Protein AF-A0A1F4USV5-F1 (afdb_monomer)

Nearest PDB structures (foldseek):
  3wme-assembly1_A  TM=1.934E-01  e=4.777E+00  Cyanidioschyzon merolae strain 10D

pLDDT: mean 90.55, std 5.37, range [59.62, 97.44]

Secondary structure (DSSP, 8-state):
--HHHHHHHHHHHHHHHHHHHHHHHHHHHHHHHHHHHHHHHHHHHHHHHHHHHHHHHHHHHHHHHHHHTSHHHHTS-HHHHHHHHHHHHHHHHHHHHHHHHHHHHHHHHHHHHHHHHHHHHHHGGG--HHHHHHHHHHHHHHHHHHHHHHHHHHHHHHHHHHHHHHHHHHHHHHHHHHHHHHHTT--HHHHHHTGGGGGGGGGGGSTT---TTHHHHHHH-HHHHHHHHHHHHHHHHHHHHHHHHHTT-HHHHHHHHHHHHHHHHHHHT--HHHHHTTTHHHHHHHHHHHHHHHHHHHHHHHHHHHTTTT--TTSPPP--S-HHHHHHHHHHHHHHTHHHHHSS----SSHHHHHHHHHTSSSP-HHHHTT--GGGEEEEEETTEEEEEEEETTTTEEEEEEEE-

Organism: NCBI:txid1802610

Radius of gyration: 29.81 Å; Cα contacts (8 Å, |Δi|>4): 396; chains: 1; bounding box: 65×41×104 Å

Structure (mmCIF, N/CA/C/O backbone):
data_AF-A0A1F4USV5-F1
#
_entry.id   AF-A0A1F4USV5-F1
#
loop_
_atom_site.group_PDB
_atom_site.id
_atom_site.type_symbol
_atom_site.label_atom_id
_atom_site.label_alt_id
_atom_site.label_comp_id
_atom_site.label_asym_id
_atom_site.label_entity_id
_atom_site.label_seq_id
_atom_site.pdbx_PDB_ins_code
_atom_site.Cartn_x
_atom_site.Cartn_y
_atom_site.Cartn_z
_atom_site.occupancy
_atom_site.B_iso_or_equiv
_atom_site.auth_seq_id
_atom_site.auth_comp_id
_atom_site.auth_asym_id
_atom_site.auth_atom_id
_atom_site.pdbx_PDB_model_num
ATOM 1 N N . MET A 1 1 ? -17.153 -20.238 67.012 1.00 59.62 1 MET A N 1
ATOM 2 C CA . MET A 1 1 ? -17.280 -19.128 66.045 1.00 59.62 1 MET A CA 1
ATOM 3 C C . MET A 1 1 ? -18.746 -19.041 65.665 1.00 59.62 1 MET A C 1
ATOM 5 O O . MET A 1 1 ? -19.281 -20.033 65.188 1.00 59.62 1 MET A O 1
ATOM 9 N N . GLU A 1 2 ? -19.427 -17.950 66.004 1.00 83.38 2 GLU A N 1
ATOM 10 C CA . GLU A 1 2 ? -20.878 -17.833 65.812 1.00 83.38 2 GLU A CA 1
ATOM 11 C C . GLU A 1 2 ? -21.219 -17.685 64.321 1.00 83.38 2 GLU A C 1
ATOM 13 O O . GLU A 1 2 ? -20.499 -17.017 63.579 1.00 83.38 2 GLU A O 1
ATOM 18 N N . LEU A 1 3 ? -22.330 -18.286 63.877 1.00 87.69 3 LEU A N 1
ATOM 19 C CA . LEU A 1 3 ? -22.823 -18.252 62.489 1.00 87.69 3 LEU A CA 1
ATOM 20 C C . LEU A 1 3 ? -22.846 -16.825 61.903 1.00 87.69 3 LEU A C 1
ATOM 22 O O . LEU A 1 3 ? -22.544 -16.619 60.730 1.00 87.69 3 LEU A O 1
ATOM 26 N N . ARG A 1 4 ? -23.130 -15.825 62.745 1.00 88.44 4 ARG A N 1
ATOM 27 C CA . ARG A 1 4 ? -23.108 -14.399 62.400 1.00 88.44 4 ARG A CA 1
ATOM 28 C C . ARG A 1 4 ? -21.736 -13.921 61.917 1.00 88.44 4 ARG A C 1
ATOM 30 O O . ARG A 1 4 ? -21.672 -13.191 60.935 1.00 88.44 4 ARG A O 1
ATOM 37 N N . THR A 1 5 ? -20.651 -14.331 62.571 1.00 88.44 5 THR A N 1
ATOM 38 C CA . THR A 1 5 ? -19.285 -13.962 62.168 1.00 88.44 5 THR A CA 1
ATOM 39 C C . THR A 1 5 ? -18.955 -14.551 60.801 1.00 88.44 5 THR A C 1
ATOM 41 O O . THR A 1 5 ? -18.450 -13.836 59.945 1.00 88.44 5 THR A O 1
ATOM 44 N N . ILE A 1 6 ? -19.324 -15.815 60.561 1.00 89.94 6 ILE A N 1
ATOM 45 C CA . ILE A 1 6 ? -19.136 -16.481 59.262 1.00 89.94 6 ILE A CA 1
ATOM 46 C C . ILE A 1 6 ? -19.885 -15.727 58.155 1.00 89.94 6 ILE A C 1
ATOM 48 O O . ILE A 1 6 ? -19.303 -15.420 57.117 1.00 89.94 6 ILE A O 1
ATOM 52 N N . LEU A 1 7 ? -21.154 -15.377 58.391 1.00 90.69 7 LEU A N 1
ATOM 53 C CA . LEU A 1 7 ? -21.980 -14.654 57.420 1.00 90.69 7 LEU A CA 1
ATOM 54 C C . LEU A 1 7 ? -21.431 -13.254 57.111 1.00 90.69 7 LEU A C 1
ATOM 56 O O . LEU A 1 7 ? -21.384 -12.867 55.946 1.00 90.69 7 LEU A O 1
ATOM 60 N N . ILE A 1 8 ? -20.972 -12.513 58.125 1.00 92.12 8 ILE A N 1
ATOM 61 C CA . ILE A 1 8 ? -20.353 -11.193 57.931 1.00 92.12 8 ILE A CA 1
ATOM 62 C C . ILE A 1 8 ? -19.057 -11.322 57.124 1.00 92.12 8 ILE A C 1
ATOM 64 O O . ILE A 1 8 ? -18.850 -10.559 56.186 1.00 92.12 8 ILE A O 1
ATOM 68 N N . THR A 1 9 ? -18.203 -12.300 57.432 1.00 91.69 9 THR A N 1
ATOM 69 C CA . THR A 1 9 ? -16.963 -12.525 56.677 1.00 91.69 9 THR A CA 1
ATOM 70 C C . THR A 1 9 ? -17.246 -12.868 55.213 1.00 91.69 9 THR A C 1
ATOM 72 O O . THR A 1 9 ? -16.614 -12.293 54.329 1.00 91.69 9 THR A O 1
ATOM 75 N N . ILE A 1 10 ? -18.231 -13.731 54.933 1.00 92.62 10 ILE A N 1
ATOM 76 C CA . ILE A 1 10 ? -18.655 -14.048 53.559 1.00 92.62 10 ILE A CA 1
ATOM 77 C C . ILE A 1 10 ? -19.171 -12.791 52.846 1.00 92.62 10 ILE A C 1
ATOM 79 O O . ILE A 1 10 ? -18.791 -12.540 51.703 1.00 92.62 10 ILE A O 1
ATOM 83 N N . LEU A 1 11 ? -19.988 -11.968 53.511 1.00 93.19 11 LEU A N 1
ATOM 84 C CA . LEU A 1 11 ? -20.499 -10.715 52.947 1.00 93.19 11 LEU A CA 1
ATOM 85 C C . LEU A 1 11 ? -19.359 -9.743 52.598 1.00 93.19 11 LEU A C 1
ATOM 87 O O . LEU A 1 11 ? -19.349 -9.157 51.518 1.00 93.19 11 LEU A O 1
ATOM 91 N N . VAL A 1 12 ? -18.371 -9.590 53.482 1.00 92.38 12 VAL A N 1
ATOM 92 C CA . VAL A 1 12 ? -17.215 -8.712 53.244 1.00 92.38 12 VAL A CA 1
ATOM 93 C C . VAL A 1 12 ? -16.388 -9.221 52.063 1.00 92.38 12 VAL A C 1
ATOM 95 O O . VAL A 1 12 ? -16.095 -8.451 51.151 1.00 92.38 12 VAL A O 1
ATOM 98 N N . ILE A 1 13 ? -16.071 -10.519 52.026 1.00 93.12 13 ILE A N 1
ATOM 99 C CA . ILE A 1 13 ? -15.297 -11.127 50.933 1.00 93.12 13 ILE A CA 1
ATOM 100 C C . ILE A 1 13 ? -16.031 -10.992 49.595 1.00 93.12 13 ILE A C 1
ATOM 102 O O . ILE A 1 13 ? -15.423 -10.606 48.596 1.00 93.12 13 ILE A O 1
ATOM 106 N N . THR A 1 14 ? -17.334 -11.277 49.562 1.00 92.31 14 THR A N 1
ATOM 107 C CA . THR A 1 14 ? -18.145 -11.157 48.340 1.00 92.31 14 THR A CA 1
ATOM 108 C C . THR A 1 14 ? -18.237 -9.709 47.871 1.00 92.31 14 THR A C 1
ATOM 110 O O . THR A 1 14 ? -18.048 -9.453 46.686 1.00 92.31 14 THR A O 1
ATOM 113 N N . THR A 1 15 ? -18.422 -8.752 48.782 1.00 91.38 15 THR A N 1
ATOM 114 C CA . THR A 1 15 ? -18.459 -7.321 48.440 1.00 91.38 15 THR A CA 1
ATOM 115 C C . THR A 1 15 ? -17.123 -6.848 47.864 1.00 91.38 15 THR A C 1
ATOM 117 O O . THR A 1 15 ? -17.103 -6.241 46.796 1.00 91.38 15 THR A O 1
ATOM 120 N N . ILE A 1 16 ? -15.998 -7.175 48.514 1.00 92.62 16 ILE A N 1
ATOM 121 C CA . ILE A 1 16 ? -14.654 -6.824 48.024 1.00 92.62 16 ILE A CA 1
ATOM 122 C C . ILE A 1 16 ? -14.398 -7.456 46.652 1.00 92.62 16 ILE A C 1
ATOM 124 O O . ILE A 1 16 ? -13.895 -6.786 45.753 1.00 92.62 16 ILE A O 1
ATOM 128 N N . SER A 1 17 ? -14.788 -8.718 46.466 1.00 91.69 17 SER A N 1
ATOM 129 C CA . SER A 1 17 ? -14.617 -9.425 45.192 1.00 91.69 17 SER A CA 1
ATOM 130 C C . SER A 1 17 ? -15.456 -8.802 44.072 1.00 91.69 17 SER A C 1
ATOM 132 O O . SER A 1 17 ? -14.965 -8.652 42.958 1.00 91.69 17 SER A O 1
ATOM 134 N N . LEU A 1 18 ? -16.696 -8.390 44.357 1.00 91.25 18 LEU A N 1
ATOM 135 C CA . LEU A 1 18 ? -17.573 -7.726 43.387 1.00 91.25 18 LEU A CA 1
ATOM 136 C C . LEU A 1 18 ? -17.043 -6.346 42.983 1.00 91.25 18 LEU A C 1
ATOM 138 O O . LEU A 1 18 ? -17.017 -6.030 41.794 1.00 91.25 18 LEU A O 1
ATOM 142 N N . VAL A 1 19 ? -16.594 -5.542 43.951 1.00 91.38 19 VAL A N 1
ATOM 143 C CA . VAL A 1 19 ? -15.991 -4.226 43.684 1.00 91.38 19 VAL A CA 1
ATOM 144 C C . VAL A 1 19 ? -14.689 -4.387 42.900 1.00 91.38 19 VAL A C 1
ATOM 146 O O . VAL A 1 19 ? -14.506 -3.727 41.879 1.00 91.38 19 VAL A O 1
ATOM 149 N N . GLY A 1 20 ? -13.821 -5.311 43.323 1.00 91.81 20 GLY A N 1
ATOM 150 C CA . GLY A 1 20 ? -12.573 -5.623 42.628 1.00 91.81 20 GLY A CA 1
ATOM 151 C C . GLY A 1 20 ? -12.809 -6.095 41.194 1.00 91.81 20 GLY A C 1
ATOM 152 O O . GLY A 1 20 ? -12.141 -5.625 40.276 1.00 91.81 20 GLY A O 1
ATOM 153 N N . TYR A 1 21 ? -13.813 -6.948 40.975 1.00 93.56 21 TYR A N 1
ATOM 154 C CA . TYR A 1 21 ? -14.208 -7.380 39.637 1.00 93.56 21 TYR A CA 1
ATOM 155 C C . TYR A 1 21 ? -14.721 -6.219 38.779 1.00 93.56 21 TYR A C 1
ATOM 157 O O . TYR A 1 21 ? -14.336 -6.107 37.620 1.00 93.56 21 TYR A O 1
ATOM 165 N N . LYS A 1 22 ? -15.562 -5.332 39.326 1.00 92.62 22 LYS A N 1
ATOM 166 C CA . LYS A 1 22 ? -16.081 -4.174 38.579 1.00 92.62 22 LYS A CA 1
ATOM 167 C C . LYS A 1 22 ? -14.985 -3.184 38.207 1.00 92.62 22 LYS A C 1
ATOM 169 O O . LYS A 1 22 ? -15.001 -2.663 37.097 1.00 92.62 22 LYS A O 1
ATOM 174 N N . TYR A 1 23 ? -14.017 -2.977 39.095 1.00 92.62 23 TYR A N 1
ATOM 175 C CA . TYR A 1 23 ? -12.835 -2.183 38.786 1.00 92.62 23 TYR A CA 1
ATOM 176 C C . TYR A 1 23 ? -11.975 -2.844 37.702 1.00 92.62 23 TYR A C 1
ATOM 178 O O . TYR A 1 23 ? -11.566 -2.177 36.758 1.00 92.62 23 TYR A O 1
ATOM 186 N N . TYR A 1 24 ? -11.751 -4.158 37.783 1.00 93.31 24 TYR A N 1
ATOM 187 C CA . TYR A 1 24 ? -11.064 -4.910 36.732 1.00 93.31 24 TYR A CA 1
ATOM 188 C C . TYR A 1 24 ? -11.781 -4.788 35.375 1.00 93.31 24 TYR A C 1
ATOM 190 O O . TYR A 1 24 ? -11.145 -4.475 34.375 1.00 93.31 24 TYR A O 1
ATOM 198 N N . GLU A 1 25 ? -13.104 -4.969 35.348 1.00 94.19 25 GLU A N 1
ATOM 199 C CA . GLU A 1 25 ? -13.951 -4.835 34.154 1.00 94.19 25 GLU A CA 1
ATOM 200 C C . GLU A 1 25 ? -13.820 -3.441 33.521 1.00 94.19 25 GLU A C 1
ATOM 202 O O . GLU A 1 25 ? -13.613 -3.323 32.313 1.00 94.19 25 GLU A O 1
ATOM 207 N N . TYR A 1 26 ? -13.869 -2.396 34.353 1.00 94.94 26 TYR A N 1
ATOM 208 C CA . TYR A 1 26 ? -13.645 -1.012 33.943 1.00 94.94 26 TYR A CA 1
ATOM 209 C C . TYR A 1 26 ? -12.257 -0.818 33.321 1.00 94.94 26 TYR A C 1
ATOM 211 O O . TYR A 1 26 ? -12.156 -0.282 32.222 1.00 94.94 26 TYR A O 1
ATOM 219 N N . GLN A 1 27 ? -11.197 -1.301 33.978 1.00 94.19 27 GLN A N 1
ATOM 220 C CA . GLN A 1 27 ? -9.822 -1.159 33.489 1.00 94.19 27 GLN A CA 1
ATOM 221 C C . GLN A 1 27 ? -9.598 -1.883 32.156 1.00 94.19 27 GLN A C 1
ATOM 223 O O . GLN A 1 27 ? -8.945 -1.338 31.274 1.00 94.19 27 GLN A O 1
ATOM 228 N N . GLN A 1 28 ? -10.165 -3.079 31.972 1.00 95.00 28 GLN A N 1
ATOM 229 C CA . GLN A 1 28 ? -10.040 -3.807 30.704 1.00 95.00 28 GLN A CA 1
ATOM 230 C C . GLN A 1 28 ? -10.713 -3.066 29.544 1.00 95.00 28 GLN A C 1
ATOM 232 O O . GLN A 1 28 ? -10.125 -2.947 28.474 1.00 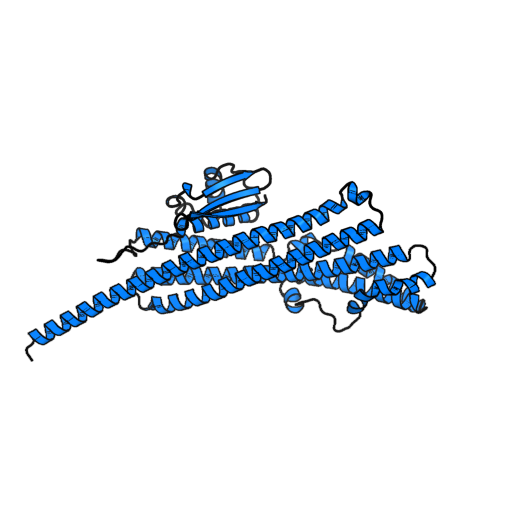95.00 28 GLN A O 1
ATOM 237 N N . LEU A 1 29 ? -11.921 -2.531 29.752 1.00 95.06 29 LEU A N 1
ATOM 238 C CA . LEU A 1 29 ? -12.600 -1.751 28.714 1.00 95.06 29 LEU A CA 1
ATOM 239 C C . LEU A 1 29 ? -11.908 -0.412 28.452 1.00 95.06 29 LEU A C 1
ATOM 241 O O . LEU A 1 29 ? -11.792 -0.019 27.298 1.00 95.06 29 LEU A O 1
ATOM 245 N N . LEU A 1 30 ? -11.434 0.272 29.498 1.00 95.31 30 LEU A N 1
ATOM 246 C CA . LEU A 1 30 ? -10.687 1.520 29.358 1.00 95.31 30 LEU A CA 1
ATOM 247 C C . LEU A 1 30 ? -9.408 1.303 28.544 1.00 95.31 30 LEU A C 1
ATOM 249 O O . LEU A 1 30 ? -9.126 2.091 27.647 1.00 95.31 30 LEU A O 1
ATOM 253 N N . ASN A 1 31 ? -8.658 0.238 28.840 1.00 95.31 31 ASN A N 1
ATOM 254 C CA . ASN A 1 31 ? -7.444 -0.103 28.105 1.00 95.31 31 ASN A CA 1
ATOM 255 C C . ASN A 1 31 ? -7.756 -0.458 26.653 1.00 95.31 31 ASN A C 1
ATOM 257 O O . ASN A 1 31 ? -7.107 0.079 25.767 1.00 95.31 31 ASN A O 1
ATOM 261 N N . LEU A 1 32 ? -8.784 -1.280 26.400 1.00 96.06 32 LEU A N 1
ATOM 262 C CA . LEU A 1 32 ? -9.213 -1.589 25.036 1.00 96.06 32 LEU A CA 1
ATOM 263 C C . LEU A 1 32 ? -9.537 -0.311 24.258 1.00 96.06 32 LEU A C 1
ATOM 265 O O . LEU A 1 32 ? -8.980 -0.099 23.190 1.00 96.06 32 LEU A O 1
ATOM 269 N N . ILE A 1 33 ? -10.407 0.543 24.799 1.00 95.56 33 ILE A N 1
ATOM 270 C CA . ILE A 1 33 ? -10.824 1.783 24.136 1.00 95.56 33 ILE A CA 1
ATOM 271 C C . ILE A 1 33 ? -9.619 2.673 23.849 1.00 95.56 33 ILE A C 1
ATOM 273 O O . ILE A 1 33 ? -9.472 3.125 22.721 1.00 95.56 33 ILE A O 1
ATOM 277 N N . LYS A 1 34 ? -8.742 2.889 24.838 1.00 95.31 34 LYS A N 1
ATOM 278 C CA . LYS A 1 34 ? -7.534 3.703 24.658 1.00 95.31 34 LYS A CA 1
ATOM 279 C C . LYS A 1 34 ? -6.628 3.145 23.572 1.00 95.31 34 LYS A C 1
ATOM 281 O O . LYS A 1 34 ? -6.244 3.903 22.696 1.00 95.31 34 LYS A O 1
ATOM 286 N N . THR A 1 35 ? -6.347 1.844 23.586 1.00 95.50 35 THR A N 1
ATOM 287 C CA . THR A 1 35 ? -5.510 1.210 22.562 1.00 95.50 35 THR A CA 1
ATOM 288 C C . THR A 1 35 ? -6.137 1.334 21.174 1.00 95.50 35 THR A C 1
ATOM 290 O O . THR A 1 35 ? -5.447 1.691 20.230 1.00 95.50 35 THR A O 1
ATOM 293 N N . VAL A 1 36 ? -7.448 1.118 21.029 1.00 94.94 36 VAL A N 1
ATOM 294 C CA . VAL A 1 36 ? -8.137 1.304 19.737 1.00 94.94 36 VAL A CA 1
ATOM 295 C C . VAL A 1 36 ? -8.043 2.754 19.259 1.00 94.94 36 VAL A C 1
ATOM 297 O O . VAL A 1 36 ? -7.717 3.010 18.103 1.00 94.94 36 VAL A O 1
ATOM 300 N N . ASP A 1 37 ? -8.307 3.698 20.157 1.00 94.94 37 ASP A N 1
ATOM 301 C CA . ASP A 1 37 ? -8.278 5.131 19.891 1.00 94.94 37 ASP A CA 1
ATOM 302 C C . ASP A 1 37 ? -6.856 5.646 19.575 1.00 94.94 37 ASP A C 1
ATOM 304 O O . ASP A 1 37 ? -6.696 6.574 18.780 1.00 94.94 37 ASP A O 1
ATOM 308 N N . GLU A 1 38 ? -5.819 5.095 20.204 1.00 94.56 38 GLU A N 1
ATOM 309 C CA . GLU A 1 38 ? -4.413 5.446 19.974 1.00 94.56 38 GLU A CA 1
ATOM 310 C C . GLU A 1 38 ? -3.905 4.845 18.660 1.00 94.56 38 GLU A C 1
ATOM 312 O O . GLU A 1 38 ? -3.396 5.586 17.815 1.00 94.56 38 GLU A O 1
ATOM 317 N N . ASN A 1 39 ? -4.139 3.549 18.438 1.00 94.44 39 ASN A N 1
ATOM 318 C CA . ASN A 1 39 ? -3.695 2.840 17.237 1.00 94.44 39 ASN A CA 1
ATOM 319 C C . ASN A 1 39 ? -4.322 3.438 15.977 1.00 94.44 39 ASN A C 1
ATOM 321 O O . ASN A 1 39 ? -3.622 3.727 15.012 1.00 94.44 39 ASN A O 1
ATOM 325 N N . ALA A 1 40 ? -5.624 3.730 16.005 1.00 92.38 40 ALA A N 1
ATOM 326 C CA . ALA A 1 40 ? -6.294 4.358 14.874 1.00 92.38 40 ALA A CA 1
ATOM 327 C C . ALA A 1 40 ? -5.726 5.753 14.551 1.00 92.38 40 ALA A C 1
ATOM 329 O O . ALA A 1 40 ? -5.611 6.108 13.380 1.00 92.38 40 ALA A O 1
ATOM 330 N N . ARG A 1 41 ? -5.331 6.553 15.554 1.00 92.38 41 ARG A N 1
ATOM 331 C CA . ARG A 1 41 ? -4.677 7.853 15.304 1.00 92.38 41 ARG A CA 1
ATOM 332 C C . ARG A 1 41 ? -3.287 7.681 14.715 1.00 92.38 41 ARG A C 1
ATOM 334 O O . ARG A 1 41 ? -2.952 8.405 13.784 1.00 92.38 41 ARG A O 1
ATOM 341 N N . GLU A 1 42 ? -2.491 6.757 15.245 1.00 92.69 42 GLU A N 1
ATOM 342 C CA . GLU A 1 42 ? -1.170 6.434 14.699 1.00 92.69 42 GLU A CA 1
ATOM 343 C C . GLU A 1 42 ? -1.276 6.004 13.231 1.00 92.69 42 GLU A C 1
ATOM 345 O O . GLU A 1 42 ? -0.584 6.549 12.372 1.00 92.69 42 GLU A O 1
ATOM 350 N N . GLU A 1 43 ? -2.209 5.106 12.920 1.00 90.44 43 GLU A N 1
ATOM 351 C CA . GLU A 1 43 ? -2.448 4.635 11.557 1.00 90.44 43 GLU A CA 1
ATOM 352 C C . GLU A 1 43 ? -2.879 5.765 10.618 1.00 90.44 43 GLU A C 1
ATOM 354 O O . GLU A 1 43 ? -2.327 5.890 9.529 1.00 90.44 43 GLU A O 1
ATOM 359 N N . LEU A 1 44 ? -3.803 6.639 11.036 1.00 89.44 44 LEU A N 1
ATOM 360 C CA . LEU A 1 44 ? -4.231 7.781 10.218 1.00 89.44 44 LEU A CA 1
ATOM 361 C C . LEU A 1 44 ? -3.071 8.725 9.877 1.00 89.44 44 LEU A C 1
ATOM 363 O O . LEU A 1 44 ? -3.053 9.297 8.788 1.00 89.44 44 LEU A O 1
ATOM 367 N N . LEU A 1 45 ? -2.099 8.883 10.782 1.00 87.75 45 LEU A N 1
ATOM 368 C CA . LEU A 1 45 ? -0.895 9.672 10.515 1.00 87.75 45 LEU A CA 1
ATOM 369 C C . LEU A 1 45 ? -0.004 9.019 9.471 1.00 87.75 45 LEU A C 1
ATOM 371 O O . LEU A 1 45 ? 0.446 9.694 8.547 1.00 87.75 45 LEU A O 1
ATOM 375 N N . LEU A 1 46 ? 0.231 7.717 9.610 1.00 87.44 46 LEU A N 1
ATOM 376 C CA . LEU A 1 46 ? 1.076 6.967 8.688 1.00 87.44 46 LEU A CA 1
ATOM 377 C C . LEU A 1 46 ? 0.453 6.907 7.289 1.00 87.44 46 LEU A C 1
ATOM 379 O O . LEU A 1 46 ? 1.155 7.148 6.311 1.00 87.44 46 LEU A O 1
ATOM 383 N N . VAL A 1 47 ? -0.864 6.704 7.196 1.00 83.75 47 VAL A N 1
ATOM 384 C CA . VAL A 1 47 ? -1.603 6.719 5.923 1.00 83.75 47 VAL A CA 1
ATOM 385 C C . VAL A 1 47 ? -1.548 8.100 5.262 1.00 83.75 47 VAL A C 1
ATOM 387 O O . VAL A 1 47 ? -1.342 8.193 4.054 1.00 83.75 47 VAL A O 1
ATOM 390 N N . GLU A 1 48 ? -1.694 9.192 6.021 1.00 83.38 48 GLU A N 1
ATOM 391 C CA . GLU A 1 48 ? -1.567 10.549 5.468 1.00 83.38 48 GLU A CA 1
ATOM 392 C C . GLU A 1 48 ? -0.144 10.827 4.944 1.00 83.38 48 GLU A C 1
ATOM 394 O O . GLU A 1 48 ? 0.034 11.473 3.906 1.00 83.38 48 GLU A O 1
ATOM 399 N N . GLU A 1 49 ? 0.886 10.364 5.659 1.00 83.12 49 GLU A N 1
ATOM 400 C CA . GLU A 1 49 ? 2.279 10.478 5.220 1.00 83.12 49 GLU A CA 1
ATOM 401 C C . GLU A 1 49 ? 2.547 9.656 3.956 1.00 83.12 49 GLU A C 1
ATOM 403 O O . GLU A 1 49 ? 3.117 10.186 3.001 1.00 83.12 49 GLU A O 1
ATOM 408 N N . GLU A 1 50 ? 2.109 8.399 3.919 1.00 79.75 50 GLU A N 1
ATOM 409 C CA . GLU A 1 50 ? 2.254 7.517 2.759 1.00 79.75 50 GLU A CA 1
ATOM 410 C C . GLU A 1 50 ? 1.544 8.094 1.528 1.00 79.75 50 GLU A C 1
ATOM 412 O O . GLU A 1 50 ? 2.142 8.193 0.455 1.00 79.75 50 GLU A O 1
ATOM 417 N N . ASP A 1 51 ? 0.313 8.588 1.688 1.00 76.81 51 ASP A N 1
ATOM 418 C CA . ASP A 1 51 ? -0.467 9.209 0.615 1.00 76.81 51 ASP A CA 1
ATOM 419 C C . ASP A 1 51 ? 0.247 10.433 0.008 1.00 76.81 51 ASP A C 1
ATOM 421 O O . ASP A 1 51 ? 0.284 10.612 -1.215 1.00 76.81 51 ASP A O 1
ATOM 425 N N . LYS A 1 52 ? 0.885 11.270 0.837 1.00 79.25 52 LYS A N 1
ATOM 426 C CA . LYS A 1 52 ? 1.687 12.411 0.354 1.00 79.25 52 LYS A CA 1
ATOM 427 C C . LYS A 1 52 ? 2.872 11.963 -0.497 1.00 79.25 52 LYS A C 1
ATOM 429 O O . LYS A 1 52 ? 3.203 12.632 -1.476 1.00 79.25 52 LYS A O 1
ATOM 434 N N . LEU A 1 53 ? 3.517 10.862 -0.133 1.00 77.50 53 LEU A N 1
ATOM 435 C CA . LEU A 1 53 ? 4.734 10.382 -0.785 1.00 77.50 53 LEU A CA 1
ATOM 436 C C . LEU A 1 53 ? 4.437 9.594 -2.050 1.00 77.50 53 LEU A C 1
ATOM 438 O O . LEU A 1 53 ? 5.071 9.836 -3.076 1.00 77.50 53 LEU A O 1
ATOM 442 N N . SER A 1 54 ? 3.415 8.742 -2.012 1.00 73.19 54 SER A N 1
ATOM 443 C CA . SER A 1 54 ? 2.885 8.072 -3.196 1.00 73.19 54 SER A CA 1
ATOM 444 C C . SER A 1 54 ? 2.487 9.099 -4.261 1.00 73.19 54 SER A C 1
ATOM 446 O O . SER A 1 54 ? 2.872 8.981 -5.425 1.00 73.19 54 SER A O 1
ATOM 448 N N . LYS A 1 55 ? 1.844 10.207 -3.862 1.00 74.25 55 LYS A N 1
ATOM 449 C CA . LYS A 1 55 ? 1.559 11.332 -4.767 1.00 74.25 55 LYS A CA 1
ATOM 450 C C . LYS A 1 55 ? 2.807 11.979 -5.350 1.00 74.25 55 LYS A C 1
ATOM 452 O O . LYS A 1 55 ? 2.806 12.311 -6.533 1.00 74.25 55 LYS A O 1
ATOM 457 N N . GLN A 1 56 ? 3.855 12.179 -4.555 1.00 77.50 56 GLN A N 1
ATOM 458 C CA . GLN A 1 56 ? 5.120 12.712 -5.066 1.00 77.50 56 GLN A CA 1
ATOM 459 C C . GLN A 1 56 ? 5.746 11.755 -6.085 1.00 77.50 56 GLN A C 1
ATOM 461 O O . GLN A 1 56 ? 6.157 12.202 -7.153 1.00 77.50 56 GLN A O 1
ATOM 466 N N . ALA A 1 57 ? 5.762 10.450 -5.803 1.00 74.31 57 ALA A N 1
ATOM 467 C CA . ALA A 1 57 ? 6.254 9.433 -6.729 1.00 74.31 57 ALA A CA 1
ATOM 468 C C . ALA A 1 57 ? 5.441 9.411 -8.033 1.00 74.31 57 ALA A C 1
ATOM 470 O O . ALA A 1 57 ? 6.012 9.489 -9.121 1.00 74.31 57 ALA A O 1
ATOM 471 N N . PHE A 1 58 ? 4.110 9.410 -7.933 1.00 74.38 58 PHE A N 1
ATOM 472 C CA . PHE A 1 58 ? 3.212 9.458 -9.085 1.00 74.38 58 PHE A CA 1
ATOM 473 C C . PHE A 1 58 ? 3.365 10.751 -9.892 1.00 74.38 58 PHE A C 1
ATOM 475 O O . PHE A 1 58 ? 3.380 10.723 -11.120 1.00 74.38 58 PHE A O 1
ATOM 482 N N . GLN A 1 59 ? 3.541 11.895 -9.228 1.00 78.88 59 GLN A N 1
ATOM 483 C CA . GLN A 1 59 ? 3.824 13.156 -9.905 1.00 78.88 59 GLN A CA 1
ATOM 484 C C . GLN A 1 59 ? 5.143 13.075 -10.681 1.00 78.88 59 GLN A C 1
ATOM 486 O O . GLN A 1 59 ? 5.184 13.489 -11.836 1.00 78.88 59 GLN A O 1
ATOM 491 N N . LYS A 1 60 ? 6.202 12.507 -10.092 1.00 79.00 60 LYS A N 1
ATOM 492 C CA . LYS A 1 60 ? 7.491 12.306 -10.774 1.00 79.00 60 LYS A CA 1
ATOM 493 C C . LYS A 1 60 ? 7.363 11.364 -11.970 1.00 79.00 60 LYS A C 1
ATOM 495 O O . LYS A 1 60 ? 7.951 11.627 -13.017 1.00 79.00 60 LYS A O 1
ATOM 500 N N . PHE A 1 61 ? 6.548 10.321 -11.847 1.00 77.25 61 PHE A N 1
ATOM 501 C CA . PHE A 1 61 ? 6.230 9.419 -12.950 1.00 77.25 61 PHE A CA 1
ATOM 502 C C . PHE A 1 61 ? 5.464 10.129 -14.079 1.00 77.25 61 PHE A C 1
ATOM 504 O O . PHE A 1 61 ? 5.826 10.020 -15.247 1.00 77.25 61 PHE A O 1
ATOM 511 N N . ASN A 1 62 ? 4.456 10.936 -13.750 1.00 73.69 62 ASN A N 1
ATOM 512 C CA . ASN A 1 62 ? 3.728 11.722 -14.748 1.00 73.69 62 ASN A CA 1
ATOM 513 C C . ASN A 1 62 ? 4.598 12.801 -15.395 1.00 73.69 62 ASN A C 1
ATOM 515 O O . ASN A 1 62 ? 4.450 13.053 -16.589 1.00 73.69 62 ASN A O 1
ATOM 519 N N . GLU A 1 63 ? 5.500 13.432 -14.639 1.00 77.12 63 GLU A N 1
ATOM 520 C CA . GLU A 1 63 ? 6.504 14.361 -15.170 1.00 77.12 63 GLU A CA 1
ATOM 521 C C . GLU A 1 63 ? 7.386 13.656 -16.208 1.00 77.12 63 GLU A C 1
ATOM 523 O O . GLU A 1 63 ? 7.599 14.206 -17.286 1.00 77.12 63 GLU A O 1
ATOM 528 N N . TYR A 1 64 ? 7.821 12.423 -15.933 1.00 77.94 64 TYR A N 1
ATOM 529 C CA . TYR A 1 64 ? 8.560 11.593 -16.883 1.00 77.94 64 TYR A CA 1
ATOM 530 C C . TYR A 1 64 ? 7.755 11.308 -18.154 1.00 77.94 64 TYR A C 1
ATOM 532 O O . TYR A 1 64 ? 8.189 11.715 -19.230 1.00 77.94 64 TYR A O 1
ATOM 540 N N . ILE A 1 65 ? 6.559 10.720 -18.048 1.00 74.25 65 ILE A N 1
ATOM 541 C CA . ILE A 1 65 ? 5.721 10.388 -19.216 1.00 74.25 65 ILE A CA 1
ATOM 542 C C . ILE A 1 65 ? 5.362 11.640 -20.030 1.00 74.25 65 ILE A C 1
ATOM 544 O O . ILE A 1 65 ? 5.464 11.659 -21.257 1.00 74.25 65 ILE A O 1
ATOM 548 N N . SER A 1 66 ? 4.974 12.724 -19.355 1.00 72.19 66 SER A N 1
ATOM 549 C CA . SER A 1 66 ? 4.571 13.972 -20.014 1.00 72.19 66 SER A CA 1
ATOM 550 C C . SER A 1 66 ? 5.755 14.699 -20.643 1.00 72.19 66 SER A C 1
ATOM 552 O O . SER A 1 66 ? 5.581 15.425 -21.625 1.00 72.19 66 SER A O 1
ATOM 554 N N . SER A 1 67 ? 6.966 14.513 -20.103 1.00 73.00 67 SER A N 1
ATOM 555 C CA . SER A 1 67 ? 8.157 15.149 -20.655 1.00 73.00 67 SER A CA 1
ATOM 556 C C . SER A 1 67 ? 8.409 14.707 -22.091 1.00 73.00 67 SER A C 1
ATOM 558 O O . SER A 1 67 ? 8.739 15.570 -22.897 1.00 73.00 67 SER A O 1
ATOM 560 N N . TRP A 1 68 ? 8.128 13.450 -22.448 1.00 68.06 68 TRP A N 1
ATOM 561 C CA . TRP A 1 68 ? 8.392 12.886 -23.778 1.00 68.06 68 TRP A CA 1
ATOM 562 C C . TRP A 1 68 ? 7.646 13.625 -24.896 1.00 68.06 68 TRP A C 1
ATOM 564 O O . TRP A 1 68 ? 8.158 13.765 -26.004 1.00 68.06 68 TRP A O 1
ATOM 574 N N . ASN A 1 69 ? 6.468 14.168 -24.577 1.00 71.44 69 ASN A N 1
ATOM 575 C CA . ASN A 1 69 ? 5.617 14.908 -25.509 1.00 71.44 69 ASN A CA 1
ATOM 576 C C . ASN A 1 69 ? 5.717 16.435 -25.346 1.00 71.44 69 ASN A C 1
ATOM 578 O O . ASN A 1 69 ? 5.036 17.179 -26.051 1.00 71.44 69 ASN A O 1
ATOM 582 N N . SER A 1 70 ? 6.537 16.932 -24.415 1.00 78.31 70 SER A N 1
ATOM 583 C CA . SER A 1 70 ? 6.669 18.372 -24.181 1.00 78.31 70 SER A CA 1
ATOM 584 C C . SER A 1 70 ? 7.461 19.048 -25.305 1.00 78.31 70 SER A C 1
ATOM 586 O O . SER A 1 70 ? 8.504 18.549 -25.729 1.00 78.31 70 SER A O 1
ATOM 588 N N . GLU A 1 71 ? 7.027 20.235 -25.747 1.00 75.44 71 GLU A N 1
ATOM 589 C CA . GLU A 1 71 ? 7.724 20.992 -26.803 1.00 75.44 71 GLU A CA 1
ATOM 590 C C . GLU A 1 71 ? 9.210 21.221 -26.495 1.00 75.44 71 GLU A C 1
ATOM 592 O O . GLU A 1 71 ? 10.038 21.265 -27.404 1.00 75.44 71 GLU A O 1
ATOM 597 N N . ASN A 1 72 ? 9.553 21.365 -25.213 1.00 77.94 72 ASN A N 1
ATOM 598 C CA . ASN A 1 72 ? 10.929 21.556 -24.773 1.00 77.94 72 ASN A CA 1
ATOM 599 C C . ASN A 1 72 ? 11.755 20.276 -24.906 1.00 77.94 72 ASN A C 1
ATOM 601 O O . ASN A 1 72 ? 12.900 20.360 -25.325 1.00 77.94 72 ASN A O 1
ATOM 605 N N . PHE A 1 73 ? 11.196 19.107 -24.583 1.00 81.75 73 PHE A N 1
ATOM 606 C CA . PHE A 1 73 ? 11.901 17.829 -24.704 1.00 81.75 73 PHE A CA 1
ATOM 607 C C . PHE A 1 73 ? 12.084 17.410 -26.160 1.00 81.75 73 PHE A C 1
ATOM 609 O O . PHE A 1 73 ? 13.150 16.938 -26.536 1.00 81.75 73 PHE A O 1
ATOM 616 N N . VAL A 1 74 ? 11.080 17.641 -27.011 1.00 80.75 74 VAL A N 1
ATOM 617 C CA . VAL A 1 74 ? 11.165 17.318 -28.444 1.00 80.75 74 VAL A CA 1
ATOM 618 C C . VAL A 1 74 ? 12.322 18.069 -29.117 1.00 80.75 74 VAL A C 1
ATOM 620 O O . VAL A 1 74 ? 12.997 17.490 -29.971 1.00 80.75 74 VAL A O 1
ATOM 623 N N . LYS A 1 75 ? 12.585 19.314 -28.688 1.00 85.56 75 LYS A N 1
ATOM 624 C CA . LYS A 1 75 ? 13.670 20.183 -29.181 1.00 85.56 75 LYS A CA 1
ATOM 625 C C . LYS A 1 75 ? 15.069 19.805 -28.678 1.00 85.56 75 LYS A C 1
ATOM 627 O O . LYS A 1 75 ? 16.038 20.301 -29.246 1.00 85.56 75 LYS A O 1
ATOM 632 N N . LEU A 1 76 ? 15.180 18.968 -27.645 1.00 87.50 76 LEU A N 1
ATOM 633 C CA . LEU A 1 76 ? 16.470 18.490 -27.147 1.00 87.50 76 LEU A CA 1
ATOM 634 C C . LEU A 1 76 ? 17.149 17.587 -28.184 1.00 87.50 76 LEU A C 1
ATOM 636 O O . LEU A 1 76 ? 16.485 16.831 -28.908 1.00 87.50 76 LEU A O 1
ATOM 640 N N . ASN A 1 77 ? 18.478 17.648 -28.237 1.00 90.56 77 ASN A N 1
ATOM 641 C CA . ASN A 1 77 ? 19.265 16.699 -29.019 1.00 90.56 77 ASN A CA 1
ATOM 642 C C . ASN A 1 77 ? 19.233 15.287 -28.385 1.00 90.56 77 ASN A C 1
ATOM 644 O O . ASN A 1 77 ? 18.744 15.109 -27.271 1.00 90.56 77 ASN A O 1
ATOM 648 N N . GLU A 1 78 ? 19.712 14.266 -29.107 1.00 86.69 78 GLU A N 1
ATOM 649 C CA . GLU A 1 78 ? 19.655 12.862 -28.653 1.00 86.69 78 GLU A CA 1
ATOM 650 C C . GLU A 1 78 ? 20.363 12.657 -27.293 1.00 86.69 78 GLU A C 1
ATOM 652 O O . GLU A 1 78 ? 19.804 11.999 -26.419 1.00 86.69 78 GLU A O 1
ATOM 657 N N . GLN A 1 79 ? 21.516 13.297 -27.056 1.00 88.94 79 GLN A N 1
ATOM 658 C CA . GLN A 1 79 ? 22.242 13.191 -25.781 1.00 88.94 79 GLN A CA 1
ATOM 659 C C . GLN A 1 79 ? 21.484 13.865 -24.632 1.00 88.94 79 GLN A C 1
ATOM 661 O O . GLN A 1 79 ? 21.310 13.277 -23.570 1.00 88.94 79 GLN A O 1
ATOM 666 N N . GLU A 1 80 ? 20.978 15.080 -24.853 1.00 89.75 80 GLU A N 1
ATOM 667 C CA . GLU A 1 80 ? 20.182 15.810 -23.860 1.00 89.75 80 GLU A CA 1
ATOM 668 C C . GLU A 1 80 ? 18.903 15.046 -23.480 1.00 89.75 80 GLU A C 1
ATOM 670 O O . GLU A 1 80 ? 18.465 15.102 -22.329 1.00 89.75 80 GLU A O 1
ATOM 675 N N . LYS A 1 81 ? 18.302 14.314 -24.429 1.00 88.38 81 LYS A N 1
ATOM 676 C CA . LYS A 1 81 ? 17.162 13.426 -24.161 1.00 88.38 81 LYS A CA 1
ATOM 677 C C . LYS A 1 81 ? 17.564 12.263 -23.263 1.00 88.38 81 LYS A C 1
ATOM 679 O O . LYS A 1 81 ? 16.850 12.007 -22.296 1.00 88.38 81 LYS A O 1
ATOM 684 N N . ILE A 1 82 ? 18.687 11.597 -23.536 1.00 88.56 82 ILE A N 1
ATOM 685 C CA . ILE A 1 82 ? 19.200 10.496 -22.704 1.00 88.56 82 ILE A CA 1
ATOM 686 C C . ILE A 1 82 ? 19.485 10.989 -21.282 1.00 88.56 82 ILE A C 1
ATOM 688 O O . ILE A 1 82 ? 18.959 10.422 -20.323 1.00 88.56 82 ILE A O 1
ATOM 692 N N . ASP A 1 83 ? 20.235 12.085 -21.140 1.00 88.81 83 ASP A N 1
ATOM 693 C CA . ASP A 1 83 ? 20.619 12.643 -19.837 1.00 88.81 83 ASP A CA 1
ATOM 694 C C . ASP A 1 83 ? 19.387 13.002 -18.999 1.00 88.81 83 ASP A C 1
ATOM 696 O O . ASP A 1 83 ? 19.281 12.638 -17.825 1.00 88.81 83 ASP A O 1
ATOM 700 N N . LYS A 1 84 ? 18.409 13.662 -19.626 1.00 87.44 84 LYS A N 1
ATOM 701 C CA . LYS A 1 84 ? 17.167 14.058 -18.965 1.00 87.44 84 LYS A CA 1
ATOM 702 C C . LYS A 1 84 ? 16.278 12.862 -18.617 1.00 87.44 84 LYS A C 1
ATOM 704 O O . LYS A 1 84 ? 15.656 12.847 -17.558 1.00 87.44 84 LYS A O 1
ATOM 709 N N . THR A 1 85 ? 16.229 11.843 -19.474 1.00 88.06 85 THR A N 1
ATOM 710 C CA . THR A 1 85 ? 15.492 10.596 -19.204 1.00 88.06 85 THR A CA 1
ATOM 711 C C . THR A 1 85 ? 16.112 9.852 -18.022 1.00 88.06 85 THR A C 1
ATOM 713 O O . THR A 1 85 ? 15.389 9.415 -17.128 1.00 88.06 85 THR A O 1
ATOM 716 N N . ASN A 1 86 ? 17.443 9.794 -17.953 1.00 88.81 86 ASN A N 1
ATOM 717 C CA . ASN A 1 86 ? 18.166 9.213 -16.826 1.00 88.81 86 ASN A CA 1
ATOM 718 C C . ASN A 1 86 ? 17.902 9.980 -15.516 1.00 88.81 86 ASN A C 1
ATOM 720 O O . ASN A 1 86 ? 17.634 9.363 -14.486 1.00 88.81 86 ASN A O 1
ATOM 724 N N . GLU A 1 87 ? 17.897 11.318 -15.550 1.00 89.44 87 GLU A N 1
ATOM 725 C CA . GLU A 1 87 ? 17.533 12.146 -14.390 1.00 89.44 87 GLU A CA 1
ATOM 726 C C . GLU A 1 87 ? 16.119 11.818 -13.880 1.00 89.44 87 GLU A C 1
ATOM 728 O O . GLU A 1 87 ? 15.914 11.613 -12.679 1.00 89.44 87 GLU A O 1
ATOM 733 N N . TYR A 1 88 ? 15.141 11.719 -14.785 1.00 86.75 88 TYR A N 1
ATOM 734 C CA . TYR A 1 88 ? 13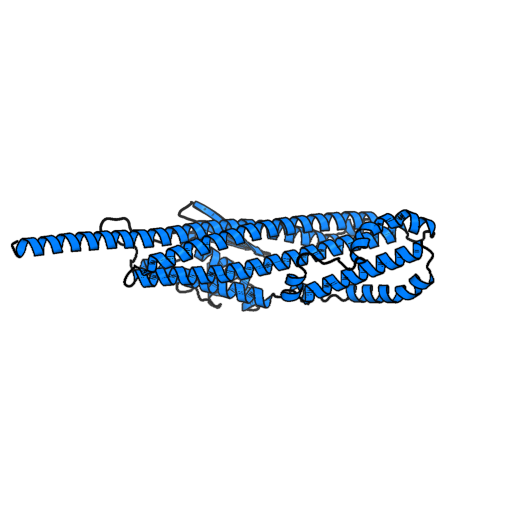.778 11.341 -14.420 1.00 86.75 88 TYR A CA 1
ATOM 735 C C . TYR A 1 88 ? 13.708 9.946 -13.794 1.00 86.75 88 TYR A C 1
ATOM 737 O O . TYR A 1 88 ? 13.097 9.799 -12.734 1.00 86.75 88 TYR A O 1
ATOM 745 N N . LEU A 1 89 ? 14.359 8.941 -14.391 1.00 87.88 89 LEU A N 1
ATOM 746 C CA . LEU A 1 89 ? 14.378 7.580 -13.849 1.00 87.88 89 LEU A CA 1
ATOM 747 C C . LEU A 1 89 ? 14.999 7.536 -12.449 1.00 87.88 89 LEU A C 1
ATOM 749 O O . LEU A 1 89 ? 14.418 6.931 -11.551 1.00 87.88 89 LEU A O 1
ATOM 753 N N . ILE A 1 90 ? 16.121 8.229 -12.216 1.00 88.44 90 ILE A N 1
ATOM 754 C CA . ILE A 1 90 ? 16.751 8.318 -10.886 1.00 88.44 90 ILE A CA 1
ATOM 755 C C . ILE A 1 90 ? 15.786 8.928 -9.864 1.00 88.44 90 ILE A C 1
ATOM 757 O O . ILE A 1 90 ? 15.651 8.414 -8.750 1.00 88.44 90 ILE A O 1
ATOM 761 N N . ASN A 1 91 ? 15.091 10.004 -10.234 1.00 86.31 91 ASN A N 1
ATOM 762 C CA . ASN A 1 91 ? 14.126 10.657 -9.355 1.00 86.31 91 ASN A CA 1
ATOM 763 C C . ASN A 1 91 ? 12.940 9.742 -9.015 1.00 86.31 91 ASN A C 1
ATOM 765 O O . ASN A 1 91 ? 12.531 9.695 -7.853 1.00 86.31 91 ASN A O 1
ATOM 769 N N . ILE A 1 92 ? 12.420 8.985 -9.987 1.00 85.62 92 ILE A N 1
ATOM 770 C CA . ILE A 1 92 ? 11.340 8.013 -9.755 1.00 85.62 92 ILE A CA 1
ATOM 771 C C . ILE A 1 92 ? 11.836 6.870 -8.864 1.00 85.62 92 ILE A C 1
ATOM 773 O O . ILE A 1 92 ? 11.184 6.559 -7.872 1.00 85.62 92 ILE A O 1
ATOM 777 N N . ILE A 1 93 ? 13.008 6.289 -9.149 1.00 87.62 93 ILE A N 1
ATOM 778 C CA . ILE A 1 93 ? 13.605 5.214 -8.338 1.00 87.62 93 ILE A CA 1
ATOM 779 C C . ILE A 1 93 ? 13.765 5.659 -6.879 1.00 87.62 93 ILE A C 1
ATOM 781 O O . ILE A 1 93 ? 13.442 4.909 -5.958 1.00 87.62 93 ILE A O 1
ATOM 785 N N . ASN A 1 94 ? 14.241 6.884 -6.648 1.00 86.50 94 ASN A N 1
ATOM 786 C CA . ASN A 1 94 ? 14.379 7.430 -5.298 1.00 86.50 94 ASN A CA 1
ATOM 787 C C . ASN A 1 94 ? 13.020 7.616 -4.609 1.00 86.50 94 ASN A C 1
ATOM 789 O O . ASN A 1 94 ? 12.900 7.315 -3.421 1.00 86.50 94 ASN A O 1
ATOM 793 N N . ALA A 1 95 ? 11.997 8.064 -5.342 1.00 84.88 95 ALA A N 1
ATOM 794 C CA . ALA A 1 95 ? 10.647 8.208 -4.807 1.00 84.88 95 ALA A CA 1
ATOM 795 C C . ALA A 1 95 ? 10.022 6.849 -4.438 1.00 84.88 95 ALA A C 1
ATOM 797 O O . ALA A 1 95 ? 9.476 6.717 -3.345 1.00 84.88 95 ALA A O 1
ATOM 798 N N . VAL A 1 96 ? 10.183 5.822 -5.283 1.00 85.00 96 VAL A N 1
ATOM 799 C CA . VAL A 1 96 ? 9.730 4.444 -5.001 1.00 85.00 96 VAL A CA 1
ATOM 800 C C . VAL A 1 96 ? 10.445 3.874 -3.772 1.00 85.00 96 VAL A C 1
ATOM 802 O O . VAL A 1 96 ? 9.802 3.319 -2.887 1.00 85.00 96 VAL A O 1
ATOM 805 N N . LYS A 1 97 ? 11.765 4.071 -3.645 1.00 84.88 97 LYS A N 1
ATOM 806 C CA . LYS A 1 97 ? 12.520 3.647 -2.448 1.00 84.88 97 LYS A CA 1
ATOM 807 C C . LYS A 1 97 ? 12.011 4.315 -1.171 1.00 84.88 97 LYS A C 1
ATOM 809 O O . LYS A 1 97 ? 11.922 3.664 -0.133 1.00 84.88 97 LYS A O 1
ATOM 814 N N . PHE A 1 98 ? 11.696 5.607 -1.237 1.00 82.75 98 PHE A N 1
ATOM 815 C CA . PHE A 1 98 ? 11.170 6.334 -0.087 1.00 82.75 98 PHE A CA 1
ATOM 816 C C . PHE A 1 98 ? 9.757 5.868 0.291 1.00 82.75 98 PHE A C 1
ATOM 818 O O . PHE A 1 98 ? 9.489 5.672 1.474 1.00 82.75 98 PHE A O 1
ATOM 825 N N . SER A 1 99 ? 8.899 5.623 -0.707 1.00 82.19 99 SER A N 1
ATOM 826 C CA . SER A 1 99 ? 7.574 5.015 -0.518 1.00 82.19 99 SER A CA 1
ATOM 827 C C . SER A 1 99 ? 7.686 3.659 0.182 1.00 82.19 99 SER A C 1
ATOM 829 O O . SER A 1 99 ? 7.098 3.473 1.241 1.00 82.19 99 SER A O 1
ATOM 831 N N . ASN A 1 100 ? 8.553 2.771 -0.315 1.00 84.81 100 ASN A N 1
ATOM 832 C CA . ASN A 1 100 ? 8.768 1.443 0.260 1.00 84.81 100 ASN A CA 1
ATOM 833 C C . ASN A 1 100 ? 9.189 1.514 1.739 1.00 84.81 100 ASN A C 1
ATOM 835 O O . ASN A 1 100 ? 8.604 0.835 2.579 1.00 84.81 100 ASN A O 1
ATOM 839 N N . ASN A 1 101 ? 10.139 2.388 2.097 1.00 86.12 101 ASN A N 1
ATOM 840 C CA . ASN A 1 101 ? 10.539 2.574 3.499 1.00 86.12 101 ASN A CA 1
ATOM 841 C C . ASN A 1 101 ? 9.353 2.960 4.396 1.00 86.12 101 ASN A C 1
ATOM 843 O O . ASN A 1 101 ? 9.234 2.457 5.512 1.00 86.12 101 ASN A O 1
ATOM 847 N N . LYS A 1 102 ? 8.460 3.820 3.904 1.00 85.56 102 LYS A N 1
ATOM 848 C CA . LYS A 1 102 ? 7.280 4.260 4.652 1.00 85.56 102 LYS A CA 1
ATOM 849 C C . LYS A 1 102 ? 6.209 3.181 4.746 1.00 85.56 102 LYS A C 1
ATOM 851 O O . LYS A 1 102 ? 5.675 2.972 5.832 1.00 85.56 102 LYS A O 1
ATOM 856 N N . SER A 1 103 ? 5.987 2.406 3.689 1.00 87.06 103 SER A N 1
ATOM 857 C CA . SER A 1 103 ? 5.123 1.224 3.755 1.00 87.06 103 SER A CA 1
ATOM 858 C C . SER A 1 103 ? 5.684 0.159 4.721 1.00 87.06 103 SER A C 1
ATOM 860 O O . SER A 1 103 ? 4.913 -0.531 5.385 1.00 87.06 103 SER A O 1
ATOM 862 N N . GLN A 1 104 ? 7.013 0.048 4.890 1.00 90.75 104 GLN A N 1
ATOM 863 C CA . GLN A 1 104 ? 7.618 -0.794 5.941 1.00 90.75 104 GLN A CA 1
ATOM 864 C C . GLN A 1 104 ? 7.388 -0.234 7.353 1.00 90.75 104 GLN A C 1
ATOM 866 O O . GLN A 1 104 ? 7.108 -1.006 8.271 1.00 90.75 104 GLN A O 1
ATOM 871 N N . GLU A 1 105 ? 7.492 1.085 7.552 1.00 90.62 105 GLU A N 1
ATOM 872 C CA . GLU A 1 105 ? 7.133 1.728 8.827 1.00 90.62 105 GLU A CA 1
ATOM 873 C C . GLU A 1 105 ? 5.667 1.443 9.185 1.00 90.62 105 GLU A C 1
ATOM 875 O O . GLU A 1 105 ? 5.389 0.983 10.294 1.00 90.62 105 GLU A O 1
ATOM 880 N N . TYR A 1 106 ? 4.753 1.613 8.225 1.00 90.88 106 TYR A N 1
ATOM 881 C CA . TYR A 1 106 ? 3.336 1.303 8.400 1.00 90.88 106 TYR A CA 1
ATOM 882 C C . TYR A 1 106 ? 3.105 -0.178 8.721 1.00 90.88 106 TYR A C 1
ATOM 884 O O . TYR A 1 106 ? 2.452 -0.503 9.712 1.00 90.88 106 TYR A O 1
ATOM 892 N N . LYS A 1 107 ? 3.731 -1.095 7.973 1.00 94.12 107 LYS A N 1
ATOM 893 C CA . LYS A 1 107 ? 3.686 -2.536 8.261 1.00 94.12 107 LYS A CA 1
ATOM 894 C C . LYS A 1 107 ? 4.098 -2.857 9.699 1.00 94.12 107 LYS A C 1
ATOM 896 O O . LYS A 1 107 ? 3.437 -3.657 10.358 1.00 94.12 107 LYS A O 1
ATOM 901 N N . ASN A 1 108 ? 5.186 -2.261 10.184 1.00 94.75 108 ASN A N 1
ATOM 902 C CA . ASN A 1 108 ? 5.681 -2.504 11.539 1.00 94.75 108 ASN A CA 1
ATOM 903 C C . ASN A 1 108 ? 4.713 -1.981 12.607 1.00 94.75 108 ASN A C 1
ATOM 905 O O . ASN A 1 108 ? 4.517 -2.659 13.617 1.00 94.75 108 ASN A O 1
ATOM 909 N N . ALA A 1 109 ? 4.077 -0.829 12.370 1.00 93.69 109 ALA A N 1
ATOM 910 C CA . ALA A 1 109 ? 3.025 -0.314 13.243 1.00 93.69 109 ALA A CA 1
ATOM 911 C C . ALA A 1 109 ? 1.833 -1.284 13.305 1.00 93.69 109 ALA A C 1
ATOM 913 O O . ALA A 1 109 ? 1.401 -1.652 14.393 1.00 93.69 109 ALA A O 1
ATOM 914 N N . ILE A 1 110 ? 1.373 -1.806 12.161 1.00 95.12 110 ILE A N 1
ATOM 915 C CA . ILE A 1 110 ? 0.281 -2.791 12.119 1.00 95.12 110 ILE A CA 1
ATOM 916 C C . ILE A 1 110 ? 0.645 -4.091 12.855 1.00 95.12 110 ILE A C 1
ATOM 918 O O . ILE A 1 110 ? -0.190 -4.635 13.578 1.00 95.12 110 ILE A O 1
ATOM 922 N N . ILE A 1 111 ? 1.881 -4.590 12.723 1.00 96.25 111 ILE A N 1
ATOM 923 C CA . ILE A 1 111 ? 2.342 -5.780 13.465 1.00 96.25 111 ILE A CA 1
ATOM 924 C C . ILE A 1 111 ? 2.280 -5.525 14.973 1.00 96.25 111 ILE A C 1
ATOM 926 O O . ILE A 1 111 ? 1.650 -6.298 15.694 1.00 96.25 111 ILE A O 1
ATOM 930 N N . LYS A 1 112 ? 2.881 -4.424 15.438 1.00 96.25 112 LYS A N 1
ATOM 931 C CA . LYS A 1 112 ? 2.882 -4.038 16.855 1.00 96.25 112 LYS A CA 1
ATOM 932 C C . LYS A 1 112 ? 1.454 -3.893 17.390 1.00 96.25 112 LYS A C 1
ATOM 934 O O . LYS A 1 112 ? 1.109 -4.482 18.412 1.00 96.25 112 LYS A O 1
ATOM 939 N N . ASN A 1 113 ? 0.599 -3.184 16.661 1.00 95.44 113 ASN A N 1
ATOM 940 C CA . ASN A 1 113 ? -0.784 -2.942 17.062 1.00 95.44 113 ASN A CA 1
ATOM 941 C C . ASN A 1 113 ? -1.600 -4.246 17.075 1.00 95.44 113 ASN A C 1
ATOM 943 O O . ASN A 1 113 ? -2.441 -4.455 17.951 1.00 95.44 113 ASN A O 1
ATOM 947 N N . SER A 1 114 ? -1.316 -5.176 16.158 1.00 95.44 114 SER A N 1
ATOM 948 C CA . SER A 1 114 ? -1.912 -6.513 16.169 1.00 95.44 114 SER A CA 1
ATOM 949 C C . SER A 1 114 ? -1.497 -7.334 17.392 1.00 95.44 114 SER A C 1
ATOM 951 O O . SER A 1 114 ? -2.326 -8.076 17.923 1.00 95.44 114 SER A O 1
ATOM 953 N N . GLU A 1 115 ? -0.246 -7.239 17.841 1.00 95.31 115 GLU A N 1
ATOM 954 C CA . GLU A 1 115 ? 0.232 -7.925 19.048 1.00 95.31 115 GLU A CA 1
ATOM 955 C C . GLU A 1 115 ? -0.474 -7.391 20.303 1.00 95.31 115 GLU A C 1
ATOM 957 O O . GLU A 1 115 ? -1.026 -8.176 21.078 1.00 95.31 115 GLU A O 1
ATOM 962 N N . GLU A 1 116 ? -0.577 -6.068 20.444 1.00 95.06 116 GLU A N 1
ATOM 963 C CA . GLU A 1 116 ? -1.285 -5.417 21.557 1.00 95.06 116 GLU A CA 1
ATOM 964 C C . GLU A 1 116 ? -2.767 -5.841 21.627 1.00 95.06 116 GLU A C 1
ATOM 966 O O . GLU A 1 116 ? -3.298 -6.168 22.695 1.00 95.06 116 GLU A O 1
ATOM 971 N N . ILE A 1 117 ? -3.448 -5.929 20.479 1.00 94.38 117 ILE A N 1
ATOM 972 C CA . ILE A 1 117 ? -4.846 -6.381 20.410 1.00 94.38 117 ILE A CA 1
ATOM 973 C C . ILE A 1 117 ? -4.998 -7.859 20.792 1.00 94.38 117 ILE A C 1
ATOM 975 O O . ILE A 1 117 ? -5.997 -8.235 21.419 1.00 94.38 117 ILE A O 1
ATOM 979 N N . LEU A 1 118 ? -4.025 -8.714 20.462 1.00 93.25 118 LEU A N 1
ATOM 980 C CA . LEU A 1 118 ? -4.033 -10.122 20.870 1.00 93.25 118 LEU A CA 1
ATOM 981 C C . LEU A 1 118 ? -3.885 -10.278 22.390 1.00 93.25 118 LEU A C 1
ATOM 983 O O . LEU A 1 118 ? -4.572 -11.117 22.989 1.00 93.25 118 LEU A O 1
ATOM 987 N N . GLU A 1 119 ? -3.046 -9.459 23.022 1.00 93.31 119 GLU A N 1
ATOM 988 C CA . GLU A 1 119 ? -2.904 -9.428 24.479 1.00 93.31 119 GLU A CA 1
ATOM 989 C C . GLU A 1 119 ? -4.211 -9.000 25.156 1.00 93.31 119 GLU A C 1
ATOM 991 O O . GLU A 1 119 ? -4.721 -9.710 26.035 1.00 93.31 119 GLU A O 1
ATOM 996 N N . LEU A 1 120 ? -4.816 -7.907 24.678 1.00 93.81 120 LEU A N 1
ATOM 997 C CA . LEU A 1 120 ? -6.111 -7.424 25.161 1.00 93.81 120 LEU A CA 1
ATOM 998 C C . LEU A 1 120 ? -7.194 -8.491 25.003 1.00 93.81 120 LEU A C 1
ATOM 1000 O O . LEU A 1 120 ? -7.936 -8.773 25.946 1.00 93.81 120 LEU A O 1
ATOM 1004 N N . LYS A 1 121 ? -7.267 -9.154 23.844 1.00 93.00 121 LYS A N 1
ATOM 1005 C CA . LYS A 1 121 ? -8.221 -10.245 23.596 1.00 93.00 121 LYS A CA 1
ATOM 1006 C C . LYS A 1 121 ? -8.103 -11.360 24.631 1.00 93.00 121 LYS A C 1
ATOM 1008 O O . LYS A 1 121 ? -9.116 -11.915 25.060 1.00 93.00 121 LYS A O 1
ATOM 1013 N N . SER A 1 122 ? -6.879 -11.716 25.019 1.00 90.31 122 SER A N 1
ATOM 1014 C CA . SER A 1 122 ? -6.636 -12.730 26.045 1.00 90.31 122 SER A CA 1
ATOM 1015 C C . SER A 1 122 ? -7.139 -12.270 27.414 1.00 90.31 122 SER A C 1
ATOM 1017 O O . SER A 1 122 ? -7.886 -13.004 28.069 1.00 90.31 122 SER A O 1
ATOM 1019 N N . ALA A 1 123 ? -6.807 -11.038 27.808 1.00 87.81 123 ALA A N 1
ATOM 1020 C CA . ALA A 1 123 ? -7.229 -10.455 29.078 1.00 87.81 123 ALA A CA 1
ATOM 1021 C C . ALA A 1 123 ? -8.763 -10.319 29.175 1.00 87.81 123 ALA A C 1
ATOM 1023 O O . ALA A 1 123 ? -9.364 -10.706 30.179 1.00 87.81 123 ALA A O 1
ATOM 1024 N N . GLY A 1 124 ? -9.427 -9.908 28.091 1.00 88.19 124 GLY A N 1
ATOM 1025 C CA . GLY A 1 124 ? -10.882 -9.755 28.013 1.00 88.19 124 GLY A CA 1
ATOM 1026 C C . GLY A 1 124 ? -11.695 -11.046 28.191 1.00 88.19 124 GLY A C 1
ATOM 1027 O O . GLY A 1 124 ? -12.902 -10.986 28.437 1.00 88.19 124 GLY A O 1
ATOM 1028 N N . LYS A 1 125 ? -11.076 -12.237 28.137 1.00 88.88 125 LYS A N 1
ATOM 1029 C CA . LYS A 1 125 ? -11.782 -13.523 28.334 1.00 88.88 125 LYS A CA 1
ATOM 1030 C C . LYS A 1 125 ? -12.396 -13.675 29.729 1.00 88.88 125 LYS A C 1
ATOM 1032 O O . LYS A 1 125 ? -13.375 -14.419 29.868 1.00 88.88 125 LYS A O 1
ATOM 1037 N N . LEU A 1 126 ? -11.838 -12.988 30.729 1.00 90.69 126 LEU A N 1
ATOM 1038 C CA . LEU A 1 126 ? -12.299 -13.005 32.123 1.00 90.69 126 LEU A CA 1
ATOM 1039 C C . LEU A 1 126 ? -13.516 -12.097 32.373 1.00 90.69 126 LEU A C 1
ATOM 1041 O O . LEU A 1 126 ? -14.150 -12.182 33.427 1.00 90.69 126 LEU A O 1
ATOM 1045 N N . LEU A 1 127 ? -13.875 -11.246 31.409 1.00 94.06 127 LEU A N 1
ATOM 1046 C CA . LEU A 1 127 ? -15.106 -10.461 31.462 1.00 94.06 127 LEU A CA 1
ATOM 1047 C C . LEU A 1 127 ? -16.337 -11.379 31.357 1.00 94.06 127 LEU A C 1
ATOM 1049 O O . LEU A 1 127 ? -16.262 -12.511 30.868 1.00 94.06 127 LEU A O 1
ATOM 1053 N N . ILE A 1 128 ? -17.494 -10.884 31.801 1.00 91.88 128 ILE A N 1
ATOM 1054 C CA . ILE A 1 128 ? -18.769 -11.615 31.811 1.00 91.88 128 ILE A CA 1
ATOM 1055 C C . ILE A 1 128 ? -19.857 -10.768 31.127 1.00 91.88 128 ILE A C 1
ATOM 1057 O O . ILE A 1 128 ? -19.853 -9.540 31.194 1.00 91.88 128 ILE A O 1
ATOM 1061 N N . GLY A 1 129 ? -20.805 -11.431 30.456 1.00 93.06 129 GLY A N 1
ATOM 1062 C CA . GLY A 1 129 ? -21.990 -10.796 29.867 1.00 93.06 129 GLY A CA 1
ATOM 1063 C C . GLY A 1 129 ? -21.695 -9.935 28.633 1.00 93.06 129 GLY A C 1
ATOM 1064 O O . GLY A 1 129 ? -20.764 -10.209 27.877 1.00 93.06 129 GLY A O 1
ATOM 1065 N N . ASN A 1 130 ? -22.492 -8.881 28.429 1.00 93.69 130 ASN A N 1
ATOM 1066 C CA . ASN A 1 130 ? -22.430 -8.044 27.222 1.00 93.69 130 ASN A CA 1
ATOM 1067 C C . ASN A 1 130 ? -21.066 -7.370 27.023 1.00 93.69 130 ASN A C 1
ATOM 1069 O O . ASN A 1 130 ? -20.602 -7.254 25.896 1.00 93.69 130 ASN A O 1
ATOM 1073 N N . ARG A 1 131 ? -20.383 -6.993 28.110 1.00 93.19 131 ARG A N 1
ATOM 1074 C CA . ARG A 1 131 ? -19.044 -6.383 28.045 1.00 93.19 131 ARG A CA 1
ATOM 1075 C C . ARG A 1 131 ? -17.990 -7.354 27.526 1.00 93.19 131 ARG A C 1
ATOM 1077 O O . ARG A 1 131 ? -17.153 -6.956 26.727 1.00 93.19 131 ARG A O 1
ATOM 1084 N N . LYS A 1 132 ? -18.075 -8.634 27.910 1.00 94.56 132 LYS A N 1
ATOM 1085 C CA . LYS A 1 132 ? -17.238 -9.699 27.340 1.00 94.56 132 LYS A CA 1
ATOM 1086 C C . LYS A 1 132 ? -17.490 -9.850 25.847 1.00 94.56 132 LYS A C 1
ATOM 1088 O O . LYS A 1 132 ? -16.545 -9.870 25.068 1.00 94.56 132 LYS A O 1
ATOM 1093 N N . ASN A 1 133 ? -18.761 -9.964 25.462 1.00 94.19 133 ASN A N 1
ATOM 1094 C CA . ASN A 1 133 ? -19.140 -10.179 24.068 1.00 94.19 133 ASN A CA 1
ATOM 1095 C C . ASN A 1 133 ? -18.681 -9.011 23.192 1.00 94.19 133 ASN A C 1
ATOM 1097 O O . ASN A 1 133 ? -18.094 -9.243 22.138 1.00 94.19 133 ASN A O 1
ATOM 1101 N N . HIS A 1 134 ? -18.869 -7.777 23.663 1.00 95.00 134 HIS A N 1
ATOM 1102 C CA . HIS A 1 134 ? -18.382 -6.581 22.988 1.00 95.00 134 HIS A CA 1
ATOM 1103 C C . HIS A 1 134 ? -16.849 -6.573 22.882 1.00 95.00 134 HIS A C 1
ATOM 1105 O O . HIS A 1 134 ? -16.322 -6.459 21.781 1.00 95.00 134 HIS A O 1
ATOM 1111 N N . HIS A 1 135 ? -16.129 -6.784 23.990 1.00 95.19 135 HIS A N 1
ATOM 1112 C CA . HIS A 1 135 ? -14.663 -6.820 24.002 1.00 95.19 135 HIS A CA 1
ATOM 1113 C C . HIS A 1 135 ? -14.098 -7.869 23.032 1.00 95.19 135 HIS A C 1
ATOM 1115 O O . HIS A 1 135 ? -13.176 -7.591 22.264 1.00 95.19 135 HIS A O 1
ATOM 1121 N N . ILE A 1 136 ? -14.631 -9.093 23.058 1.00 94.44 136 ILE A N 1
ATOM 1122 C CA . ILE A 1 136 ? -14.195 -10.161 22.151 1.00 94.44 136 ILE A CA 1
ATOM 1123 C C . ILE A 1 136 ? -14.497 -9.770 20.704 1.00 94.44 136 ILE A C 1
ATOM 1125 O O . ILE A 1 136 ? -13.608 -9.863 19.866 1.00 94.44 136 ILE A O 1
ATOM 1129 N N . SER A 1 137 ? -15.698 -9.261 20.422 1.00 95.38 137 SER A N 1
ATOM 1130 C CA . SER A 1 137 ? -16.088 -8.879 19.061 1.00 95.38 137 SER A CA 1
ATOM 1131 C C . SER A 1 137 ? -15.200 -7.768 18.500 1.00 95.38 137 SER A C 1
ATOM 1133 O O . SER A 1 137 ? -14.721 -7.892 17.378 1.00 95.38 137 SER A O 1
ATOM 1135 N N . VAL A 1 138 ? -14.919 -6.721 19.283 1.00 95.56 138 VAL A N 1
ATOM 1136 C CA . VAL A 1 138 ? -14.028 -5.623 18.873 1.00 95.56 138 VAL A CA 1
ATOM 1137 C C . VAL A 1 138 ? -12.632 -6.151 18.559 1.00 95.56 138 VAL A C 1
ATOM 1139 O O . VAL A 1 138 ? -12.135 -5.944 17.456 1.00 95.56 138 VAL A O 1
ATOM 1142 N N . THR A 1 139 ? -12.025 -6.904 19.480 1.00 96.19 139 THR A N 1
ATOM 1143 C CA . THR A 1 139 ? -10.681 -7.465 19.257 1.00 96.19 139 THR A CA 1
ATOM 1144 C C . THR A 1 139 ? -10.628 -8.466 18.097 1.00 96.19 139 THR A C 1
ATOM 1146 O O . THR A 1 139 ? -9.629 -8.524 17.385 1.00 96.19 139 THR A O 1
ATOM 1149 N N . ASP A 1 140 ? -11.703 -9.220 17.843 1.00 95.19 140 ASP A N 1
ATOM 1150 C CA . ASP A 1 140 ? -11.815 -10.106 16.680 1.00 95.19 140 ASP A CA 1
ATOM 1151 C C . ASP A 1 140 ? -11.861 -9.332 15.356 1.00 95.19 140 ASP A C 1
ATOM 1153 O O . ASP A 1 140 ? -11.186 -9.720 14.401 1.00 95.19 140 ASP A O 1
ATOM 1157 N N . PHE A 1 141 ? -12.656 -8.260 15.277 1.00 94.75 141 PHE A N 1
ATOM 1158 C CA . PHE A 1 141 ? -12.751 -7.444 14.064 1.00 94.75 141 PHE A CA 1
ATOM 1159 C C . PHE A 1 141 ? -11.469 -6.663 13.794 1.00 94.75 141 PHE A C 1
ATOM 1161 O O . PHE A 1 141 ? -11.031 -6.632 12.648 1.00 94.75 141 PHE A O 1
ATOM 1168 N N . ILE A 1 142 ? -10.828 -6.117 14.830 1.00 94.94 142 ILE A N 1
ATOM 1169 C CA . ILE A 1 142 ? -9.534 -5.441 14.682 1.00 94.94 142 ILE A CA 1
ATOM 1170 C C . ILE A 1 142 ? -8.449 -6.435 14.258 1.00 94.94 142 ILE A C 1
ATOM 1172 O O . ILE A 1 142 ? -7.694 -6.159 13.334 1.00 94.94 142 ILE A O 1
ATOM 1176 N N . GLY A 1 143 ? -8.418 -7.636 14.846 1.00 94.88 143 GLY A N 1
ATOM 1177 C CA . GLY A 1 143 ? -7.487 -8.681 14.414 1.00 94.88 143 GLY A CA 1
ATOM 1178 C C . GLY A 1 143 ? -7.672 -9.078 12.943 1.00 94.88 143 GLY A C 1
ATOM 1179 O O . GLY A 1 143 ? -6.690 -9.281 12.232 1.00 94.88 143 GLY A O 1
ATOM 1180 N N . ARG A 1 144 ? -8.919 -9.153 12.454 1.00 95.94 144 ARG A N 1
ATOM 1181 C CA . ARG A 1 144 ? -9.201 -9.386 11.024 1.00 95.94 144 ARG A CA 1
ATOM 1182 C C . ARG A 1 144 ? -8.811 -8.201 10.143 1.00 95.94 144 ARG A C 1
ATOM 1184 O O . ARG A 1 144 ? -8.270 -8.422 9.064 1.00 95.94 144 ARG A O 1
ATOM 1191 N N . TYR A 1 145 ? -9.075 -6.976 10.593 1.00 95.12 145 TYR A N 1
ATOM 1192 C CA . TYR A 1 145 ? -8.642 -5.756 9.915 1.00 95.12 145 TYR A CA 1
ATOM 1193 C C . TYR A 1 145 ? -7.118 -5.757 9.730 1.00 95.12 145 TYR A C 1
ATOM 1195 O O . TYR A 1 145 ? -6.659 -5.717 8.593 1.00 95.12 145 TYR A O 1
ATOM 1203 N N . TYR A 1 146 ? -6.344 -5.969 10.799 1.00 95.88 146 TYR A N 1
ATOM 1204 C CA . TYR A 1 146 ? -4.882 -6.025 10.721 1.00 95.88 146 TYR A CA 1
ATOM 1205 C C . TYR A 1 146 ? -4.346 -7.168 9.872 1.00 95.88 146 TYR A C 1
ATOM 1207 O O . TYR A 1 146 ? -3.376 -6.983 9.142 1.00 95.88 146 TYR A O 1
ATOM 1215 N N . TYR A 1 147 ? -4.986 -8.337 9.900 1.00 96.19 147 TYR A N 1
ATOM 1216 C CA . TYR A 1 147 ? -4.617 -9.426 8.999 1.00 96.19 147 TYR A CA 1
ATOM 1217 C C . TYR A 1 147 ? -4.709 -9.006 7.521 1.00 96.19 147 TYR A C 1
ATOM 1219 O O . TYR A 1 147 ? -3.786 -9.268 6.750 1.00 96.19 147 TYR A O 1
ATOM 1227 N N . HIS A 1 148 ? -5.794 -8.330 7.130 1.00 95.62 148 HIS A N 1
ATOM 1228 C CA . HIS A 1 148 ? -5.973 -7.882 5.748 1.00 95.62 148 HIS A CA 1
ATOM 1229 C C . HIS A 1 148 ? -5.118 -6.665 5.389 1.00 95.62 148 HIS A C 1
ATOM 1231 O O . HIS A 1 148 ? -4.605 -6.625 4.273 1.00 95.62 148 HIS A O 1
ATOM 1237 N N . GLU A 1 149 ? -4.911 -5.723 6.312 1.00 93.50 149 GLU A N 1
ATOM 1238 C CA . GLU A 1 149 ? -3.970 -4.612 6.116 1.00 93.50 149 GLU A CA 1
ATOM 1239 C C . GLU A 1 149 ? -2.550 -5.130 5.870 1.00 93.50 149 GLU A C 1
ATOM 1241 O O . GLU A 1 149 ? -1.899 -4.735 4.907 1.00 93.50 149 GLU A O 1
ATOM 1246 N N . LEU A 1 150 ? -2.083 -6.115 6.647 1.00 95.00 150 LEU A N 1
ATOM 1247 C CA . LEU A 1 150 ? -0.773 -6.731 6.411 1.00 95.00 150 LEU A CA 1
ATOM 1248 C C . LEU A 1 150 ? -0.685 -7.401 5.039 1.00 95.00 150 LEU A C 1
ATOM 1250 O O . LEU A 1 150 ? 0.348 -7.312 4.375 1.00 95.00 150 LEU A O 1
ATOM 1254 N N . GLU A 1 151 ? -1.741 -8.082 4.598 1.00 94.75 151 GLU A N 1
ATOM 1255 C CA . GLU A 1 151 ? -1.780 -8.689 3.266 1.00 94.75 151 GLU A CA 1
ATOM 1256 C C . GLU A 1 151 ? -1.739 -7.626 2.151 1.00 94.75 151 GLU A C 1
ATOM 1258 O O . GLU A 1 151 ? -1.019 -7.796 1.159 1.00 94.75 151 GLU A O 1
ATOM 1263 N N . ALA A 1 152 ? -2.453 -6.510 2.332 1.00 91.31 152 ALA A N 1
ATOM 1264 C CA . ALA A 1 152 ? -2.467 -5.386 1.400 1.00 91.31 152 ALA A CA 1
ATOM 1265 C C . ALA A 1 152 ? -1.097 -4.701 1.316 1.00 91.31 152 ALA A C 1
ATOM 1267 O O . ALA A 1 152 ? -0.553 -4.558 0.219 1.00 91.31 152 ALA A O 1
ATOM 1268 N N . V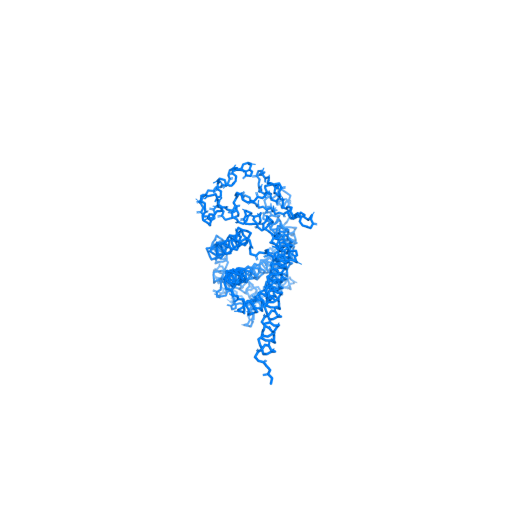AL A 1 153 ? -0.494 -4.371 2.461 1.00 91.56 153 VAL A N 1
ATOM 1269 C CA . VAL A 1 153 ? 0.829 -3.737 2.529 1.00 91.56 153 VAL A CA 1
ATOM 1270 C C . VAL A 1 153 ? 1.908 -4.650 1.951 1.00 91.56 153 VAL A C 1
ATOM 1272 O O . VAL A 1 153 ? 2.739 -4.200 1.171 1.00 91.56 153 VAL A O 1
ATOM 1275 N N . ASN A 1 154 ? 1.883 -5.955 2.244 1.00 92.12 154 ASN A N 1
ATOM 1276 C CA . ASN A 1 154 ? 2.822 -6.896 1.625 1.00 92.12 154 ASN A CA 1
ATOM 1277 C C . ASN A 1 154 ? 2.664 -6.944 0.098 1.00 92.12 154 ASN A C 1
ATOM 1279 O O . ASN A 1 154 ? 3.665 -6.958 -0.613 1.00 92.12 154 ASN A O 1
ATOM 1283 N N . THR A 1 155 ? 1.428 -6.928 -0.411 1.00 90.06 155 THR A N 1
ATOM 1284 C CA . THR A 1 155 ? 1.167 -6.919 -1.860 1.00 90.06 155 THR A CA 1
ATOM 1285 C C . THR A 1 155 ? 1.705 -5.645 -2.528 1.00 90.06 155 THR A C 1
ATOM 1287 O O . THR A 1 155 ? 2.281 -5.732 -3.614 1.00 90.06 155 THR A O 1
ATOM 1290 N N . ALA A 1 156 ? 1.558 -4.486 -1.877 1.00 87.81 156 ALA A N 1
ATOM 1291 C CA . ALA A 1 156 ? 2.101 -3.208 -2.346 1.00 87.81 156 ALA A CA 1
ATOM 1292 C C . ALA A 1 156 ? 3.641 -3.181 -2.306 1.00 87.81 156 ALA A C 1
ATOM 1294 O O . ALA A 1 156 ? 4.289 -2.780 -3.265 1.00 87.81 156 ALA A O 1
ATOM 1295 N N . LEU A 1 157 ? 4.255 -3.713 -1.248 1.00 89.69 157 LEU A N 1
ATOM 1296 C CA . LEU A 1 157 ? 5.715 -3.801 -1.141 1.00 89.69 157 LEU A CA 1
ATOM 1297 C C . LEU A 1 157 ? 6.342 -4.655 -2.256 1.00 89.69 157 LEU A C 1
ATOM 1299 O O . LEU A 1 157 ? 7.426 -4.335 -2.746 1.00 89.69 157 LEU A O 1
ATOM 1303 N N . VAL A 1 158 ? 5.678 -5.739 -2.673 1.00 91.81 158 VAL A N 1
ATOM 1304 C CA . VAL A 1 158 ? 6.143 -6.562 -3.804 1.00 91.81 158 VAL A CA 1
ATOM 1305 C C . VAL A 1 158 ? 5.988 -5.817 -5.140 1.00 91.81 158 VAL A C 1
ATOM 1307 O O . VAL A 1 158 ? 6.863 -5.927 -5.999 1.00 91.81 158 VAL A O 1
ATOM 1310 N N . GLU A 1 159 ? 4.942 -5.004 -5.301 1.00 90.38 159 GLU A N 1
ATOM 1311 C CA . GLU A 1 159 ? 4.770 -4.117 -6.464 1.00 90.38 159 GLU A CA 1
ATOM 1312 C C . GLU A 1 159 ? 5.878 -3.063 -6.564 1.00 90.38 159 GLU A C 1
ATOM 1314 O O . GLU A 1 159 ? 6.431 -2.836 -7.642 1.00 90.38 159 GLU A O 1
ATOM 1319 N N . ASP A 1 160 ? 6.263 -2.457 -5.441 1.00 89.12 160 ASP A N 1
ATOM 1320 C CA . ASP A 1 160 ? 7.366 -1.495 -5.390 1.00 89.12 160 ASP A CA 1
ATOM 1321 C C . ASP A 1 160 ? 8.703 -2.147 -5.764 1.00 89.12 160 ASP A C 1
ATOM 1323 O O . ASP A 1 160 ? 9.544 -1.537 -6.434 1.00 89.12 160 ASP A O 1
ATOM 1327 N N . ILE A 1 161 ? 8.909 -3.408 -5.364 1.00 91.62 161 ILE A N 1
ATOM 1328 C CA . ILE A 1 161 ? 10.074 -4.205 -5.766 1.00 91.62 161 ILE A CA 1
ATOM 1329 C C . ILE A 1 161 ? 10.058 -4.461 -7.278 1.00 91.62 161 ILE A C 1
ATOM 1331 O O . ILE A 1 161 ? 11.097 -4.307 -7.928 1.00 91.62 161 ILE A O 1
ATOM 1335 N N . LEU A 1 162 ? 8.910 -4.843 -7.847 1.00 93.62 162 LEU A N 1
ATOM 1336 C CA . LEU A 1 162 ? 8.754 -5.026 -9.293 1.00 93.62 162 LEU A CA 1
ATOM 1337 C C . LEU A 1 162 ? 9.089 -3.729 -10.037 1.00 93.62 162 LEU A C 1
ATOM 1339 O O . LEU A 1 162 ? 9.943 -3.733 -10.924 1.00 93.62 162 LEU A O 1
ATOM 1343 N N . SER A 1 163 ? 8.470 -2.624 -9.620 1.00 90.50 163 SER A N 1
ATOM 1344 C CA . SER A 1 163 ? 8.652 -1.295 -10.205 1.00 90.50 163 SER A CA 1
ATOM 1345 C C . SER A 1 163 ? 10.107 -0.845 -10.128 1.00 90.50 163 SER A C 1
ATOM 1347 O O . SER A 1 163 ? 10.661 -0.373 -11.115 1.00 90.50 163 SER A O 1
ATOM 1349 N N . SER A 1 164 ? 10.770 -1.064 -8.990 1.00 91.12 164 SER A N 1
ATOM 1350 C CA . SER A 1 164 ? 12.192 -0.745 -8.820 1.00 91.12 164 SER A CA 1
ATOM 1351 C C . SER A 1 164 ? 13.081 -1.560 -9.759 1.00 91.12 164 SER A C 1
ATOM 1353 O O . SER A 1 164 ? 13.948 -0.996 -10.421 1.00 91.12 164 SER A O 1
ATOM 1355 N N . ASN A 1 165 ? 12.873 -2.879 -9.848 1.00 94.69 165 ASN A N 1
ATOM 1356 C CA . ASN A 1 165 ? 13.644 -3.728 -10.762 1.00 94.69 165 ASN A CA 1
ATOM 1357 C C . ASN A 1 165 ? 13.414 -3.337 -12.232 1.00 94.69 165 ASN A C 1
ATOM 1359 O O . ASN A 1 165 ? 14.359 -3.366 -13.019 1.00 94.69 165 ASN A O 1
ATOM 1363 N N . TRP A 1 166 ? 12.182 -2.968 -12.596 1.00 93.75 166 TRP A N 1
ATOM 1364 C CA . TRP A 1 166 ? 11.849 -2.518 -13.946 1.00 93.75 166 TRP A CA 1
ATOM 1365 C C . TRP A 1 166 ? 12.513 -1.177 -14.274 1.00 93.75 166 TRP A C 1
ATOM 1367 O O . TRP A 1 166 ? 13.204 -1.086 -15.282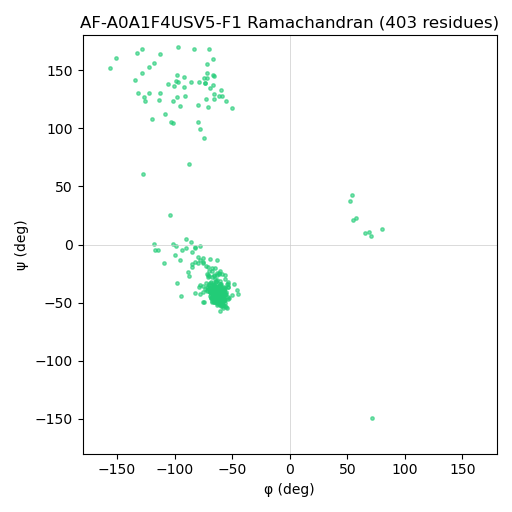 1.00 93.75 166 TRP A O 1
ATOM 1377 N N . LEU A 1 167 ? 12.407 -0.173 -13.399 1.00 92.31 167 LEU A N 1
ATOM 1378 C CA . LEU A 1 167 ? 13.041 1.136 -13.594 1.00 92.31 167 LEU A CA 1
ATOM 1379 C C . LEU A 1 167 ? 14.571 1.043 -13.684 1.00 92.31 167 LEU A C 1
ATOM 1381 O O . LEU A 1 167 ? 15.193 1.769 -14.456 1.00 92.31 167 LEU A O 1
ATOM 1385 N N . GLU A 1 168 ? 15.196 0.149 -12.914 1.00 93.69 168 GLU A N 1
ATOM 1386 C CA . GLU A 1 168 ? 16.635 -0.115 -13.032 1.00 93.69 168 GLU A CA 1
ATOM 1387 C C . GLU A 1 168 ? 16.982 -0.766 -14.383 1.00 93.69 168 GLU A C 1
ATOM 1389 O O . GLU A 1 168 ? 18.005 -0.424 -14.971 1.00 93.69 168 GLU A O 1
ATOM 1394 N N . ALA A 1 169 ? 16.128 -1.654 -14.908 1.00 94.75 169 ALA A N 1
ATOM 1395 C CA . ALA A 1 169 ? 16.305 -2.224 -16.243 1.00 94.75 169 ALA A CA 1
ATOM 1396 C C . ALA A 1 169 ? 16.098 -1.180 -17.356 1.00 94.75 169 ALA A C 1
ATOM 1398 O O . ALA A 1 169 ? 16.877 -1.160 -18.301 1.00 94.75 169 ALA A O 1
ATOM 1399 N N . GLU A 1 170 ? 15.119 -0.279 -17.229 1.00 91.88 170 GLU A N 1
ATOM 1400 C CA . GLU A 1 170 ? 14.928 0.869 -18.134 1.00 91.88 170 GLU A CA 1
ATOM 1401 C C . GLU A 1 170 ? 16.140 1.799 -18.137 1.00 91.88 170 GLU A C 1
ATOM 1403 O O . GLU A 1 170 ? 16.608 2.249 -19.180 1.00 91.88 170 GLU A O 1
ATOM 1408 N N . LYS A 1 171 ? 16.714 2.059 -16.963 1.00 93.44 171 LYS A N 1
ATOM 1409 C CA . LYS A 1 171 ? 17.940 2.850 -16.862 1.00 93.44 171 LYS A CA 1
ATOM 1410 C C . LYS A 1 171 ? 19.104 2.168 -17.586 1.00 93.44 171 LYS A C 1
ATOM 1412 O O . LYS A 1 171 ? 19.902 2.838 -18.233 1.00 93.44 171 LYS A O 1
ATOM 1417 N N . ASP A 1 172 ? 19.185 0.844 -17.509 1.00 95.50 172 ASP A N 1
ATOM 1418 C CA . ASP A 1 172 ? 20.174 0.063 -18.248 1.00 95.50 172 ASP A CA 1
ATOM 1419 C C . ASP A 1 172 ? 19.875 0.007 -19.763 1.00 95.50 172 ASP A C 1
ATOM 1421 O O . ASP A 1 172 ? 20.810 -0.106 -20.552 1.00 95.50 172 ASP A O 1
ATOM 1425 N N . MET A 1 173 ? 18.622 0.169 -20.203 1.00 93.62 173 MET A N 1
ATOM 1426 C CA . MET A 1 173 ? 18.301 0.396 -21.624 1.00 93.62 173 MET A CA 1
ATOM 1427 C C . MET A 1 173 ? 18.878 1.728 -22.122 1.00 93.62 173 MET A C 1
ATOM 1429 O O . MET A 1 173 ? 19.445 1.782 -23.205 1.00 93.62 173 MET A O 1
ATOM 1433 N N . LEU A 1 174 ? 18.864 2.796 -21.318 1.00 93.00 174 LEU A N 1
ATOM 1434 C CA . LEU A 1 174 ? 19.484 4.069 -21.732 1.00 93.00 174 LEU A CA 1
ATOM 1435 C C . LEU A 1 174 ? 20.994 3.953 -21.982 1.00 93.00 174 LEU A C 1
ATOM 1437 O O . LEU A 1 174 ? 21.560 4.721 -22.759 1.00 93.00 174 LEU A O 1
ATOM 1441 N N . VAL A 1 175 ? 21.655 2.978 -21.352 1.00 94.44 175 VAL A N 1
ATOM 1442 C CA . VAL A 1 175 ? 23.066 2.667 -21.615 1.00 94.44 175 VAL A CA 1
ATOM 1443 C C . VAL A 1 175 ? 23.250 2.132 -23.040 1.00 94.44 175 VAL A C 1
ATOM 1445 O O . VAL A 1 175 ? 24.265 2.437 -23.673 1.00 94.44 175 VAL A O 1
ATOM 1448 N N . THR A 1 176 ? 22.281 1.374 -23.574 1.00 94.31 176 THR A N 1
ATOM 1449 C CA . THR A 1 176 ? 22.325 0.916 -24.971 1.00 94.31 176 THR A CA 1
ATOM 1450 C C . THR A 1 176 ? 22.183 2.093 -25.922 1.00 94.31 176 THR A C 1
ATOM 1452 O O . THR A 1 176 ? 23.025 2.239 -26.806 1.00 94.31 176 THR A O 1
ATOM 1455 N N . ASP A 1 177 ? 21.229 2.991 -25.666 1.00 92.56 177 ASP A N 1
ATOM 1456 C CA . ASP A 1 177 ? 20.997 4.194 -26.478 1.00 92.56 177 ASP A CA 1
ATOM 1457 C C . ASP A 1 177 ? 22.219 5.125 -26.484 1.00 92.56 177 ASP A C 1
ATOM 1459 O O . ASP A 1 177 ? 22.634 5.632 -27.529 1.00 92.56 177 ASP A O 1
ATOM 1463 N N . GLN A 1 178 ? 22.853 5.317 -25.321 1.00 93.69 178 GLN A N 1
ATOM 1464 C CA . GLN A 1 178 ? 24.065 6.127 -25.200 1.00 93.69 178 GLN A CA 1
ATOM 1465 C C . GLN A 1 178 ? 25.232 5.532 -25.996 1.00 93.69 178 GLN A C 1
ATOM 1467 O O . GLN A 1 178 ? 26.010 6.265 -26.619 1.00 93.69 178 GLN A O 1
ATOM 1472 N N . TYR A 1 179 ? 25.368 4.205 -25.982 1.00 94.81 179 TYR A N 1
ATOM 1473 C CA . TYR A 1 179 ? 26.387 3.518 -26.764 1.00 94.81 179 TYR A CA 1
ATOM 1474 C C . TYR A 1 179 ? 26.130 3.643 -28.268 1.00 94.81 179 TYR A C 1
ATOM 1476 O O . TYR A 1 179 ? 27.056 3.985 -29.005 1.00 94.81 179 TYR A O 1
ATOM 1484 N N . GLU A 1 180 ? 24.891 3.436 -28.727 1.00 92.94 180 GLU A N 1
ATOM 1485 C CA . GLU A 1 180 ? 24.533 3.614 -30.142 1.00 92.94 180 GLU A CA 1
ATOM 1486 C C . GLU A 1 180 ? 24.816 5.042 -30.599 1.00 92.94 180 GLU A C 1
ATOM 1488 O O . GLU A 1 180 ? 25.465 5.245 -31.623 1.00 92.94 180 GLU A O 1
ATOM 1493 N N . LEU A 1 181 ? 24.422 6.043 -29.806 1.00 92.31 181 LEU A N 1
ATOM 1494 C CA . LEU A 1 181 ? 24.683 7.449 -30.107 1.00 92.31 181 LEU A CA 1
ATOM 1495 C C . LEU A 1 181 ? 26.184 7.748 -30.235 1.00 92.31 181 LEU A C 1
ATOM 1497 O O . LEU A 1 181 ? 26.599 8.449 -31.158 1.00 92.31 181 LEU A O 1
ATOM 1501 N N . SER A 1 182 ? 26.999 7.185 -29.341 1.00 90.12 182 SER A N 1
ATOM 1502 C CA . SER A 1 182 ? 28.456 7.387 -29.320 1.00 90.12 182 SER A CA 1
ATOM 1503 C C . SER A 1 182 ? 29.189 6.665 -30.461 1.00 90.12 182 SER A C 1
ATOM 1505 O O . SER A 1 182 ? 30.329 7.004 -30.782 1.00 90.12 182 SER A O 1
ATOM 1507 N N . THR A 1 183 ? 28.554 5.673 -31.091 1.00 90.75 183 THR A N 1
ATOM 1508 C CA . THR A 1 183 ? 29.163 4.799 -32.114 1.00 90.75 183 THR A CA 1
ATOM 1509 C C . THR A 1 183 ? 28.513 4.917 -33.502 1.00 90.75 183 THR A C 1
ATOM 1511 O O . THR A 1 183 ? 29.011 4.354 -34.483 1.00 90.75 183 THR A O 1
ATOM 1514 N N . LYS A 1 184 ? 27.438 5.704 -33.623 1.00 85.81 184 LYS A N 1
ATOM 1515 C CA . LYS A 1 184 ? 26.666 5.939 -34.852 1.00 85.81 184 LYS A CA 1
ATOM 1516 C C . LYS A 1 184 ? 27.546 6.445 -35.997 1.00 85.81 184 LYS A C 1
ATOM 1518 O O . LYS A 1 184 ? 28.173 7.494 -35.897 1.00 85.81 184 LYS A O 1
ATOM 1523 N N . ASN A 1 185 ? 27.527 5.728 -37.125 1.00 77.56 185 ASN A N 1
ATOM 1524 C CA . ASN A 1 185 ? 28.321 6.025 -38.330 1.00 77.56 185 ASN A CA 1
ATOM 1525 C C . ASN A 1 185 ? 29.846 6.089 -38.099 1.00 77.56 185 ASN A C 1
ATOM 1527 O O . ASN A 1 185 ? 30.564 6.711 -38.885 1.00 77.56 185 ASN A O 1
ATOM 1531 N N . SER A 1 186 ? 30.339 5.446 -37.041 1.00 84.38 186 SER A N 1
ATOM 1532 C CA . SER A 1 186 ? 31.756 5.444 -36.681 1.00 84.38 186 SER A CA 1
ATOM 1533 C C . SER A 1 186 ? 32.483 4.193 -37.185 1.00 84.38 186 SER A C 1
ATOM 1535 O O . SER A 1 186 ? 31.876 3.243 -37.677 1.00 84.38 186 SER A O 1
ATOM 1537 N N . ASN A 1 187 ? 33.814 4.195 -37.088 1.00 86.31 187 ASN A N 1
ATOM 1538 C CA . ASN A 1 187 ? 34.636 3.033 -37.429 1.00 86.31 187 ASN A CA 1
ATOM 1539 C C . ASN A 1 187 ? 34.721 2.040 -36.252 1.00 86.31 187 ASN A C 1
ATOM 1541 O O . ASN A 1 187 ? 34.375 2.368 -35.119 1.00 86.31 187 ASN A O 1
ATOM 1545 N N . GLU A 1 188 ? 35.231 0.833 -36.508 1.00 86.69 188 GLU A N 1
ATOM 1546 C CA . GLU A 1 188 ? 35.389 -0.230 -35.500 1.00 86.69 188 GLU A CA 1
ATOM 1547 C C . GLU A 1 188 ? 36.183 0.220 -34.255 1.00 86.69 188 GLU A C 1
ATOM 1549 O O . GLU A 1 188 ? 35.875 -0.191 -33.136 1.00 86.69 188 GLU A O 1
ATOM 1554 N N . GLN A 1 189 ? 37.179 1.100 -34.422 1.00 89.88 189 GLN A N 1
ATOM 1555 C CA . GLN A 1 189 ? 37.968 1.615 -33.302 1.00 89.88 189 GLN A CA 1
ATOM 1556 C C . GLN A 1 189 ? 37.105 2.438 -32.336 1.00 89.88 189 GLN A C 1
ATOM 1558 O O . GLN A 1 189 ? 37.246 2.297 -31.128 1.00 89.88 189 GLN A O 1
ATOM 1563 N N . THR A 1 190 ? 36.149 3.222 -32.837 1.00 90.69 190 THR A N 1
ATOM 1564 C CA . THR A 1 190 ? 35.208 3.958 -31.982 1.00 90.69 190 THR A CA 1
ATOM 1565 C C . THR A 1 190 ? 34.314 3.018 -31.167 1.00 90.69 190 THR A C 1
ATOM 1567 O O . THR A 1 190 ? 34.095 3.263 -29.984 1.00 90.69 190 THR A O 1
ATOM 1570 N N . TYR A 1 191 ? 33.850 1.902 -31.742 1.00 90.38 191 TYR A N 1
ATOM 1571 C CA . TYR A 1 191 ? 33.077 0.898 -30.990 1.00 90.38 191 TYR A CA 1
ATOM 1572 C C . TYR A 1 191 ? 33.885 0.301 -29.830 1.00 90.38 191 TYR A C 1
ATOM 1574 O O . TYR A 1 191 ? 33.330 0.087 -28.749 1.00 90.38 191 TYR A O 1
ATOM 1582 N N . LYS A 1 192 ? 35.190 0.071 -30.042 1.00 90.56 192 LYS A N 1
ATOM 1583 C CA . LYS A 1 192 ? 36.139 -0.377 -29.009 1.00 90.56 192 LYS A CA 1
ATOM 1584 C C . LYS A 1 192 ? 36.334 0.680 -27.924 1.00 90.56 192 LYS A C 1
ATOM 1586 O O . LYS A 1 192 ? 36.205 0.363 -26.744 1.00 90.56 192 LYS A O 1
ATOM 1591 N N . ASP A 1 193 ? 36.596 1.923 -28.322 1.00 93.12 193 ASP A N 1
ATOM 1592 C CA . ASP A 1 193 ? 36.897 3.026 -27.404 1.00 93.12 193 ASP A CA 1
ATOM 1593 C C . ASP A 1 193 ? 35.713 3.357 -26.480 1.00 93.12 193 ASP A C 1
ATOM 1595 O O . ASP A 1 193 ? 35.927 3.737 -25.332 1.00 93.12 193 ASP A O 1
ATOM 1599 N N . TYR A 1 194 ? 34.473 3.165 -26.947 1.00 94.19 194 TYR A N 1
ATOM 1600 C CA . TYR A 1 194 ? 33.252 3.439 -26.180 1.00 94.19 194 TYR A CA 1
ATOM 1601 C C . TYR A 1 194 ? 32.618 2.210 -25.516 1.00 94.19 194 TYR A C 1
ATOM 1603 O O . TYR A 1 194 ? 31.631 2.352 -24.795 1.00 94.19 194 TYR A O 1
ATOM 1611 N N . PHE A 1 195 ? 33.175 1.004 -25.684 1.00 94.69 195 PHE A N 1
ATOM 1612 C CA . PHE A 1 195 ? 32.593 -0.221 -25.110 1.00 94.69 195 PHE A CA 1
ATOM 1613 C C . PHE A 1 195 ? 32.459 -0.175 -23.579 1.00 94.69 195 PHE A C 1
ATOM 1615 O O . PHE A 1 195 ? 31.572 -0.815 -23.016 1.00 94.69 195 PHE A O 1
ATOM 1622 N N . PHE A 1 196 ? 33.282 0.628 -22.892 1.00 94.44 196 PHE A N 1
ATOM 1623 C CA . PHE A 1 196 ? 33.182 0.826 -21.441 1.00 94.44 196 PHE A CA 1
ATOM 1624 C C . PHE A 1 196 ? 31.798 1.326 -20.989 1.00 94.44 196 PHE A C 1
ATOM 1626 O O . PHE A 1 196 ? 31.405 1.041 -19.856 1.00 94.44 196 PHE A O 1
ATOM 1633 N N . ILE A 1 197 ? 31.048 2.020 -21.861 1.00 95.94 197 ILE A N 1
ATOM 1634 C CA . ILE A 1 197 ? 29.670 2.460 -21.592 1.00 95.94 197 ILE A CA 1
ATOM 1635 C C . ILE A 1 197 ? 28.790 1.255 -21.251 1.00 95.94 197 ILE A C 1
ATOM 1637 O O . ILE A 1 197 ? 28.015 1.322 -20.307 1.00 95.94 197 ILE A O 1
ATOM 1641 N N . LEU A 1 198 ? 28.976 0.119 -21.932 1.00 96.69 198 LEU A N 1
ATOM 1642 C CA . LEU A 1 198 ? 28.180 -1.096 -21.735 1.00 96.69 198 LEU A CA 1
ATOM 1643 C C . LEU A 1 198 ? 28.573 -1.907 -20.492 1.00 96.69 198 LEU A C 1
ATOM 1645 O O . LEU A 1 198 ? 27.944 -2.928 -20.211 1.00 96.69 198 LEU A O 1
ATOM 1649 N N . SER A 1 199 ? 29.589 -1.488 -19.729 1.00 94.12 199 SER A N 1
ATOM 1650 C CA . SER A 1 199 ? 30.050 -2.221 -18.540 1.00 94.12 199 SER A CA 1
ATOM 1651 C C . SER A 1 199 ? 28.953 -2.529 -17.504 1.00 94.12 199 SER A C 1
ATOM 1653 O O . SER A 1 199 ? 28.957 -3.649 -16.986 1.00 94.12 199 SER A O 1
ATOM 1655 N N . PRO A 1 200 ? 27.951 -1.660 -17.236 1.00 95.00 200 PRO A N 1
ATOM 1656 C CA . PRO A 1 200 ? 26.865 -1.998 -16.315 1.00 95.00 200 PRO A CA 1
ATOM 1657 C C . PRO A 1 200 ? 26.031 -3.208 -16.767 1.00 95.00 200 PRO A C 1
ATOM 1659 O O . PRO A 1 200 ? 25.447 -3.893 -15.925 1.00 95.00 200 PRO A O 1
ATOM 1662 N N . LEU A 1 201 ? 25.996 -3.502 -18.074 1.00 97.19 201 LEU A N 1
ATOM 1663 C CA . LEU A 1 201 ? 25.201 -4.590 -18.649 1.00 97.19 201 LEU A CA 1
ATOM 1664 C C . LEU A 1 201 ? 25.855 -5.967 -18.493 1.00 97.19 201 LEU A C 1
ATOM 1666 O O . LEU A 1 201 ? 25.172 -6.987 -18.609 1.00 97.19 201 LEU A O 1
ATOM 1670 N N . GLU A 1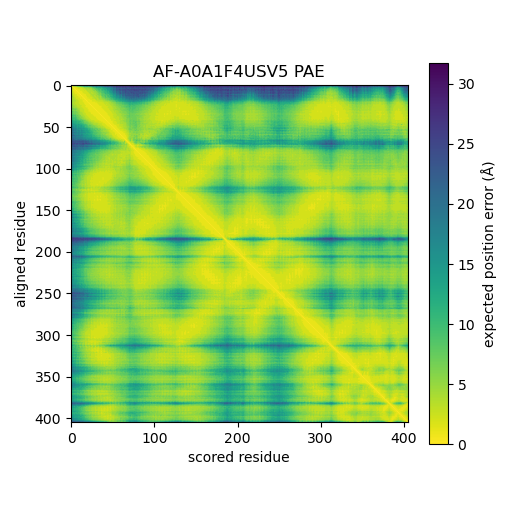 202 ? 27.151 -6.024 -18.170 1.00 96.00 202 GLU A N 1
ATOM 1671 C CA . GLU A 1 202 ? 27.882 -7.281 -17.975 1.00 96.00 202 GLU A CA 1
ATOM 1672 C C . GLU A 1 202 ? 27.185 -8.192 -16.953 1.00 96.00 202 GLU A C 1
ATOM 1674 O O . GLU A 1 202 ? 27.150 -9.417 -17.112 1.00 96.00 202 GLU A O 1
ATOM 1679 N N . LYS A 1 203 ? 26.546 -7.595 -15.936 1.00 96.06 203 LYS A N 1
ATOM 1680 C CA . LYS A 1 203 ? 25.808 -8.326 -14.900 1.00 96.06 203 LYS A CA 1
ATOM 1681 C C . LYS A 1 203 ? 24.759 -9.280 -15.481 1.00 96.06 203 LYS A C 1
ATOM 1683 O O . LYS A 1 203 ? 24.623 -10.379 -14.953 1.00 96.06 203 LYS A O 1
ATOM 1688 N N . TYR A 1 204 ? 24.085 -8.919 -16.578 1.00 96.38 204 TYR A N 1
ATOM 1689 C CA . TYR A 1 204 ? 23.046 -9.739 -17.215 1.00 96.38 204 TYR A CA 1
ATOM 1690 C C . TYR A 1 204 ? 23.599 -10.986 -17.910 1.00 96.38 204 TYR A C 1
ATOM 1692 O O . TYR A 1 204 ? 22.864 -11.947 -18.152 1.00 96.38 204 TYR A O 1
ATOM 1700 N N . ASN A 1 205 ? 24.897 -10.996 -18.215 1.00 91.88 205 ASN A N 1
ATOM 1701 C CA . ASN A 1 205 ? 25.573 -12.134 -18.817 1.00 91.88 205 ASN A CA 1
ATOM 1702 C C . ASN A 1 205 ? 25.985 -13.201 -17.787 1.00 91.88 205 ASN A C 1
ATOM 1704 O O . ASN A 1 205 ? 26.293 -14.332 -18.165 1.00 91.88 205 ASN A O 1
ATOM 1708 N N . ARG A 1 206 ? 25.982 -12.869 -16.491 1.00 92.50 206 ARG A N 1
ATOM 1709 C CA . ARG A 1 206 ? 26.355 -13.806 -15.427 1.00 92.50 206 ARG A CA 1
ATOM 1710 C C . ARG A 1 206 ? 25.205 -14.762 -15.105 1.00 92.50 206 ARG A C 1
ATOM 1712 O O . ARG A 1 206 ? 24.042 -14.365 -15.049 1.00 92.50 206 ARG A O 1
ATOM 1719 N N . ASN A 1 207 ? 25.534 -16.031 -14.865 1.00 89.19 207 ASN A N 1
ATOM 1720 C CA . ASN A 1 207 ? 24.539 -17.066 -14.557 1.00 89.19 207 ASN A CA 1
ATOM 1721 C C . ASN A 1 207 ? 23.888 -16.885 -13.175 1.00 89.19 207 ASN A C 1
ATOM 1723 O O . ASN A 1 207 ? 22.786 -17.377 -12.962 1.00 89.19 207 ASN A O 1
ATOM 1727 N N . ASP A 1 208 ? 24.559 -16.189 -12.258 1.00 91.69 208 ASP A 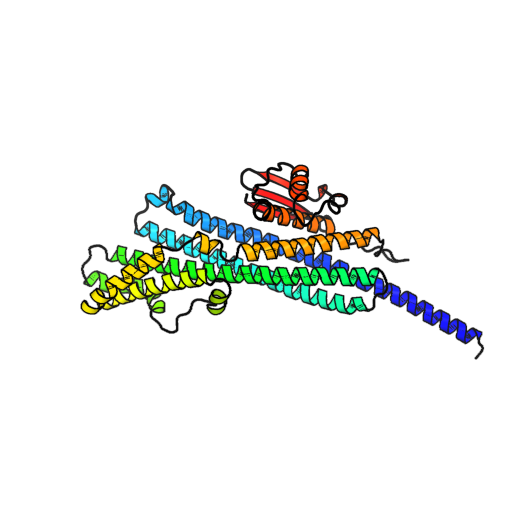N 1
ATOM 1728 C CA . ASP A 1 208 ? 24.119 -15.925 -10.886 1.00 91.69 208 ASP A CA 1
ATOM 1729 C C . ASP A 1 208 ? 23.309 -14.626 -10.738 1.00 91.69 208 ASP A C 1
ATOM 1731 O O . ASP A 1 208 ? 22.822 -14.327 -9.652 1.00 91.69 208 ASP A O 1
ATOM 1735 N N . PHE A 1 209 ? 23.139 -13.843 -11.809 1.00 94.94 209 PHE A N 1
ATOM 1736 C CA . PHE A 1 209 ? 22.348 -12.619 -11.741 1.00 94.94 209 PHE A CA 1
ATOM 1737 C C . PHE A 1 209 ? 20.854 -12.924 -11.607 1.00 94.94 209 PHE A C 1
ATOM 1739 O O . PHE A 1 209 ? 20.223 -13.467 -12.526 1.00 94.94 209 PHE A O 1
ATOM 1746 N N . THR A 1 210 ? 20.275 -12.471 -10.500 1.00 94.81 210 THR A N 1
ATOM 1747 C CA . THR A 1 210 ? 18.836 -12.462 -10.238 1.00 94.81 210 THR A CA 1
ATOM 1748 C C . THR A 1 210 ? 18.357 -11.041 -9.960 1.00 94.81 210 THR A C 1
ATOM 1750 O O . THR A 1 210 ? 19.117 -10.175 -9.522 1.00 94.81 210 THR A O 1
ATOM 1753 N N . PHE A 1 211 ? 17.083 -10.789 -10.258 1.00 95.50 211 PHE A N 1
ATOM 1754 C CA . PHE A 1 211 ? 16.421 -9.563 -9.824 1.00 95.50 211 PHE A CA 1
ATOM 1755 C C . PHE A 1 211 ? 16.181 -9.613 -8.315 1.00 95.50 211 PHE A C 1
ATOM 1757 O O . PHE A 1 211 ? 16.083 -10.691 -7.724 1.00 95.50 211 PHE A O 1
ATOM 1764 N N . SER A 1 212 ? 16.068 -8.444 -7.687 1.00 94.19 212 SER A N 1
ATOM 1765 C CA . SER A 1 212 ? 15.824 -8.370 -6.245 1.00 94.19 212 SER A CA 1
ATOM 1766 C C . SER A 1 212 ? 14.492 -9.042 -5.902 1.00 94.19 212 SER A C 1
ATOM 1768 O O . SER A 1 212 ? 13.471 -8.685 -6.486 1.00 94.19 212 SER A O 1
ATOM 1770 N N . ASN A 1 213 ? 14.513 -9.978 -4.946 1.00 93.75 213 ASN A N 1
ATOM 1771 C CA . ASN A 1 213 ? 13.360 -10.778 -4.502 1.00 93.75 213 ASN A CA 1
ATOM 1772 C C . ASN A 1 213 ? 12.627 -11.532 -5.630 1.00 93.75 213 ASN A C 1
ATOM 1774 O O . ASN A 1 213 ? 11.398 -11.589 -5.653 1.00 93.75 213 ASN A O 1
ATOM 1778 N N . ASP A 1 214 ? 13.376 -12.137 -6.552 1.00 93.19 214 ASP A N 1
ATOM 1779 C CA . ASP A 1 214 ? 12.836 -12.893 -7.687 1.00 93.19 214 ASP A CA 1
ATOM 1780 C C . ASP A 1 214 ? 11.768 -13.935 -7.317 1.00 93.19 214 ASP A C 1
ATOM 1782 O O . ASP A 1 214 ? 10.736 -13.989 -7.974 1.00 93.19 214 ASP A O 1
ATOM 1786 N N . ASN A 1 215 ? 11.959 -14.709 -6.248 1.00 95.38 215 ASN A N 1
ATOM 1787 C CA . ASN A 1 215 ? 10.995 -15.722 -5.813 1.00 95.38 215 ASN A CA 1
ATOM 1788 C C . ASN A 1 215 ? 9.625 -15.122 -5.462 1.00 95.38 215 ASN A C 1
ATOM 1790 O O . ASN A 1 215 ? 8.600 -15.707 -5.805 1.00 95.38 215 ASN A O 1
ATOM 1794 N N . LEU A 1 216 ? 9.601 -13.948 -4.816 1.00 93.38 216 LEU A N 1
ATOM 1795 C CA . LEU A 1 216 ? 8.351 -13.247 -4.501 1.00 93.38 216 LEU A CA 1
ATOM 1796 C C . LEU A 1 216 ? 7.690 -12.715 -5.774 1.00 93.38 216 LEU A C 1
ATOM 1798 O O . LEU A 1 216 ? 6.483 -12.849 -5.939 1.00 93.38 216 LEU A O 1
ATOM 1802 N N . LEU A 1 217 ? 8.482 -12.175 -6.703 1.00 95.19 217 LEU A N 1
ATOM 1803 C CA . LEU A 1 217 ? 7.969 -11.697 -7.987 1.00 95.19 217 LEU A CA 1
ATOM 1804 C C . LEU A 1 217 ? 7.394 -12.833 -8.837 1.00 95.19 217 LEU A C 1
ATOM 1806 O O . LEU A 1 217 ? 6.338 -12.661 -9.426 1.00 95.19 217 LEU A O 1
ATOM 1810 N N . ILE A 1 218 ? 8.037 -14.003 -8.870 1.00 95.88 218 ILE A N 1
ATOM 1811 C CA . ILE A 1 218 ? 7.528 -15.187 -9.581 1.00 95.88 218 ILE A CA 1
ATOM 1812 C C . ILE A 1 218 ? 6.167 -15.615 -9.026 1.00 95.88 218 ILE A C 1
ATOM 1814 O O . ILE A 1 218 ? 5.287 -16.007 -9.790 1.00 95.88 218 ILE A O 1
ATOM 1818 N N . GLN A 1 219 ? 6.015 -15.576 -7.702 1.00 93.62 219 GLN A N 1
ATOM 1819 C CA . GLN A 1 219 ? 4.800 -16.018 -7.034 1.00 93.62 219 GLN A CA 1
ATOM 1820 C C . GLN A 1 219 ? 3.654 -15.018 -7.213 1.00 93.62 219 GLN A C 1
ATOM 1822 O O . GLN A 1 219 ? 2.547 -15.420 -7.567 1.00 93.62 219 GLN A O 1
ATOM 1827 N N . ASP A 1 220 ? 3.916 -13.739 -6.943 1.00 91.81 220 ASP A N 1
ATOM 1828 C CA . ASP A 1 220 ? 2.862 -12.738 -6.815 1.00 91.81 220 ASP A CA 1
ATOM 1829 C C . ASP A 1 220 ? 2.671 -11.923 -8.099 1.00 91.81 220 ASP A C 1
ATOM 1831 O O . ASP A 1 220 ? 1.540 -11.573 -8.401 1.00 91.81 220 ASP A O 1
ATOM 1835 N N . TYR A 1 221 ? 3.717 -11.658 -8.888 1.00 95.25 221 TYR A N 1
ATOM 1836 C CA . TYR A 1 221 ? 3.644 -10.903 -10.152 1.00 95.25 221 TYR A CA 1
ATOM 1837 C C . TYR A 1 221 ? 4.291 -11.684 -11.313 1.00 95.25 221 TYR A C 1
ATOM 1839 O O . TYR A 1 221 ? 5.294 -11.236 -11.884 1.00 95.25 221 TYR A O 1
ATOM 1847 N N . PRO A 1 222 ? 3.786 -12.885 -11.658 1.00 96.12 222 PRO A N 1
ATOM 1848 C CA . PRO A 1 222 ? 4.396 -13.749 -12.667 1.00 96.12 222 PRO A CA 1
ATOM 1849 C C . PRO A 1 222 ? 4.557 -13.080 -14.036 1.00 96.12 222 PRO A C 1
ATOM 1851 O O . PRO A 1 222 ? 5.559 -13.319 -14.715 1.00 96.12 222 PRO A O 1
ATOM 1854 N N . TYR A 1 223 ? 3.609 -12.239 -14.455 1.00 97.00 223 TYR A N 1
ATOM 1855 C CA . TYR A 1 223 ? 3.718 -11.522 -15.720 1.00 97.00 223 TYR A CA 1
ATOM 1856 C C . TYR A 1 223 ? 4.713 -10.358 -15.629 1.00 97.00 223 TYR A C 1
ATOM 1858 O O . TYR A 1 223 ? 5.550 -10.201 -16.518 1.00 97.00 223 TYR A O 1
ATOM 1866 N N . GLY A 1 224 ? 4.715 -9.602 -14.532 1.00 96.19 224 GLY A N 1
ATOM 1867 C CA . GLY A 1 224 ? 5.740 -8.604 -14.238 1.00 96.19 224 GLY A CA 1
ATOM 1868 C C . GLY A 1 224 ? 7.150 -9.199 -14.231 1.00 96.19 224 GLY A C 1
ATOM 1869 O O . GLY A 1 224 ? 8.072 -8.644 -14.832 1.00 96.19 224 GLY A O 1
ATOM 1870 N N . TYR A 1 225 ? 7.322 -10.382 -13.641 1.00 97.44 225 TYR A N 1
ATOM 1871 C CA . TYR A 1 225 ? 8.585 -11.113 -13.683 1.00 97.44 225 TYR A CA 1
ATOM 1872 C C . TYR A 1 225 ? 8.949 -11.568 -15.102 1.00 97.44 225 TYR A C 1
ATOM 1874 O O . TYR A 1 225 ? 10.108 -11.454 -15.506 1.00 97.44 225 TYR A O 1
ATOM 1882 N N . GLU A 1 226 ? 7.981 -12.044 -15.891 1.00 97.44 226 GLU A N 1
ATOM 1883 C CA . GLU A 1 226 ? 8.189 -12.374 -17.305 1.00 97.44 226 GLU A CA 1
ATOM 1884 C C . GLU A 1 226 ? 8.718 -11.164 -18.092 1.00 97.44 226 GLU A C 1
ATOM 1886 O O . GLU A 1 226 ? 9.662 -11.304 -18.877 1.00 97.44 226 GLU A O 1
ATOM 1891 N N . VAL A 1 227 ? 8.162 -9.974 -17.839 1.00 97.06 227 VAL A N 1
ATOM 1892 C CA . VAL A 1 227 ? 8.632 -8.709 -18.416 1.00 97.06 227 VAL A CA 1
ATOM 1893 C C . VAL A 1 227 ? 10.087 -8.446 -18.032 1.00 97.06 227 VAL A C 1
ATOM 1895 O O . VAL A 1 227 ? 10.918 -8.274 -18.923 1.00 97.06 227 VAL A O 1
ATOM 1898 N N . LEU A 1 228 ? 10.450 -8.530 -16.749 1.00 97.19 228 LEU A N 1
ATOM 1899 C CA . LEU A 1 228 ? 11.847 -8.385 -16.314 1.00 97.19 228 LEU A CA 1
ATOM 1900 C C . LEU A 1 228 ? 12.790 -9.380 -17.018 1.00 97.19 228 LEU A C 1
ATOM 1902 O O . LEU A 1 228 ? 13.914 -9.032 -17.387 1.00 97.19 228 LEU A O 1
ATOM 1906 N N . GLN A 1 229 ? 12.339 -10.616 -17.263 1.00 96.88 229 GLN A N 1
ATOM 1907 C CA . GLN A 1 229 ? 13.122 -11.596 -18.020 1.00 96.88 229 GLN A CA 1
ATOM 1908 C C . GLN A 1 229 ? 13.304 -11.209 -19.492 1.00 96.88 229 GLN A C 1
ATOM 1910 O O . GLN A 1 229 ? 14.351 -11.520 -20.063 1.00 96.88 229 GLN A O 1
ATOM 1915 N N . ARG A 1 230 ? 12.331 -10.533 -20.119 1.00 96.69 230 ARG A N 1
ATOM 1916 C CA . ARG A 1 230 ? 12.470 -9.999 -21.486 1.00 96.69 230 ARG A CA 1
ATOM 1917 C C . ARG A 1 230 ? 13.569 -8.930 -21.539 1.00 96.69 230 ARG A C 1
ATOM 1919 O O . ARG A 1 230 ? 14.496 -9.095 -22.330 1.00 96.69 230 ARG A O 1
ATOM 1926 N N . TYR A 1 231 ? 13.564 -7.963 -20.612 1.00 96.56 231 TYR A N 1
ATOM 1927 C CA . TYR A 1 231 ? 14.649 -6.973 -20.482 1.00 96.56 231 TYR A CA 1
ATOM 1928 C C . TYR A 1 231 ? 16.009 -7.636 -20.246 1.00 96.56 231 TYR A C 1
ATOM 1930 O O . TYR A 1 231 ? 16.977 -7.335 -20.940 1.00 96.56 231 TYR A O 1
ATOM 1938 N N . LYS A 1 232 ? 16.092 -8.598 -19.314 1.00 96.75 232 LYS A N 1
ATOM 1939 C CA . LYS A 1 232 ? 17.335 -9.344 -19.049 1.00 96.75 232 LYS A CA 1
ATOM 1940 C C . LYS A 1 232 ? 17.874 -10.031 -20.307 1.00 96.75 232 LYS A C 1
ATOM 1942 O O . LYS A 1 232 ? 19.085 -10.019 -20.519 1.00 96.75 232 LYS A O 1
ATOM 1947 N N . ARG A 1 233 ? 17.008 -10.649 -21.122 1.00 96.00 233 ARG A N 1
ATOM 1948 C CA . ARG A 1 233 ? 17.415 -11.294 -22.382 1.00 96.00 233 ARG A CA 1
ATOM 1949 C C . ARG A 1 233 ? 17.940 -10.273 -23.384 1.00 96.00 233 ARG A C 1
ATOM 1951 O O . ARG A 1 233 ? 19.045 -10.466 -23.879 1.00 96.00 233 ARG A O 1
ATOM 1958 N N . PHE A 1 234 ? 17.209 -9.182 -23.605 1.00 96.62 234 PHE A N 1
ATOM 1959 C CA . PHE A 1 234 ? 17.635 -8.121 -24.515 1.00 96.62 234 PHE A CA 1
ATOM 1960 C C . PHE A 1 234 ? 18.989 -7.523 -24.107 1.00 96.62 234 PHE A C 1
ATOM 1962 O O . PHE A 1 234 ? 19.935 -7.573 -24.890 1.00 96.62 234 PHE A O 1
ATOM 1969 N N . LEU A 1 235 ? 19.126 -7.054 -22.861 1.00 97.31 235 LEU A N 1
ATOM 1970 C CA . LEU A 1 235 ? 20.354 -6.418 -22.366 1.00 97.31 235 LEU A CA 1
ATOM 1971 C C . LEU A 1 235 ? 21.555 -7.375 -22.412 1.00 97.31 235 LEU A C 1
ATOM 1973 O O . LEU A 1 235 ? 22.666 -6.976 -22.767 1.00 97.31 235 LEU A O 1
ATOM 1977 N N . LYS A 1 236 ? 21.331 -8.666 -22.124 1.00 96.44 236 LYS A N 1
ATOM 1978 C CA . LYS A 1 236 ? 22.348 -9.714 -22.287 1.00 96.44 236 LYS A CA 1
ATOM 1979 C C . LYS A 1 236 ? 22.769 -9.870 -23.749 1.00 96.44 236 LYS A C 1
ATOM 1981 O O . LYS A 1 236 ? 23.969 -9.866 -24.026 1.00 96.44 236 LYS A O 1
ATOM 1986 N N . SER A 1 237 ? 21.813 -10.042 -24.661 1.00 95.69 237 SER A N 1
ATOM 1987 C CA . SER A 1 237 ? 22.072 -10.227 -26.094 1.00 95.69 237 SER A CA 1
ATOM 1988 C C . SER A 1 237 ? 22.806 -9.016 -26.679 1.00 95.69 237 SER A C 1
ATOM 1990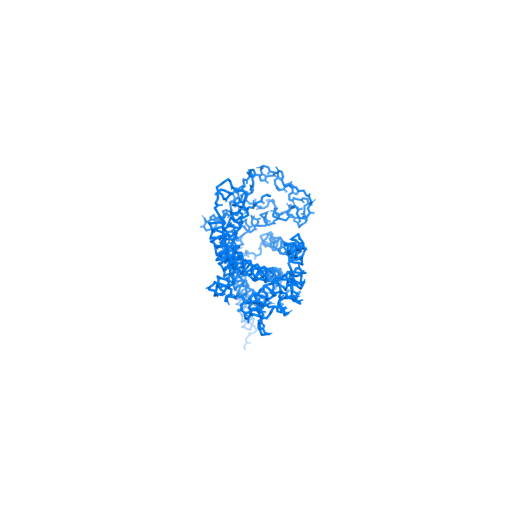 O O . SER A 1 237 ? 23.800 -9.183 -27.386 1.00 95.69 237 SER A O 1
ATOM 1992 N N . TYR A 1 238 ? 22.395 -7.805 -26.293 1.00 96.31 238 TYR A N 1
ATOM 1993 C CA . TYR A 1 238 ? 23.000 -6.548 -26.725 1.00 96.31 238 TYR A CA 1
ATOM 1994 C C . TYR A 1 238 ? 24.461 -6.423 -26.271 1.00 96.31 238 TYR A C 1
ATOM 1996 O O . TYR A 1 238 ? 25.352 -6.148 -27.080 1.00 96.31 238 TYR A O 1
ATOM 2004 N N . TYR A 1 239 ? 24.738 -6.693 -24.989 1.00 96.44 239 TYR A N 1
ATOM 2005 C CA . TYR A 1 239 ? 26.103 -6.692 -24.457 1.00 96.44 239 TYR A CA 1
ATOM 2006 C C . TYR A 1 239 ? 26.990 -7.736 -25.152 1.00 96.44 239 TYR A C 1
ATOM 2008 O O . TYR A 1 239 ? 28.116 -7.434 -25.547 1.00 96.44 239 TYR A O 1
ATOM 2016 N N . GLN A 1 240 ? 26.492 -8.967 -25.328 1.00 94.94 240 GLN A N 1
ATOM 2017 C CA . GLN A 1 240 ? 27.259 -10.058 -25.935 1.00 94.94 240 GLN A CA 1
ATOM 2018 C C . GLN A 1 240 ? 27.641 -9.777 -27.390 1.00 94.94 240 GLN A C 1
ATOM 2020 O O . GLN A 1 240 ? 28.784 -10.027 -27.762 1.00 94.94 240 GLN A O 1
ATOM 2025 N N . ILE A 1 241 ? 26.712 -9.264 -28.200 1.00 95.25 241 ILE A N 1
ATOM 2026 C CA . ILE A 1 241 ? 26.983 -8.949 -29.608 1.00 95.25 241 ILE A CA 1
ATOM 2027 C C . ILE A 1 241 ? 28.046 -7.867 -29.721 1.00 95.25 241 ILE A C 1
ATOM 2029 O O . ILE A 1 241 ? 29.019 -8.048 -30.447 1.00 95.25 241 ILE A O 1
ATOM 2033 N N . ASN A 1 242 ? 27.906 -6.779 -28.963 1.00 94.62 242 ASN A N 1
ATOM 2034 C CA . ASN A 1 242 ? 28.874 -5.690 -29.018 1.00 94.62 242 ASN A CA 1
ATOM 2035 C C . ASN A 1 242 ? 30.252 -6.127 -28.507 1.00 94.62 242 ASN A C 1
ATOM 2037 O O . ASN A 1 242 ? 31.263 -5.769 -29.103 1.00 94.62 242 ASN A O 1
ATOM 2041 N N . ARG A 1 243 ? 30.307 -6.977 -27.474 1.00 95.06 243 ARG A N 1
ATOM 2042 C CA . ARG A 1 243 ? 31.557 -7.574 -26.982 1.00 95.06 243 ARG A CA 1
ATOM 2043 C C . ARG A 1 243 ? 32.247 -8.438 -28.043 1.00 95.06 243 ARG A C 1
ATOM 2045 O O . ARG A 1 243 ? 33.465 -8.366 -28.204 1.00 95.06 243 ARG A O 1
ATOM 2052 N N . ASP A 1 244 ? 31.490 -9.282 -28.736 1.00 94.44 244 ASP A N 1
ATOM 2053 C CA . ASP A 1 244 ? 32.037 -10.176 -29.758 1.00 94.44 244 ASP A CA 1
ATOM 2054 C C . ASP A 1 244 ? 32.472 -9.377 -31.004 1.00 94.44 244 ASP A C 1
ATOM 2056 O O . ASP A 1 244 ? 33.546 -9.632 -31.552 1.00 94.44 244 ASP A O 1
ATOM 2060 N N . PHE A 1 245 ? 31.720 -8.330 -31.370 1.00 92.94 245 PHE A N 1
ATOM 2061 C CA . PHE A 1 245 ? 32.070 -7.389 -32.437 1.00 92.94 245 PHE A CA 1
ATOM 2062 C C . PHE A 1 245 ? 33.406 -6.691 -32.171 1.00 92.94 245 PHE A C 1
ATOM 2064 O O . PHE A 1 245 ? 34.305 -6.752 -33.008 1.00 92.94 245 PHE A O 1
ATOM 2071 N N . ILE A 1 246 ? 33.599 -6.104 -30.983 1.00 92.88 246 ILE A N 1
ATOM 2072 C CA . ILE A 1 246 ? 34.869 -5.435 -30.650 1.00 92.88 246 ILE A CA 1
ATOM 2073 C C . ILE A 1 246 ? 36.046 -6.414 -30.529 1.00 92.88 246 ILE A C 1
ATOM 2075 O O . ILE A 1 246 ? 37.203 -6.004 -30.627 1.00 92.88 246 ILE A O 1
ATOM 2079 N N . SER A 1 247 ? 35.767 -7.703 -30.325 1.00 92.06 247 SER A N 1
ATOM 2080 C CA . SER A 1 247 ? 36.778 -8.764 -30.285 1.00 92.06 247 SER A CA 1
ATOM 2081 C C . SER A 1 247 ? 37.132 -9.296 -31.683 1.00 92.06 247 SER A C 1
ATOM 2083 O O . SER A 1 247 ? 38.063 -10.090 -31.805 1.00 92.06 247 SER A O 1
ATOM 2085 N N . GLY A 1 248 ? 36.422 -8.862 -32.733 1.00 91.06 248 GLY A N 1
ATOM 2086 C CA . GLY A 1 248 ? 36.609 -9.314 -34.114 1.00 91.06 248 GLY A CA 1
ATOM 2087 C C . GLY A 1 248 ? 35.953 -10.662 -34.441 1.00 91.06 248 GLY A C 1
ATOM 2088 O O . GLY A 1 248 ? 36.253 -11.237 -35.486 1.00 91.06 248 GLY A O 1
ATOM 2089 N N . ASP A 1 249 ? 35.067 -11.180 -33.580 1.00 94.25 249 ASP A N 1
ATOM 2090 C CA . ASP A 1 249 ? 34.344 -12.444 -33.793 1.00 94.25 249 ASP A CA 1
ATOM 2091 C C . ASP A 1 249 ? 33.043 -12.212 -34.584 1.00 94.25 249 ASP A C 1
ATOM 2093 O O . ASP A 1 249 ? 31.920 -12.295 -34.076 1.00 94.25 249 ASP A O 1
ATOM 2097 N N . TYR A 1 250 ? 33.204 -11.873 -35.863 1.00 91.75 250 TYR A N 1
ATOM 2098 C CA . TYR A 1 250 ? 32.093 -11.539 -36.758 1.00 91.75 250 TYR A CA 1
ATOM 2099 C C . TYR A 1 250 ? 31.159 -12.723 -37.052 1.00 91.75 250 TYR A C 1
ATOM 2101 O O . TYR A 1 250 ? 29.980 -12.518 -37.341 1.00 91.75 250 TYR A O 1
ATOM 2109 N N . GLU A 1 251 ? 31.652 -13.962 -36.967 1.00 91.31 251 GLU A N 1
ATOM 2110 C CA . GLU A 1 251 ? 30.818 -15.160 -37.124 1.00 91.31 251 GLU A CA 1
ATOM 2111 C C . GLU A 1 251 ? 29.834 -15.296 -35.955 1.00 91.31 251 GLU A C 1
ATOM 2113 O O . GLU A 1 251 ? 28.634 -15.479 -36.183 1.00 91.31 251 GLU A O 1
ATOM 2118 N N . SER A 1 252 ? 30.308 -15.123 -34.713 1.00 91.81 252 SER A N 1
ATOM 2119 C CA . SER A 1 252 ? 29.448 -15.105 -33.523 1.00 91.81 252 SER A CA 1
ATOM 2120 C C . SER A 1 252 ? 28.437 -13.956 -33.564 1.00 91.81 252 SER A C 1
ATOM 2122 O O . SER A 1 252 ? 27.259 -14.164 -33.262 1.00 91.81 252 SER A O 1
ATOM 2124 N N . VAL A 1 253 ? 28.860 -12.760 -33.994 1.00 92.00 253 VAL A N 1
ATOM 2125 C CA . VAL A 1 253 ? 27.968 -11.598 -34.165 1.00 92.00 253 VAL A CA 1
ATOM 2126 C C . VAL A 1 253 ? 26.834 -11.913 -35.136 1.00 92.00 253 VAL A C 1
ATOM 2128 O O . VAL A 1 253 ? 25.668 -11.763 -34.774 1.00 92.00 253 VAL A O 1
ATOM 2131 N N . ASN A 1 254 ? 27.154 -12.406 -36.337 1.00 90.38 254 ASN A N 1
ATOM 2132 C CA . ASN A 1 254 ? 26.153 -12.731 -37.356 1.00 90.38 254 ASN A CA 1
ATOM 2133 C C . ASN A 1 254 ? 25.170 -13.808 -36.877 1.00 90.38 254 ASN A C 1
ATOM 2135 O O . ASN A 1 254 ? 23.971 -13.712 -37.133 1.00 90.38 254 ASN A O 1
ATOM 2139 N N . TYR A 1 255 ? 25.659 -14.813 -36.145 1.00 88.75 255 TYR A N 1
ATOM 2140 C CA . TYR A 1 255 ? 24.807 -15.846 -35.557 1.00 88.75 255 TYR A CA 1
ATOM 2141 C C . TYR A 1 255 ? 23.852 -15.277 -34.493 1.00 88.75 255 TYR A C 1
ATOM 2143 O O . TYR A 1 255 ? 22.677 -15.645 -34.448 1.00 88.75 255 TYR A O 1
ATOM 2151 N N . LYS A 1 256 ? 24.332 -14.355 -33.647 1.00 92.44 256 LYS A N 1
ATOM 2152 C CA . LYS A 1 256 ? 23.562 -13.784 -32.529 1.00 92.44 256 LYS A CA 1
ATOM 2153 C C . LYS A 1 256 ? 22.665 -12.608 -32.919 1.00 92.44 256 LYS A C 1
ATOM 2155 O O . LYS A 1 256 ? 21.722 -12.337 -32.182 1.00 92.44 256 LYS A O 1
ATOM 2160 N N . ALA A 1 257 ? 22.905 -11.940 -34.049 1.00 90.25 257 ALA A N 1
ATOM 2161 C CA . ALA A 1 257 ? 22.130 -10.777 -34.495 1.00 90.25 257 ALA A CA 1
ATOM 2162 C C . ALA A 1 257 ? 20.618 -11.058 -34.552 1.00 90.25 257 ALA A C 1
ATOM 2164 O O . ALA A 1 257 ? 19.835 -10.326 -33.952 1.00 90.25 257 ALA A O 1
ATOM 2165 N N . SER A 1 258 ? 20.224 -12.189 -35.148 1.00 88.69 258 SER A N 1
ATOM 2166 C CA . SER A 1 258 ? 18.820 -12.636 -35.182 1.00 88.69 258 SER A CA 1
ATOM 2167 C C . SER A 1 258 ? 18.205 -12.788 -33.784 1.00 88.69 258 SER A C 1
ATOM 2169 O O . SER A 1 258 ? 17.057 -12.424 -33.550 1.00 88.69 258 SER A O 1
ATOM 2171 N N . LYS A 1 259 ? 18.991 -13.263 -32.811 1.00 90.94 259 LYS A N 1
ATOM 2172 C CA . LYS A 1 259 ? 18.545 -13.422 -31.426 1.00 90.94 259 LYS A CA 1
ATOM 2173 C C . LYS A 1 259 ? 18.316 -12.075 -30.734 1.00 90.94 259 LYS A C 1
ATOM 2175 O O . LYS A 1 259 ? 17.374 -11.969 -29.949 1.00 90.94 259 LYS A O 1
ATOM 2180 N N . LEU A 1 260 ? 19.153 -11.069 -31.008 1.00 93.12 260 LEU A N 1
ATOM 2181 C CA . LEU A 1 260 ? 18.961 -9.708 -30.497 1.00 93.12 260 LEU A CA 1
ATOM 2182 C C . LEU A 1 260 ? 17.716 -9.058 -31.104 1.00 93.12 260 LEU A C 1
ATOM 2184 O O . LEU A 1 260 ? 16.947 -8.457 -30.361 1.00 93.12 260 LEU A O 1
ATOM 2188 N N . GLU A 1 261 ? 17.489 -9.222 -32.409 1.00 91.88 261 GLU A N 1
ATOM 2189 C CA . GLU A 1 261 ? 16.260 -8.759 -33.067 1.00 91.88 261 GLU A CA 1
ATOM 2190 C C . GLU A 1 261 ? 15.018 -9.391 -32.420 1.00 91.88 261 GLU A C 1
ATOM 2192 O O . GLU A 1 261 ? 14.100 -8.675 -32.017 1.00 91.88 261 GLU A O 1
ATOM 2197 N N . ASP A 1 262 ? 15.024 -10.711 -32.207 1.00 91.94 262 ASP A N 1
ATOM 2198 C CA . ASP A 1 262 ? 13.945 -11.412 -31.504 1.00 91.94 262 ASP A CA 1
ATOM 2199 C C . ASP A 1 262 ? 13.737 -10.878 -30.076 1.00 91.94 262 ASP A C 1
ATOM 2201 O O . ASP A 1 262 ? 12.605 -10.677 -29.630 1.00 91.94 262 ASP A O 1
ATOM 2205 N N . ASP A 1 263 ? 14.812 -10.665 -29.312 1.00 93.88 263 ASP A N 1
ATOM 2206 C CA . ASP A 1 263 ? 14.719 -10.160 -27.938 1.00 93.88 263 ASP A CA 1
ATOM 2207 C C . ASP A 1 263 ? 14.230 -8.694 -27.893 1.00 93.88 263 ASP A C 1
ATOM 2209 O O . ASP A 1 263 ? 13.480 -8.327 -26.982 1.00 93.88 263 ASP A O 1
ATOM 2213 N N . ALA A 1 264 ? 14.565 -7.879 -28.899 1.00 91.69 264 ALA A N 1
ATOM 2214 C CA . ALA A 1 264 ? 14.062 -6.513 -29.061 1.00 91.69 264 ALA A CA 1
ATOM 2215 C C . ALA A 1 264 ? 12.558 -6.497 -29.389 1.00 91.69 264 ALA A C 1
ATOM 2217 O O . ALA A 1 264 ? 11.785 -5.745 -28.787 1.00 91.69 264 ALA A O 1
ATOM 2218 N N . VAL A 1 265 ? 12.105 -7.382 -30.284 1.00 90.88 265 VAL A N 1
ATOM 2219 C CA . VAL A 1 265 ? 10.675 -7.551 -30.596 1.00 90.88 265 VAL A CA 1
ATOM 2220 C C . VAL A 1 265 ? 9.903 -8.021 -29.360 1.00 90.88 265 VAL A C 1
ATOM 2222 O O . VAL A 1 265 ? 8.837 -7.496 -29.044 1.00 90.88 265 VAL A O 1
ATOM 2225 N N . ASN A 1 266 ? 10.453 -8.963 -28.591 1.00 90.31 266 ASN A N 1
ATOM 2226 C CA . ASN A 1 266 ? 9.811 -9.448 -27.366 1.00 90.31 266 ASN A CA 1
ATOM 2227 C C . ASN A 1 266 ? 9.679 -8.362 -26.283 1.00 90.31 266 ASN A C 1
ATOM 2229 O O . ASN A 1 266 ? 8.721 -8.385 -25.505 1.00 90.31 266 ASN A O 1
ATOM 2233 N N . THR A 1 267 ? 10.625 -7.422 -26.230 1.00 89.81 267 THR A N 1
ATOM 2234 C CA . THR A 1 267 ? 10.602 -6.289 -25.290 1.00 89.81 267 THR A CA 1
ATOM 2235 C C . THR A 1 267 ? 9.650 -5.185 -25.764 1.00 89.81 267 THR A C 1
ATOM 2237 O O . THR A 1 267 ? 8.906 -4.633 -24.965 1.00 89.81 267 THR A O 1
ATOM 2240 N N . SER A 1 268 ? 9.557 -4.921 -27.070 1.00 85.62 268 SER A N 1
ATOM 2241 C CA . SER A 1 268 ? 8.618 -3.921 -27.615 1.00 85.62 268 SER A CA 1
ATOM 2242 C C . SER A 1 268 ? 7.150 -4.379 -27.640 1.00 85.62 268 SER A C 1
ATOM 2244 O O . SER A 1 268 ? 6.251 -3.562 -27.829 1.00 85.62 268 SER A O 1
ATOM 2246 N N . THR A 1 269 ? 6.884 -5.668 -27.406 1.00 89.44 269 THR A N 1
ATOM 2247 C CA . THR A 1 269 ? 5.537 -6.275 -27.384 1.00 89.44 269 THR A CA 1
ATOM 2248 C C . THR A 1 269 ? 5.017 -6.567 -25.970 1.00 89.44 269 THR A C 1
ATOM 2250 O O . THR A 1 269 ? 4.200 -7.470 -25.767 1.00 89.44 269 THR A O 1
ATOM 2253 N N . ILE A 1 270 ? 5.493 -5.832 -24.962 1.00 91.19 270 ILE A N 1
ATOM 2254 C CA . ILE A 1 270 ? 4.957 -5.918 -23.598 1.00 91.19 270 ILE A CA 1
ATOM 2255 C C . ILE A 1 270 ? 3.513 -5.398 -23.579 1.00 91.19 270 ILE A C 1
ATOM 2257 O O . ILE A 1 270 ? 3.232 -4.264 -23.962 1.00 91.19 270 ILE A O 1
ATOM 2261 N N . ASP A 1 271 ? 2.591 -6.221 -23.079 1.00 92.25 271 ASP A N 1
ATOM 2262 C CA . ASP A 1 271 ? 1.252 -5.775 -22.694 1.00 92.25 271 ASP A CA 1
ATOM 2263 C C . ASP A 1 271 ? 1.341 -4.993 -21.374 1.00 92.25 271 ASP A C 1
ATOM 2265 O O . ASP A 1 271 ? 1.315 -5.570 -20.284 1.00 92.25 271 ASP A O 1
ATOM 2269 N N . TRP A 1 272 ? 1.494 -3.673 -21.481 1.00 89.06 272 TRP A N 1
ATOM 2270 C CA . TRP A 1 272 ? 1.581 -2.770 -20.331 1.00 89.06 272 TRP A CA 1
ATOM 2271 C C . TRP A 1 272 ? 0.287 -2.708 -19.519 1.00 89.06 272 TRP A C 1
ATOM 2273 O O . TRP A 1 272 ? 0.346 -2.502 -18.308 1.00 89.06 272 TRP A O 1
ATOM 2283 N N . ASN A 1 273 ? -0.873 -2.955 -20.138 1.00 90.56 273 ASN A N 1
ATOM 2284 C CA . ASN A 1 273 ? -2.133 -3.018 -19.400 1.00 90.56 273 ASN A CA 1
ATOM 2285 C C . ASN A 1 273 ? -2.131 -4.223 -18.465 1.00 90.56 273 ASN A C 1
ATOM 2287 O O . ASN A 1 273 ? -2.514 -4.094 -17.305 1.00 90.56 273 ASN A O 1
ATOM 2291 N N . LYS A 1 274 ? -1.667 -5.383 -18.937 1.00 93.81 274 LYS A N 1
ATOM 2292 C CA . LYS A 1 274 ? -1.517 -6.564 -18.085 1.00 93.81 274 LYS A CA 1
ATOM 2293 C C . LYS A 1 274 ? -0.444 -6.365 -17.010 1.00 93.81 274 LYS A C 1
ATOM 2295 O O . LYS A 1 274 ? -0.644 -6.832 -15.898 1.00 93.81 274 LYS A O 1
ATOM 2300 N N . PHE A 1 275 ? 0.651 -5.663 -17.317 1.00 91.44 275 PHE A N 1
ATOM 2301 C CA . PHE A 1 275 ? 1.722 -5.367 -16.354 1.00 91.44 275 PHE A CA 1
ATOM 2302 C C . PHE A 1 275 ? 1.221 -4.498 -15.193 1.00 91.44 275 PHE A C 1
ATOM 2304 O O . PHE A 1 275 ? 1.396 -4.858 -14.036 1.00 91.44 275 PHE A O 1
ATOM 2311 N N . VAL A 1 276 ? 0.549 -3.385 -15.502 1.00 86.38 276 VAL A N 1
ATOM 2312 C CA . VAL A 1 276 ? 0.056 -2.430 -14.495 1.00 86.38 276 VAL A CA 1
ATOM 2313 C C . VAL A 1 276 ? -1.127 -2.992 -13.704 1.00 86.38 276 VAL A C 1
ATOM 2315 O O . VAL A 1 276 ? -1.241 -2.752 -12.506 1.00 86.38 276 VAL A O 1
ATOM 2318 N N . ASN A 1 277 ? -2.013 -3.751 -14.356 1.00 88.25 277 ASN A N 1
ATOM 2319 C CA . ASN A 1 277 ? -3.215 -4.281 -13.709 1.00 88.25 277 ASN A CA 1
ATOM 2320 C C . ASN A 1 277 ? -3.011 -5.661 -13.067 1.00 88.25 277 ASN A C 1
ATOM 2322 O O . ASN A 1 277 ? -3.976 -6.251 -12.571 1.00 88.25 277 ASN A O 1
ATOM 2326 N N . GLU A 1 278 ? -1.788 -6.198 -13.061 1.00 90.75 278 GLU A N 1
ATOM 2327 C CA . GLU A 1 278 ? -1.500 -7.455 -12.378 1.00 90.75 278 GLU A CA 1
ATOM 2328 C C . GLU A 1 278 ? -1.850 -7.322 -10.886 1.00 90.75 278 GLU A C 1
ATOM 2330 O O . GLU A 1 278 ? -1.467 -6.368 -10.210 1.00 90.75 278 GLU A O 1
ATOM 2335 N N . ASN A 1 279 ? -2.644 -8.267 -10.378 1.00 90.00 279 ASN A N 1
ATOM 2336 C CA . ASN A 1 279 ? -3.234 -8.255 -9.033 1.00 90.00 279 ASN A CA 1
ATOM 2337 C C . ASN A 1 279 ? -4.249 -7.149 -8.719 1.00 90.00 279 ASN A C 1
ATOM 2339 O O . ASN A 1 279 ? -4.641 -7.049 -7.554 1.00 90.00 279 ASN A O 1
ATOM 2343 N N . ASN A 1 280 ? -4.732 -6.359 -9.684 1.00 88.69 280 ASN A N 1
ATOM 2344 C CA . ASN A 1 280 ? -5.712 -5.312 -9.374 1.00 88.69 280 ASN A CA 1
ATOM 2345 C C . ASN A 1 280 ? -6.971 -5.892 -8.693 1.00 88.69 280 ASN A C 1
ATOM 2347 O O . ASN A 1 280 ? -7.380 -5.413 -7.641 1.00 88.69 280 ASN A O 1
ATOM 2351 N N . GLU A 1 281 ? -7.493 -7.021 -9.187 1.00 88.69 281 GLU A N 1
ATOM 2352 C CA . GLU A 1 281 ? -8.623 -7.730 -8.559 1.00 88.69 281 GLU A CA 1
ATOM 2353 C C . GLU A 1 281 ? -8.334 -8.136 -7.104 1.00 88.69 281 GLU A C 1
ATOM 2355 O O . GLU A 1 281 ? -9.153 -7.903 -6.214 1.00 88.69 281 GLU A O 1
ATOM 2360 N N . LYS A 1 282 ? -7.145 -8.696 -6.835 1.00 90.38 282 LYS A N 1
ATOM 2361 C CA . LYS A 1 282 ? -6.717 -9.071 -5.478 1.00 90.38 282 LYS A CA 1
ATOM 2362 C C . LYS A 1 282 ? -6.657 -7.841 -4.569 1.00 90.38 282 LYS A C 1
ATOM 2364 O O . LYS A 1 282 ? -7.158 -7.896 -3.447 1.00 90.38 282 LYS A O 1
ATOM 2369 N N . LYS A 1 283 ? -6.084 -6.731 -5.048 1.00 88.69 283 LYS A N 1
ATOM 2370 C CA . LYS A 1 283 ? -6.006 -5.463 -4.307 1.00 88.69 283 LYS A CA 1
ATOM 2371 C C . LYS A 1 283 ? -7.406 -4.933 -3.994 1.00 88.69 283 LYS A C 1
ATOM 2373 O O . LYS A 1 283 ? -7.689 -4.635 -2.836 1.00 88.69 283 LYS A O 1
ATOM 2378 N N . THR A 1 284 ? -8.303 -4.885 -4.977 1.00 88.50 284 THR A N 1
ATOM 2379 C CA . THR A 1 284 ? -9.697 -4.460 -4.786 1.00 88.50 284 THR A CA 1
ATOM 2380 C C . THR A 1 284 ? -10.422 -5.337 -3.760 1.00 88.50 284 THR A C 1
ATOM 2382 O O . THR A 1 284 ? -11.090 -4.812 -2.869 1.00 88.50 284 THR A O 1
ATOM 2385 N N . GLU A 1 285 ? -10.265 -6.662 -3.818 1.00 90.81 285 GLU A N 1
ATOM 2386 C CA . GLU A 1 285 ? -10.865 -7.581 -2.841 1.00 90.81 285 GLU A CA 1
ATOM 2387 C C . GLU A 1 285 ? -10.314 -7.390 -1.420 1.00 90.81 285 GLU A C 1
ATOM 2389 O O . GLU A 1 285 ? -11.079 -7.423 -0.453 1.00 90.81 285 GLU A O 1
ATOM 2394 N N . LEU A 1 286 ? -9.010 -7.139 -1.264 1.00 91.75 286 LEU A N 1
ATOM 2395 C CA . LEU A 1 286 ? -8.422 -6.829 0.044 1.00 91.75 286 LEU A CA 1
ATOM 2396 C C . LEU A 1 286 ? -8.973 -5.526 0.616 1.00 91.75 286 LEU A C 1
ATOM 2398 O O . LEU A 1 286 ? -9.423 -5.507 1.762 1.00 91.75 286 LEU A O 1
ATOM 2402 N N . ARG A 1 287 ? -9.035 -4.469 -0.199 1.00 89.56 287 ARG A N 1
ATOM 2403 C CA . ARG A 1 287 ? -9.595 -3.180 0.219 1.00 89.56 287 ARG A CA 1
ATOM 2404 C C . ARG A 1 287 ? -11.066 -3.299 0.633 1.00 89.56 287 ARG A C 1
ATOM 2406 O O . ARG A 1 287 ? -11.471 -2.738 1.647 1.00 89.56 287 ARG A O 1
ATOM 2413 N N . LYS A 1 288 ? -11.871 -4.105 -0.071 1.00 91.25 288 LYS A N 1
ATOM 2414 C CA . LYS A 1 288 ? -13.257 -4.405 0.343 1.00 91.25 288 LYS A CA 1
ATOM 2415 C C . LYS A 1 288 ? -13.322 -5.071 1.721 1.00 91.25 288 LYS A C 1
ATOM 2417 O O . LYS A 1 288 ? -14.150 -4.682 2.542 1.00 91.25 288 LYS A O 1
ATOM 2422 N N . LYS A 1 289 ? -12.462 -6.061 1.990 1.00 93.50 289 LYS A N 1
ATOM 2423 C CA . LYS A 1 289 ? -12.415 -6.764 3.288 1.00 93.50 289 LYS A CA 1
ATOM 2424 C C . LYS A 1 289 ? -11.965 -5.851 4.425 1.00 93.50 289 LYS A C 1
ATOM 2426 O O . LYS A 1 289 ? -12.518 -5.924 5.521 1.00 93.50 289 LYS A O 1
ATOM 2431 N N . ILE A 1 290 ? -10.981 -4.993 4.171 1.00 93.19 290 ILE A N 1
ATOM 2432 C CA . ILE A 1 290 ? -10.532 -3.962 5.113 1.00 93.19 290 ILE A CA 1
ATOM 2433 C C . ILE A 1 290 ? -11.704 -3.037 5.457 1.00 93.19 290 ILE A C 1
ATOM 2435 O O . ILE A 1 290 ? -12.044 -2.887 6.632 1.00 93.19 290 ILE A O 1
ATOM 2439 N N . LEU A 1 291 ? -12.382 -2.498 4.436 1.00 92.25 291 LEU A N 1
ATOM 2440 C CA . LEU A 1 291 ? -13.524 -1.604 4.614 1.00 92.25 291 LEU A CA 1
ATOM 2441 C C . LEU A 1 291 ? -14.663 -2.276 5.392 1.00 92.25 291 LEU A C 1
ATOM 2443 O O . LEU A 1 291 ? -15.240 -1.662 6.284 1.00 92.25 291 LEU A O 1
ATOM 2447 N N . ASP A 1 292 ? -14.987 -3.535 5.091 1.00 92.94 292 ASP A N 1
ATOM 2448 C CA . ASP A 1 292 ? -16.032 -4.265 5.813 1.00 92.94 292 ASP A CA 1
ATOM 2449 C C . ASP A 1 292 ? -15.691 -4.448 7.299 1.00 92.94 292 ASP A C 1
ATOM 2451 O O . ASP A 1 292 ? -16.531 -4.184 8.163 1.00 92.94 292 ASP A O 1
ATOM 2455 N N . ASN A 1 293 ? -14.449 -4.819 7.629 1.00 94.25 293 ASN A N 1
ATOM 2456 C CA . ASN A 1 293 ? -14.029 -4.917 9.028 1.00 94.25 293 ASN A CA 1
ATOM 2457 C C . ASN A 1 293 ? -14.061 -3.554 9.732 1.00 94.25 293 ASN A C 1
ATOM 2459 O O . ASN A 1 293 ? -14.527 -3.486 10.869 1.00 94.25 293 ASN A O 1
ATOM 2463 N N . LEU A 1 294 ? -13.652 -2.478 9.053 1.00 93.00 294 LEU A N 1
ATOM 2464 C CA . LEU A 1 294 ? -13.703 -1.116 9.585 1.00 93.00 294 LEU A CA 1
ATOM 2465 C C . LEU A 1 294 ? -15.145 -0.671 9.878 1.00 93.00 294 LEU A C 1
ATOM 2467 O O . LEU A 1 294 ? -15.445 -0.181 10.966 1.00 93.00 294 LEU A O 1
ATOM 2471 N N . ILE A 1 295 ? -16.072 -0.900 8.943 1.00 94.00 295 ILE A N 1
ATOM 2472 C CA . ILE A 1 295 ? -17.493 -0.579 9.132 1.00 94.00 295 ILE A CA 1
ATOM 2473 C C . ILE A 1 295 ? -18.113 -1.423 10.252 1.00 94.00 295 ILE A C 1
ATOM 2475 O O . ILE A 1 295 ? -18.920 -0.917 11.034 1.00 94.00 295 ILE A O 1
ATOM 2479 N N . ASN A 1 296 ? -17.745 -2.698 10.375 1.00 94.44 296 ASN A N 1
ATOM 2480 C CA . ASN A 1 296 ? -18.236 -3.539 11.466 1.00 94.44 296 ASN A CA 1
ATOM 2481 C C . ASN A 1 296 ? -17.646 -3.138 12.829 1.00 94.44 296 ASN A C 1
ATOM 2483 O O . ASN A 1 296 ? -18.373 -3.155 13.823 1.00 94.44 296 ASN A O 1
ATOM 2487 N N . LEU A 1 297 ? -16.391 -2.682 12.879 1.00 94.00 297 LEU A N 1
ATOM 2488 C CA . LEU A 1 297 ? -15.809 -2.066 14.072 1.00 94.00 297 LEU A CA 1
ATOM 2489 C C . LEU A 1 297 ? -16.583 -0.805 14.483 1.00 94.00 297 LEU A C 1
ATOM 2491 O O . LEU A 1 297 ? -16.964 -0.671 15.643 1.00 94.00 297 LEU A O 1
ATOM 2495 N N . LEU A 1 298 ? -16.894 0.082 13.534 1.00 95.25 298 LEU A N 1
ATOM 2496 C CA . LEU A 1 298 ? -17.677 1.298 13.785 1.00 95.25 298 LEU A CA 1
ATOM 2497 C C . LEU A 1 298 ? -19.086 0.996 14.325 1.00 95.25 298 LEU A C 1
ATOM 2499 O O . LEU A 1 298 ? -19.564 1.685 15.230 1.00 95.25 298 LEU A O 1
ATOM 2503 N N . LYS A 1 299 ? -19.739 -0.066 13.832 1.00 95.00 299 LYS A N 1
ATOM 2504 C CA . LYS A 1 299 ? -21.016 -0.550 14.392 1.00 95.00 299 LYS A CA 1
ATOM 2505 C C . LYS A 1 299 ? -20.866 -0.985 15.843 1.00 95.00 299 LYS A C 1
ATOM 2507 O O . LYS A 1 299 ? -21.696 -0.599 16.662 1.00 95.00 299 LYS A O 1
ATOM 2512 N N . LEU A 1 300 ? -19.814 -1.738 16.167 1.00 94.81 300 LEU A N 1
ATOM 2513 C CA . LEU A 1 300 ? -19.546 -2.158 17.543 1.00 94.81 300 LEU A CA 1
ATOM 2514 C C . LEU A 1 300 ? -19.280 -0.954 18.446 1.00 94.81 300 LEU A C 1
ATOM 2516 O O . LEU A 1 300 ? -19.851 -0.884 19.532 1.00 94.81 300 LEU A O 1
ATOM 2520 N N . ILE A 1 301 ? -18.486 0.017 17.987 1.00 94.75 301 ILE A N 1
ATOM 2521 C CA . ILE A 1 301 ? -18.247 1.271 18.710 1.00 94.75 301 ILE A CA 1
ATOM 2522 C C . ILE A 1 301 ? -19.577 1.950 19.069 1.00 94.75 301 ILE A C 1
ATOM 2524 O O . ILE A 1 301 ? -19.770 2.346 20.214 1.00 94.75 301 ILE A O 1
ATOM 2528 N N . LYS A 1 302 ? -20.538 2.027 18.140 1.00 93.12 302 LYS A N 1
ATOM 2529 C CA . LYS A 1 302 ? -21.856 2.610 18.447 1.00 93.12 302 LYS A CA 1
ATOM 2530 C C . LYS A 1 302 ? -22.735 1.728 19.322 1.00 93.12 302 LYS A C 1
ATOM 2532 O O . LYS A 1 302 ? -23.491 2.238 20.146 1.00 93.12 302 LYS A O 1
ATOM 2537 N N . GLU A 1 303 ? -22.633 0.412 19.186 1.00 93.56 303 GLU A N 1
ATOM 2538 C CA . GLU A 1 303 ? -23.316 -0.525 20.076 1.00 93.56 303 GLU A CA 1
ATOM 2539 C C . GLU A 1 303 ? -22.861 -0.354 21.534 1.00 93.56 303 GLU A C 1
ATOM 2541 O O . GLU A 1 303 ? -23.686 -0.442 22.442 1.00 93.56 303 GLU A O 1
ATOM 2546 N N . PHE A 1 304 ? -21.582 -0.039 21.768 1.00 94.81 304 PHE A N 1
ATOM 2547 C CA . PHE A 1 304 ? -21.045 0.241 23.102 1.00 94.81 304 PHE A CA 1
ATOM 2548 C C . PHE A 1 304 ? -21.783 1.383 23.811 1.00 94.81 304 PHE A C 1
ATOM 2550 O O . PHE A 1 304 ? -22.187 1.232 24.971 1.00 94.81 304 PHE A O 1
ATOM 2557 N N . ASP A 1 305 ? -21.985 2.490 23.092 1.00 90.62 305 ASP A N 1
ATOM 2558 C CA . ASP A 1 305 ? -22.697 3.674 23.576 1.00 90.62 305 ASP A CA 1
ATOM 2559 C C . ASP A 1 305 ? -24.185 3.352 23.792 1.00 90.62 305 ASP A C 1
ATOM 2561 O O . ASP A 1 305 ? -24.735 3.598 24.867 1.00 90.62 305 ASP A O 1
ATOM 2565 N N . ASN A 1 306 ? -24.828 2.720 22.802 1.00 90.50 306 ASN A N 1
ATOM 2566 C CA . ASN A 1 306 ? -26.256 2.384 22.837 1.00 90.50 306 ASN A CA 1
ATOM 2567 C C . ASN A 1 306 ? -26.615 1.411 23.972 1.00 90.50 306 ASN A C 1
ATOM 2569 O O . ASN A 1 306 ? -27.684 1.517 24.573 1.00 90.50 306 ASN A O 1
ATOM 2573 N N . LEU A 1 307 ? -25.727 0.462 24.278 1.00 92.50 307 LEU A N 1
ATOM 2574 C CA . LEU A 1 307 ? -25.886 -0.484 25.384 1.00 92.50 307 LEU A CA 1
ATOM 2575 C C . LEU A 1 307 ? -25.384 0.071 26.729 1.00 92.50 307 LEU A C 1
ATOM 2577 O O . LEU A 1 307 ? -25.434 -0.645 27.733 1.00 92.50 307 LEU A O 1
ATOM 2581 N N . ASN A 1 308 ? -24.911 1.324 26.769 1.00 91.81 308 ASN A N 1
ATOM 2582 C CA . ASN A 1 308 ? -24.401 1.999 27.964 1.00 91.81 308 ASN A CA 1
ATOM 2583 C C . ASN A 1 308 ? -23.317 1.173 28.694 1.00 91.81 308 ASN A C 1
ATOM 2585 O O . ASN A 1 308 ? -23.266 1.110 29.927 1.00 91.81 308 ASN A O 1
ATOM 2589 N N . LEU A 1 309 ? -22.452 0.489 27.933 1.00 93.88 309 LEU A N 1
ATOM 2590 C CA . LEU A 1 309 ? -21.477 -0.460 28.488 1.00 93.88 309 LEU A CA 1
ATOM 2591 C C . LEU A 1 309 ? -20.349 0.233 29.260 1.00 93.88 309 LEU A C 1
ATOM 2593 O O . LEU A 1 309 ? -19.783 -0.377 30.176 1.00 93.88 309 LEU A O 1
ATOM 2597 N N . GLY A 1 310 ? -20.060 1.490 28.917 1.00 92.31 310 GLY A N 1
ATOM 2598 C CA . GLY A 1 310 ? -19.022 2.319 29.528 1.00 92.31 310 GLY A CA 1
ATOM 2599 C C . GLY A 1 310 ? -19.417 3.012 30.830 1.00 92.31 310 GLY A C 1
ATOM 2600 O O . GLY A 1 310 ? -18.580 3.680 31.431 1.00 92.31 310 GLY A O 1
ATOM 2601 N N . ASN A 1 311 ? -20.659 2.862 31.293 1.00 93.50 311 ASN A N 1
ATOM 2602 C CA . ASN A 1 311 ? -21.116 3.490 32.528 1.00 93.50 311 ASN A CA 1
ATOM 2603 C C . ASN A 1 311 ? -20.901 2.571 33.738 1.00 93.50 311 ASN A C 1
ATOM 2605 O O . ASN A 1 311 ? -21.319 1.406 33.752 1.00 93.50 311 ASN A O 1
ATOM 2609 N N . TYR A 1 312 ? -20.250 3.114 34.763 1.00 89.56 312 TYR A N 1
ATOM 2610 C CA . TYR A 1 312 ? -19.924 2.430 36.004 1.00 89.56 312 TYR A CA 1
ATOM 2611 C C . TYR A 1 312 ? -20.261 3.329 37.198 1.00 89.56 312 TYR A C 1
ATOM 2613 O O . TYR A 1 312 ? -20.017 4.533 37.154 1.00 89.56 312 TYR A O 1
ATOM 2621 N N . PRO A 1 313 ? -20.781 2.767 38.302 1.00 83.44 313 PRO A N 1
ATOM 2622 C CA . PRO A 1 313 ? -20.972 3.537 39.522 1.00 83.44 313 PRO A CA 1
ATOM 2623 C C . PRO A 1 313 ? -19.636 4.091 40.038 1.00 83.44 313 PRO A C 1
ATOM 2625 O O . PRO A 1 313 ? -18.673 3.339 40.178 1.00 83.44 313 PRO A O 1
ATOM 2628 N N . PHE A 1 314 ? -19.615 5.379 40.391 1.00 84.19 314 PHE A N 1
ATOM 2629 C CA . PHE A 1 314 ? -18.511 6.058 41.093 1.00 84.19 314 PHE A CA 1
ATOM 2630 C C . PHE A 1 314 ? -17.199 6.248 40.313 1.00 84.19 314 PHE A C 1
ATOM 2632 O O . PHE A 1 314 ? -16.206 6.661 40.910 1.00 84.19 314 PHE A O 1
ATOM 2639 N N . VAL A 1 315 ? -17.185 5.995 39.005 1.00 89.62 315 VAL A N 1
ATOM 2640 C CA . VAL A 1 315 ? -16.065 6.339 38.113 1.00 89.62 315 VAL A CA 1
ATOM 2641 C C . VAL A 1 315 ? -16.593 7.030 36.858 1.00 89.62 315 VAL A C 1
ATOM 2643 O O . VAL A 1 315 ? -17.795 7.010 36.591 1.00 89.62 315 VAL A O 1
ATOM 2646 N N . GLU A 1 316 ? -15.704 7.677 36.111 1.00 88.88 316 GLU A N 1
ATOM 2647 C CA . GLU A 1 316 ? -16.065 8.363 34.871 1.00 88.88 316 GLU A CA 1
ATOM 2648 C C . GLU A 1 316 ? -16.533 7.371 33.802 1.00 88.88 316 GLU A C 1
ATOM 2650 O O . GLU A 1 316 ? -16.041 6.245 33.706 1.00 88.88 316 GLU A O 1
ATOM 2655 N N . SER A 1 317 ? -17.504 7.791 32.992 1.00 92.00 317 SER A N 1
ATOM 2656 C CA . SER A 1 317 ? -17.945 7.003 31.846 1.00 92.00 317 SER A CA 1
ATOM 2657 C C . SER A 1 317 ? -16.857 6.971 30.782 1.00 92.00 317 SER A C 1
ATOM 2659 O O . SER A 1 317 ? -16.319 8.015 30.416 1.00 92.00 317 SER A O 1
ATOM 2661 N N . ILE A 1 318 ? -16.605 5.791 30.233 1.00 93.00 318 ILE A N 1
ATOM 2662 C CA . ILE A 1 318 ? -15.688 5.600 29.106 1.00 93.00 318 ILE A CA 1
ATOM 2663 C C . ILE A 1 318 ? -16.482 5.538 27.800 1.00 93.00 318 ILE A C 1
ATOM 2665 O O . ILE A 1 318 ? -17.608 5.043 27.795 1.00 93.00 318 ILE A O 1
ATOM 2669 N N . ASN A 1 319 ? -15.913 6.043 26.708 1.00 92.62 319 ASN A N 1
ATOM 2670 C CA . ASN A 1 319 ? -16.476 5.989 25.358 1.00 92.62 319 ASN A CA 1
ATOM 2671 C C . ASN A 1 319 ? -15.343 5.985 24.323 1.00 92.62 319 ASN A C 1
ATOM 2673 O O . ASN A 1 319 ? -14.220 6.370 24.641 1.00 92.62 319 ASN A O 1
ATOM 2677 N N . TYR A 1 320 ? -15.642 5.542 23.103 1.00 91.88 320 TYR A N 1
ATOM 2678 C CA . TYR A 1 320 ? -14.703 5.648 21.989 1.00 91.88 320 TYR A CA 1
ATOM 2679 C C . TYR A 1 320 ? -14.739 7.063 21.426 1.00 91.88 320 TYR A C 1
ATOM 2681 O O . TYR A 1 320 ? -15.770 7.511 20.916 1.00 91.88 320 TYR A O 1
ATOM 2689 N N . SER A 1 321 ? -13.600 7.745 21.465 1.00 91.25 321 SER A N 1
ATOM 2690 C CA . SER A 1 321 ? -13.478 9.094 20.912 1.00 91.25 321 SER A CA 1
ATOM 2691 C C . SER A 1 321 ? -13.181 9.091 19.410 1.00 91.25 321 SER A C 1
ATOM 2693 O O . SER A 1 321 ? -13.386 10.092 18.729 1.00 91.25 321 SER A O 1
ATOM 2695 N N . ILE A 1 322 ? -12.737 7.951 18.871 1.00 92.06 322 ILE A N 1
ATOM 2696 C CA . ILE A 1 322 ? -12.258 7.835 17.492 1.00 92.06 322 ILE A CA 1
ATOM 2697 C C . ILE A 1 322 ? -13.359 7.663 16.436 1.00 92.06 322 ILE A C 1
ATOM 2699 O O . ILE A 1 322 ? -13.064 7.579 15.242 1.00 92.06 322 ILE A O 1
ATOM 2703 N N . PHE A 1 323 ? -14.628 7.578 16.842 1.00 94.19 323 PHE A N 1
ATOM 2704 C CA . PHE A 1 323 ? -15.716 7.217 15.931 1.00 94.19 323 PHE A CA 1
ATOM 2705 C C . PHE A 1 323 ? -15.776 8.114 14.688 1.00 94.19 323 PHE A C 1
ATOM 2707 O O . PHE A 1 323 ? -15.729 7.599 13.573 1.00 94.19 323 PHE A O 1
ATOM 2714 N N . ASP A 1 324 ? -15.842 9.436 14.867 1.00 93.12 324 ASP A N 1
ATOM 2715 C CA . ASP A 1 324 ? -16.042 10.358 13.746 1.00 93.12 324 ASP A CA 1
ATOM 2716 C C . ASP A 1 324 ? -14.847 10.357 12.786 1.00 93.12 324 ASP A C 1
ATOM 2718 O O . ASP A 1 324 ? -15.020 10.230 11.575 1.00 93.12 324 ASP A O 1
ATOM 2722 N N . ILE A 1 325 ? -13.617 10.413 13.306 1.00 92.00 325 ILE A N 1
ATOM 2723 C CA . ILE A 1 325 ? -12.422 10.410 12.453 1.00 92.00 325 ILE A CA 1
ATOM 2724 C C . ILE A 1 325 ? -12.269 9.080 11.694 1.00 92.00 325 ILE A C 1
ATOM 2726 O O . ILE A 1 325 ? -11.925 9.074 10.512 1.00 92.00 325 ILE A O 1
ATOM 2730 N N . THR A 1 326 ? -12.622 7.958 12.325 1.00 92.38 326 THR A N 1
ATOM 2731 C CA . THR A 1 326 ? -12.605 6.636 11.680 1.00 92.38 326 THR A CA 1
ATOM 2732 C C . THR A 1 326 ? -13.706 6.514 10.627 1.00 92.38 326 THR A C 1
ATOM 2734 O O . THR A 1 326 ? -13.477 5.963 9.551 1.00 92.38 326 THR A O 1
ATOM 2737 N N . MET A 1 327 ? -14.891 7.074 10.887 1.00 93.88 327 MET A N 1
ATOM 2738 C CA . MET A 1 327 ? -15.980 7.140 9.910 1.00 93.88 327 MET A CA 1
ATOM 2739 C C . MET A 1 327 ? -15.591 8.013 8.707 1.00 93.88 327 MET A C 1
ATOM 2741 O O . MET A 1 327 ? -15.850 7.641 7.563 1.00 93.88 327 MET A O 1
ATOM 2745 N N . CYS A 1 328 ? -14.894 9.127 8.948 1.00 92.94 328 CYS A N 1
ATOM 2746 C CA . CYS A 1 328 ? -14.339 9.986 7.904 1.00 92.94 328 CYS A CA 1
ATOM 2747 C C . CYS A 1 328 ? -13.369 9.223 6.988 1.00 92.94 328 CYS A C 1
ATOM 2749 O O . CYS A 1 328 ? -13.509 9.260 5.762 1.00 92.94 328 CYS A O 1
ATOM 2751 N N . ASN A 1 329 ? -12.441 8.464 7.583 1.00 89.94 329 ASN A N 1
ATOM 2752 C CA . ASN A 1 329 ? -11.532 7.583 6.850 1.00 89.94 329 ASN A CA 1
ATOM 2753 C C . ASN A 1 329 ? -12.296 6.515 6.047 1.00 89.94 329 ASN A C 1
ATOM 2755 O O . ASN A 1 329 ? -12.001 6.284 4.876 1.00 89.94 329 ASN A O 1
ATOM 2759 N N . ALA A 1 330 ? -13.341 5.921 6.630 1.00 92.69 330 ALA A N 1
ATOM 2760 C CA . ALA A 1 330 ? -14.174 4.944 5.937 1.00 92.69 330 ALA A CA 1
ATOM 2761 C C . ALA A 1 330 ? -14.888 5.535 4.707 1.00 92.69 330 ALA A C 1
ATOM 2763 O O . ALA A 1 330 ? -14.964 4.866 3.678 1.00 92.69 330 ALA A O 1
ATOM 2764 N N . TYR A 1 331 ? -15.374 6.783 4.762 1.00 93.50 331 TYR A N 1
ATOM 2765 C CA . TYR A 1 331 ? -15.958 7.444 3.585 1.00 93.50 331 TYR A CA 1
ATOM 2766 C C . TYR A 1 331 ? -14.927 7.697 2.493 1.00 93.50 331 TYR A C 1
ATOM 2768 O O . TYR A 1 331 ? -15.219 7.449 1.323 1.00 93.50 331 TYR A O 1
ATOM 2776 N N . MET A 1 332 ? -13.727 8.153 2.858 1.00 91.19 332 MET A N 1
ATOM 2777 C CA . MET A 1 332 ? -12.621 8.311 1.914 1.00 91.19 332 MET A CA 1
ATOM 2778 C C . MET A 1 332 ? -12.305 6.971 1.240 1.00 91.19 332 MET A C 1
ATOM 2780 O O . MET A 1 332 ? -12.315 6.868 0.015 1.00 91.19 332 MET A O 1
ATOM 2784 N N . TYR A 1 333 ? -12.148 5.908 2.022 1.00 89.62 333 TYR A N 1
ATOM 2785 C CA . TYR A 1 333 ? -11.825 4.588 1.495 1.00 89.62 333 TYR A CA 1
ATOM 2786 C C . TYR A 1 333 ? -12.947 3.994 0.631 1.00 89.62 333 TYR A C 1
ATOM 2788 O O . TYR A 1 333 ? -12.709 3.370 -0.398 1.00 89.62 333 TYR A O 1
ATOM 2796 N N . LYS A 1 334 ? -14.207 4.246 0.990 1.00 92.06 334 LYS A N 1
ATOM 2797 C CA . LYS A 1 334 ? -15.359 3.841 0.178 1.00 92.06 334 LYS A CA 1
ATOM 2798 C C . LYS A 1 334 ? -15.465 4.643 -1.125 1.00 92.06 334 LYS A C 1
ATOM 2800 O O . LYS A 1 334 ? -15.874 4.095 -2.143 1.00 92.06 334 LYS A O 1
ATOM 2805 N N . THR A 1 335 ? -15.063 5.913 -1.101 1.00 92.19 335 THR A N 1
ATOM 2806 C CA . THR A 1 335 ? -14.974 6.785 -2.283 1.00 92.19 335 THR A CA 1
ATOM 2807 C C . THR A 1 335 ? -13.909 6.275 -3.252 1.00 92.19 335 THR A C 1
ATOM 2809 O O . THR A 1 335 ? -14.173 6.208 -4.448 1.00 92.19 335 THR A O 1
ATOM 2812 N N . SER A 1 336 ? -12.738 5.852 -2.757 1.00 87.94 336 SER A N 1
ATOM 2813 C CA . SER A 1 336 ? -11.655 5.340 -3.612 1.00 87.94 336 SER A CA 1
ATOM 2814 C C . SER A 1 336 ? -11.986 4.011 -4.296 1.00 87.94 336 SER A C 1
ATOM 2816 O O . SER A 1 336 ? -11.420 3.711 -5.340 1.00 87.94 336 SER A O 1
ATOM 2818 N N . LEU A 1 337 ? -12.924 3.236 -3.744 1.00 88.31 337 LEU A N 1
ATOM 2819 C CA . LEU A 1 337 ? -13.413 1.981 -4.324 1.00 88.31 337 LEU A CA 1
ATOM 2820 C C . LEU A 1 337 ? -14.659 2.147 -5.201 1.00 88.31 337 LEU A C 1
ATOM 2822 O O . LEU A 1 337 ? -15.139 1.168 -5.774 1.00 88.31 337 LEU A O 1
ATOM 2826 N N . TYR A 1 338 ? -15.230 3.350 -5.280 1.00 89.88 338 TYR A N 1
ATOM 2827 C CA . TYR A 1 338 ? -16.543 3.536 -5.889 1.00 89.88 338 TYR A CA 1
ATOM 2828 C C . TYR A 1 338 ? -16.557 3.147 -7.368 1.00 89.88 338 TYR A C 1
ATOM 2830 O O . TYR A 1 338 ? -17.435 2.388 -7.782 1.00 89.88 338 TYR A O 1
ATOM 2838 N N . SER A 1 339 ? -15.584 3.620 -8.150 1.00 86.50 339 SER A N 1
ATOM 2839 C CA . SER A 1 339 ? -15.478 3.316 -9.582 1.00 86.50 339 SER A CA 1
ATOM 2840 C C . SER A 1 339 ? -15.237 1.835 -9.835 1.00 86.50 339 SER A C 1
ATOM 2842 O O . SER A 1 339 ? -15.893 1.246 -10.691 1.00 86.50 339 SER A O 1
ATOM 2844 N N . ASP A 1 340 ? -14.367 1.217 -9.038 1.00 82.88 340 ASP A N 1
ATOM 2845 C CA . ASP A 1 340 ? -14.002 -0.195 -9.172 1.00 82.88 340 ASP A CA 1
ATOM 2846 C C . ASP A 1 340 ? -15.193 -1.127 -8.904 1.00 8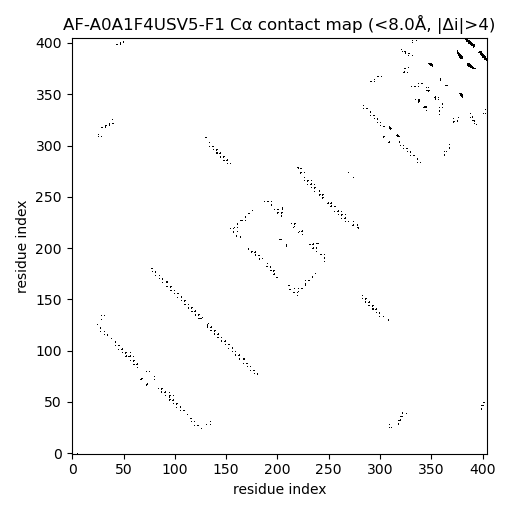2.88 340 ASP A C 1
ATOM 2848 O O . ASP A 1 340 ? -15.266 -2.228 -9.449 1.00 82.88 340 ASP A O 1
ATOM 2852 N N . ILE A 1 341 ? -16.134 -0.702 -8.053 1.00 81.88 341 ILE A N 1
ATOM 2853 C CA . ILE A 1 341 ? -17.304 -1.501 -7.669 1.00 81.88 341 ILE A CA 1
ATOM 2854 C C . ILE A 1 341 ? -18.525 -1.182 -8.536 1.00 81.88 341 ILE A C 1
ATOM 2856 O O . ILE A 1 341 ? -19.248 -2.096 -8.929 1.00 81.88 341 ILE A O 1
ATOM 2860 N N . SER A 1 342 ? -18.794 0.099 -8.792 1.00 83.94 342 SER A N 1
ATOM 2861 C CA . SER A 1 342 ? -20.003 0.538 -9.501 1.00 83.94 342 SER A CA 1
ATOM 2862 C C . SER A 1 342 ? -19.840 0.580 -11.020 1.00 83.94 342 SER A C 1
ATOM 2864 O O . SER A 1 342 ? -20.837 0.521 -11.734 1.00 83.94 342 SER A O 1
ATOM 2866 N N . GLY A 1 343 ? -18.607 0.706 -11.522 1.00 83.62 343 GLY A N 1
ATOM 2867 C CA . GLY A 1 343 ? -18.337 1.048 -12.920 1.00 83.62 343 GLY A CA 1
ATOM 2868 C C . GLY A 1 343 ? -18.690 2.498 -13.280 1.00 83.62 343 GLY A C 1
ATOM 2869 O O . GLY A 1 343 ? -18.649 2.862 -14.455 1.00 83.62 343 GLY A O 1
ATOM 2870 N N . GLU A 1 344 ? -19.046 3.328 -12.296 1.00 87.50 344 GLU A N 1
ATOM 2871 C CA . GLU A 1 344 ? -19.425 4.728 -12.470 1.00 87.50 344 GLU A CA 1
ATOM 2872 C C . GLU A 1 344 ? -18.464 5.672 -11.737 1.00 87.50 344 GLU A C 1
ATOM 2874 O O . GLU A 1 344 ? -17.839 5.317 -10.742 1.00 87.50 344 GLU A O 1
ATOM 2879 N N . ASN A 1 345 ? -18.386 6.921 -12.198 1.00 87.06 345 ASN A N 1
ATOM 2880 C CA . ASN A 1 345 ? -17.636 7.972 -11.512 1.00 87.06 345 ASN A CA 1
ATOM 2881 C C . ASN A 1 345 ? -18.539 8.744 -10.548 1.00 87.06 345 ASN A C 1
ATOM 2883 O O . ASN A 1 345 ? -19.691 9.038 -10.879 1.00 87.06 345 ASN A O 1
ATOM 2887 N N . ILE A 1 346 ? -17.979 9.148 -9.406 1.00 90.06 346 ILE A N 1
ATOM 2888 C CA . ILE A 1 346 ? -18.674 9.970 -8.408 1.00 90.06 346 ILE A CA 1
ATOM 2889 C C . ILE A 1 346 ? -18.975 11.357 -8.979 1.00 90.06 346 ILE A C 1
ATOM 2891 O O . ILE A 1 346 ? -18.084 12.047 -9.492 1.00 90.06 346 ILE A O 1
ATOM 2895 N N . LYS A 1 347 ? -20.232 11.792 -8.851 1.00 90.44 347 LYS A N 1
ATOM 2896 C CA . LYS A 1 347 ? -20.711 13.095 -9.357 1.00 90.44 347 LYS A CA 1
ATOM 2897 C C . LYS A 1 347 ? -21.010 14.092 -8.240 1.00 90.44 347 LYS A C 1
ATOM 2899 O O . LYS A 1 347 ? -21.064 15.296 -8.509 1.00 90.44 347 LYS A O 1
ATOM 2904 N N . ALA A 1 348 ? -21.128 13.609 -7.006 1.00 91.19 348 ALA A N 1
ATOM 2905 C CA . ALA A 1 348 ? -21.422 14.380 -5.807 1.00 91.19 348 ALA A CA 1
ATOM 2906 C C . ALA A 1 348 ? -20.540 15.626 -5.615 1.00 91.19 348 ALA A C 1
ATOM 2908 O O . ALA A 1 348 ? -19.325 15.527 -5.419 1.00 91.19 348 ALA A O 1
ATOM 2909 N N . GLN A 1 349 ? -21.153 16.809 -5.609 1.00 92.56 349 GLN A N 1
ATOM 2910 C CA . GLN A 1 349 ? -20.502 18.094 -5.325 1.00 92.56 349 GLN A CA 1
ATOM 2911 C C . GLN A 1 349 ? -20.489 18.423 -3.831 1.00 92.56 349 GLN A C 1
ATOM 2913 O O . GLN A 1 349 ? -19.593 19.122 -3.358 1.00 92.56 349 GLN A O 1
ATOM 2918 N N . THR A 1 350 ? -21.460 17.899 -3.084 1.00 93.31 350 THR A N 1
ATOM 2919 C CA . THR A 1 350 ? -21.583 18.071 -1.630 1.00 93.31 350 THR A CA 1
ATOM 2920 C C . THR A 1 350 ? -21.355 16.756 -0.889 1.00 93.31 350 THR A C 1
ATOM 2922 O O . THR A 1 350 ? -21.417 15.676 -1.479 1.00 93.31 350 THR A O 1
ATOM 2925 N N . PHE A 1 351 ? -21.105 16.834 0.421 1.00 92.50 351 PHE A N 1
ATOM 2926 C CA . PHE A 1 351 ? -20.954 15.634 1.243 1.00 92.50 351 PHE A CA 1
ATOM 2927 C C . PHE A 1 351 ? -22.267 14.838 1.337 1.00 92.50 351 PHE A C 1
ATOM 2929 O O . PHE A 1 351 ? -22.259 13.613 1.282 1.00 92.50 351 PHE A O 1
ATOM 2936 N N . GLU A 1 352 ? -23.416 15.513 1.402 1.00 92.69 352 GLU A N 1
ATOM 2937 C CA . GLU A 1 352 ? -24.738 14.879 1.395 1.00 92.69 352 GLU A CA 1
ATOM 2938 C C . GLU A 1 352 ? -25.013 14.085 0.117 1.00 92.69 352 GLU A C 1
ATOM 2940 O O . GLU A 1 352 ? -25.615 13.011 0.172 1.00 92.69 352 GLU A O 1
ATOM 2945 N N . GLU A 1 353 ? -24.615 14.618 -1.038 1.00 94.25 353 GLU A N 1
ATOM 2946 C CA . GLU A 1 353 ? -24.698 13.895 -2.308 1.00 94.25 353 GLU A CA 1
ATOM 2947 C C . GLU A 1 353 ? -23.761 12.691 -2.306 1.00 94.25 353 GLU A C 1
ATOM 2949 O O . GLU A 1 353 ? -24.170 11.609 -2.725 1.00 94.25 353 GLU A O 1
ATOM 2954 N N . LEU A 1 354 ? -22.549 12.855 -1.763 1.00 93.38 354 LEU A N 1
ATOM 2955 C CA . LEU A 1 354 ? -21.576 11.773 -1.680 1.00 93.38 354 LEU A CA 1
ATOM 2956 C C . LEU A 1 354 ? -22.134 10.626 -0.842 1.00 93.38 354 LEU A C 1
ATOM 2958 O O . LEU A 1 354 ? -22.120 9.492 -1.296 1.00 93.38 354 LEU A O 1
ATOM 2962 N N . LEU A 1 355 ? -22.700 10.902 0.336 1.00 92.50 355 LEU A N 1
ATOM 2963 C CA . LEU A 1 355 ? -23.307 9.866 1.178 1.00 92.50 355 LEU A CA 1
ATOM 2964 C C . LEU A 1 355 ? -24.414 9.090 0.454 1.00 92.50 355 LEU A C 1
ATOM 2966 O O . LEU A 1 355 ? -24.498 7.871 0.592 1.00 92.50 355 LEU A O 1
ATOM 2970 N N . LYS A 1 356 ? -25.238 9.766 -0.356 1.00 91.25 356 LYS A N 1
ATOM 2971 C CA . LYS A 1 356 ? -26.271 9.095 -1.160 1.00 91.25 356 LYS A CA 1
ATOM 2972 C C . LYS A 1 356 ? -25.654 8.163 -2.198 1.00 91.25 356 LYS A C 1
ATOM 2974 O O . LYS A 1 356 ? -26.096 7.022 -2.300 1.00 91.25 356 LYS A O 1
ATOM 2979 N N . GLU A 1 357 ? -24.633 8.613 -2.922 1.00 92.19 357 GLU A N 1
ATOM 2980 C CA . GLU A 1 357 ? -23.909 7.763 -3.876 1.00 92.19 357 GLU A CA 1
ATOM 2981 C C . GLU A 1 357 ? -23.200 6.604 -3.156 1.00 92.19 357 GLU A C 1
ATOM 2983 O O . GLU A 1 357 ? -23.317 5.454 -3.557 1.00 92.19 357 GLU A O 1
ATOM 2988 N N . LEU A 1 358 ? -22.550 6.832 -2.017 1.00 91.75 358 LEU A N 1
ATOM 2989 C CA . LEU A 1 358 ? -21.898 5.751 -1.276 1.00 91.75 358 LEU A CA 1
ATOM 2990 C C . LEU A 1 358 ? -22.908 4.756 -0.672 1.00 91.75 358 LEU A C 1
ATOM 2992 O O . LEU A 1 358 ? -22.575 3.583 -0.502 1.00 91.75 358 LEU A O 1
ATOM 2996 N N . SER A 1 359 ? -24.139 5.171 -0.358 1.00 88.19 359 SER A N 1
ATOM 2997 C CA . SER A 1 359 ? -25.154 4.303 0.266 1.00 88.19 359 SER A CA 1
ATOM 2998 C C . SER A 1 359 ? -25.581 3.111 -0.602 1.00 88.19 359 SER A C 1
ATOM 3000 O O . SER A 1 359 ? -25.978 2.074 -0.064 1.00 88.19 359 SER A O 1
ATOM 3002 N N . ILE A 1 360 ? -25.435 3.211 -1.930 1.00 84.19 360 ILE A N 1
ATOM 3003 C CA . ILE A 1 360 ? -25.766 2.113 -2.851 1.00 84.19 360 ILE A CA 1
ATOM 3004 C C . ILE A 1 360 ? -24.717 0.993 -2.845 1.00 84.19 360 ILE A C 1
ATOM 3006 O O . ILE A 1 360 ? -25.005 -0.116 -3.295 1.00 84.19 360 ILE A O 1
ATOM 3010 N N . LEU A 1 361 ? -23.523 1.253 -2.301 1.00 85.19 361 LEU A N 1
ATOM 3011 C CA . LEU A 1 361 ? -22.427 0.292 -2.242 1.00 85.19 361 LEU A CA 1
ATOM 3012 C C . LEU A 1 361 ? -22.362 -0.434 -0.896 1.00 85.19 361 LEU A C 1
ATOM 3014 O O . LEU A 1 361 ? -22.479 0.169 0.177 1.00 85.19 361 LEU A O 1
ATOM 3018 N N . SER A 1 362 ? -22.077 -1.733 -0.961 1.00 84.94 362 SER A N 1
ATOM 3019 C CA . SER A 1 362 ? -21.659 -2.519 0.199 1.00 84.94 362 SER A CA 1
ATOM 3020 C C . SER A 1 362 ? -20.209 -2.191 0.590 1.00 84.94 362 SER A C 1
ATOM 3022 O O . SER A 1 362 ? -19.380 -2.007 -0.300 1.00 84.94 362 SER A O 1
ATOM 3024 N N . PRO A 1 363 ? -19.874 -2.167 1.894 1.00 87.06 363 PRO A N 1
ATOM 3025 C CA . PRO A 1 363 ? -20.772 -2.300 3.045 1.00 87.06 363 PRO A CA 1
ATOM 3026 C C . PRO A 1 363 ? -21.620 -1.035 3.273 1.00 87.06 363 PRO A C 1
ATOM 3028 O O . PRO A 1 363 ? -21.133 0.093 3.179 1.00 87.06 363 PRO A O 1
ATOM 3031 N N . LYS A 1 364 ? -22.905 -1.217 3.601 1.00 87.88 364 LYS A N 1
ATOM 3032 C CA . LYS A 1 364 ? -23.833 -0.112 3.902 1.00 87.88 364 LYS A CA 1
ATOM 3033 C C . LYS A 1 364 ? -23.433 0.621 5.185 1.00 87.88 364 LYS A C 1
ATOM 3035 O O . LYS A 1 364 ? -23.135 -0.023 6.193 1.00 87.88 364 LYS A O 1
ATOM 3040 N N . THR A 1 365 ? -23.500 1.952 5.151 1.00 89.19 365 THR A N 1
ATOM 3041 C CA . THR A 1 365 ? -23.175 2.837 6.286 1.00 89.19 365 THR A CA 1
ATOM 3042 C C . THR A 1 365 ? -24.381 3.606 6.822 1.00 89.19 365 THR A C 1
ATOM 3044 O O . THR A 1 365 ? -24.266 4.200 7.880 1.00 89.19 365 THR A O 1
ATOM 3047 N N . GLU A 1 366 ? -25.558 3.502 6.192 1.00 87.50 366 GLU A N 1
ATOM 3048 C CA . GLU A 1 366 ? -26.783 4.271 6.504 1.00 87.50 366 GLU A CA 1
ATOM 3049 C C . GLU A 1 366 ? -27.116 4.343 8.010 1.00 87.50 366 GLU A C 1
ATOM 3051 O O . GLU A 1 366 ? -27.536 5.381 8.514 1.00 87.50 366 GLU A O 1
ATOM 3056 N N . TYR A 1 367 ? -26.910 3.244 8.747 1.00 88.12 367 TYR A N 1
ATOM 3057 C CA . TYR A 1 367 ? -27.113 3.191 10.200 1.00 88.12 367 TYR A CA 1
ATOM 3058 C C . TYR A 1 367 ? -26.105 4.049 10.984 1.00 88.12 367 TYR A C 1
ATOM 3060 O O . TYR A 1 367 ? -26.459 4.652 11.991 1.00 88.12 367 TYR A O 1
ATOM 3068 N N . LEU A 1 368 ? -24.851 4.090 10.536 1.00 91.94 368 LEU A N 1
ATOM 3069 C CA . LEU A 1 368 ? -23.763 4.853 11.147 1.00 91.94 368 LEU A CA 1
ATOM 3070 C C . LEU A 1 368 ? -23.843 6.340 10.794 1.00 91.94 368 LEU A C 1
ATOM 3072 O O . LEU A 1 368 ? -23.544 7.171 11.648 1.00 91.94 368 LEU A O 1
ATOM 3076 N N . ASP A 1 369 ? -24.294 6.666 9.580 1.00 91.56 369 ASP A N 1
ATOM 3077 C CA . ASP A 1 369 ? -24.369 8.038 9.063 1.00 91.56 369 ASP A CA 1
ATOM 3078 C C . ASP A 1 369 ? -25.200 8.965 9.977 1.00 91.56 369 ASP A C 1
ATOM 3080 O O . ASP A 1 369 ? -24.926 10.160 10.065 1.00 91.56 369 ASP A O 1
ATOM 3084 N N . VAL A 1 370 ? -26.196 8.421 10.691 1.00 90.38 370 VAL A N 1
ATOM 3085 C CA . VAL A 1 370 ? -27.059 9.166 11.634 1.00 90.38 370 VAL A CA 1
ATOM 3086 C C . VAL A 1 370 ? -26.308 9.609 12.896 1.00 90.38 370 VAL A C 1
ATOM 3088 O O . VAL A 1 370 ? -26.689 10.598 13.520 1.00 90.38 370 VAL A O 1
ATOM 3091 N N . TYR A 1 371 ? -25.255 8.887 13.280 1.00 91.31 371 TYR A N 1
ATOM 3092 C CA . TYR A 1 371 ? -24.445 9.186 14.463 1.00 91.31 371 TYR A CA 1
ATOM 3093 C C . TYR A 1 371 ? -23.204 10.018 14.150 1.00 91.31 371 TYR A C 1
ATOM 3095 O O . TYR A 1 371 ? -22.557 10.496 15.078 1.00 91.31 371 TYR A O 1
ATOM 3103 N N . PHE A 1 372 ? -22.846 10.136 12.871 1.00 93.00 372 PHE A N 1
ATOM 3104 C CA . PHE A 1 372 ? -21.656 10.847 12.436 1.00 93.00 372 PHE A CA 1
ATOM 3105 C C . PHE A 1 372 ? -21.841 12.357 12.571 1.00 93.00 372 PHE A C 1
ATOM 3107 O O . PHE A 1 372 ? -22.772 12.943 12.008 1.00 93.00 372 PHE A O 1
ATOM 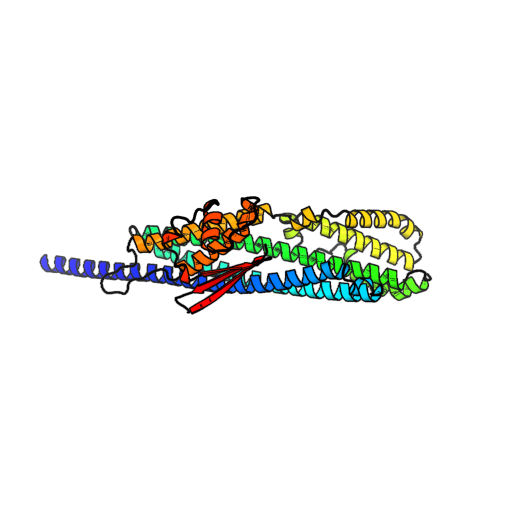3114 N N . ASP A 1 373 ? -20.923 12.997 13.287 1.00 92.00 373 ASP A N 1
ATOM 3115 C CA . ASP A 1 373 ? -20.901 14.445 13.406 1.00 92.00 373 ASP A CA 1
ATOM 3116 C C . ASP A 1 373 ? -20.302 15.069 12.141 1.00 92.00 373 ASP A C 1
ATOM 3118 O O . ASP A 1 373 ? -19.085 15.138 11.957 1.00 92.00 373 ASP A O 1
ATOM 3122 N N . LYS A 1 374 ? -21.175 15.539 11.250 1.00 89.12 374 LYS A N 1
ATOM 3123 C CA . LYS A 1 374 ? -20.785 16.086 9.946 1.00 89.12 374 LYS A CA 1
ATOM 3124 C C . LYS A 1 374 ? -19.869 17.307 10.028 1.00 89.12 374 LYS A C 1
ATOM 3126 O O . LYS A 1 374 ? -19.121 17.539 9.083 1.00 89.12 374 LYS A O 1
ATOM 3131 N N . ASP A 1 375 ? -19.867 18.047 11.138 1.00 90.06 375 ASP A N 1
ATOM 3132 C CA . ASP A 1 375 ? -18.985 19.209 11.304 1.00 90.06 375 ASP A CA 1
ATOM 3133 C C . ASP A 1 375 ? -17.507 18.793 11.429 1.00 90.06 375 ASP A C 1
ATOM 3135 O O . ASP A 1 375 ? -16.607 19.629 11.328 1.00 90.06 375 ASP A O 1
ATOM 3139 N N . THR A 1 376 ? -17.235 17.499 11.635 1.00 91.31 376 THR A N 1
ATOM 3140 C CA . THR A 1 376 ? -15.877 16.935 11.651 1.00 91.31 376 THR A CA 1
ATOM 3141 C C . THR A 1 376 ? -15.278 16.743 10.259 1.00 91.31 376 THR A C 1
ATOM 3143 O O . THR A 1 376 ? -14.073 16.529 10.160 1.00 91.31 376 THR A O 1
ATOM 3146 N N . LEU A 1 377 ? -16.064 16.831 9.180 1.00 94.06 377 LEU A N 1
ATOM 3147 C CA . LEU A 1 377 ? -15.585 16.601 7.817 1.00 94.06 377 LEU A CA 1
ATOM 3148 C C . LEU A 1 377 ? -15.906 17.779 6.900 1.00 94.06 377 LEU A C 1
ATOM 3150 O O . LEU A 1 377 ? -17.057 18.121 6.648 1.00 94.06 377 LEU A O 1
ATOM 3154 N N . ASN A 1 378 ? -14.859 18.333 6.294 1.00 94.50 378 ASN A N 1
ATOM 3155 C CA . ASN A 1 378 ? -14.985 19.241 5.162 1.00 94.50 378 ASN A CA 1
ATOM 3156 C C . ASN A 1 378 ? -14.627 18.506 3.863 1.00 94.50 378 ASN A C 1
ATOM 3158 O O . ASN A 1 378 ? -13.451 18.245 3.591 1.00 94.50 378 ASN A O 1
ATOM 3162 N N . TYR A 1 379 ? -15.652 18.177 3.076 1.00 94.69 379 TYR A N 1
ATOM 3163 C CA . TYR A 1 379 ? -15.517 17.563 1.757 1.00 94.69 379 TYR A CA 1
ATOM 3164 C C . TYR A 1 379 ? -15.469 18.624 0.656 1.00 94.69 379 TYR A C 1
ATOM 3166 O O . TYR A 1 379 ? -16.291 19.543 0.624 1.00 94.69 379 TYR A O 1
ATOM 3174 N N . LYS A 1 380 ? -14.543 18.463 -0.293 1.00 93.94 380 LYS A N 1
ATOM 3175 C CA . LYS A 1 380 ? -14.525 19.256 -1.528 1.00 93.94 380 LYS A CA 1
ATOM 3176 C C . LYS A 1 380 ? -14.355 18.363 -2.744 1.00 93.94 380 LYS A C 1
ATOM 3178 O O . LYS A 1 380 ? -13.410 17.581 -2.820 1.00 93.94 380 LYS A O 1
ATOM 3183 N N . ASN A 1 381 ? -15.217 18.574 -3.729 1.00 91.25 381 ASN A N 1
ATOM 3184 C CA . ASN A 1 381 ? -15.063 18.046 -5.074 1.00 91.25 381 ASN A CA 1
ATOM 3185 C C . ASN A 1 381 ? -14.463 19.134 -5.982 1.00 91.25 381 ASN A C 1
ATOM 3187 O O . ASN A 1 381 ? -14.970 20.251 -6.039 1.00 91.25 381 ASN A O 1
ATOM 3191 N N . SER A 1 382 ? -13.372 18.825 -6.678 1.00 86.94 382 SER A N 1
ATOM 3192 C CA . SER A 1 382 ? -12.768 19.691 -7.700 1.00 86.94 382 SER A CA 1
ATOM 3193 C C . SER A 1 382 ? -12.550 18.906 -8.990 1.00 86.94 382 SER A C 1
ATOM 3195 O O . SER A 1 382 ? -12.665 17.683 -8.971 1.00 86.94 382 SER A O 1
ATOM 3197 N N . GLU A 1 383 ? -12.239 19.571 -10.108 1.00 80.56 383 GLU A N 1
ATOM 3198 C CA . GLU A 1 383 ? -12.181 18.934 -11.439 1.00 80.56 383 GLU A CA 1
ATOM 3199 C C . GLU A 1 383 ? -11.447 17.590 -11.448 1.00 80.56 383 GLU A C 1
ATOM 3201 O O . GLU A 1 383 ? -12.007 16.634 -11.972 1.00 80.56 383 GLU A O 1
ATOM 3206 N N . ASN A 1 384 ? -10.307 17.479 -10.754 1.00 83.50 384 ASN A N 1
ATOM 3207 C CA . ASN A 1 384 ? -9.433 16.300 -10.821 1.00 83.50 384 ASN A CA 1
ATOM 3208 C C . ASN A 1 384 ? -9.257 15.549 -9.491 1.00 83.50 384 ASN A C 1
ATOM 3210 O O . ASN A 1 384 ? -8.489 14.592 -9.431 1.00 83.50 384 ASN A O 1
ATOM 3214 N N . LYS A 1 385 ? -9.891 16.000 -8.400 1.00 89.19 385 LYS A N 1
ATOM 3215 C CA . LYS A 1 385 ? -9.688 15.387 -7.078 1.00 89.19 385 LYS A CA 1
ATOM 3216 C C . LYS A 1 385 ? -10.842 15.598 -6.107 1.00 89.19 385 LYS A C 1
ATOM 3218 O O . LYS A 1 385 ? -11.504 16.643 -6.132 1.00 89.19 385 LYS A O 1
ATOM 3223 N N . PHE A 1 386 ? -10.981 14.646 -5.194 1.00 91.31 386 PHE A N 1
ATOM 3224 C CA . PHE A 1 386 ? -11.757 14.742 -3.964 1.00 91.31 386 PHE A CA 1
ATOM 3225 C C . PHE A 1 386 ? -10.835 15.062 -2.787 1.00 91.31 386 PHE A C 1
ATOM 3227 O O . PHE A 1 386 ? -9.723 14.542 -2.696 1.00 91.31 386 PHE A O 1
ATOM 3234 N N . LEU A 1 387 ? -11.295 15.920 -1.881 1.00 92.81 387 LEU A N 1
ATOM 3235 C CA . LEU A 1 387 ? -10.590 16.278 -0.654 1.00 92.81 387 LEU A CA 1
ATOM 3236 C C . LEU A 1 387 ? -11.475 15.960 0.546 1.00 92.81 387 LEU A C 1
ATOM 3238 O O . LEU A 1 387 ? -12.625 16.398 0.586 1.00 92.81 387 LEU A O 1
ATOM 3242 N N . PHE A 1 388 ? -10.907 15.265 1.525 1.00 93.56 388 PHE A N 1
ATOM 3243 C CA . PHE A 1 388 ? -11.517 14.984 2.819 1.00 93.56 388 PHE A CA 1
ATOM 3244 C C . PHE A 1 388 ? -10.618 15.586 3.894 1.00 93.56 388 PHE A C 1
ATOM 3246 O O . PHE A 1 388 ? -9.517 15.092 4.126 1.00 93.56 388 PHE A O 1
ATOM 3253 N N . ASN A 1 389 ? -11.057 16.677 4.518 1.00 93.94 389 ASN A N 1
ATOM 3254 C CA . ASN A 1 389 ? -10.378 17.232 5.685 1.00 93.94 389 ASN A CA 1
ATOM 3255 C C . ASN A 1 389 ? -11.142 16.826 6.946 1.00 93.94 389 ASN A C 1
ATOM 3257 O O . ASN A 1 389 ? -12.218 17.369 7.207 1.00 93.94 389 ASN A O 1
ATOM 3261 N N . CYS A 1 390 ? -10.585 15.868 7.680 1.00 93.62 390 CYS A N 1
ATOM 3262 C CA . CYS A 1 390 ? -11.192 15.244 8.846 1.00 93.62 390 CYS A CA 1
ATOM 3263 C C . CYS A 1 390 ? -10.601 15.831 10.140 1.00 93.62 390 CYS A C 1
ATOM 3265 O O . CYS A 1 390 ? -9.389 15.772 10.352 1.00 93.62 390 CYS A O 1
ATOM 3267 N N . LEU A 1 391 ? -11.443 16.375 11.016 1.00 93.88 391 LEU A N 1
ATOM 3268 C CA . LEU A 1 391 ? -11.072 16.934 12.314 1.00 93.88 391 LEU A CA 1
ATOM 3269 C C . LEU A 1 391 ? -11.254 15.888 13.417 1.00 93.88 391 LEU A C 1
ATOM 3271 O O . LEU A 1 391 ? -12.371 15.467 13.712 1.00 93.88 391 LEU A O 1
ATOM 3275 N N . ASP A 1 392 ? -10.165 15.543 14.095 1.00 93.50 392 ASP A N 1
ATOM 3276 C CA . ASP A 1 392 ? -10.228 14.832 15.368 1.00 93.50 392 ASP A CA 1
ATOM 3277 C C . ASP A 1 392 ? -10.539 15.838 16.481 1.00 93.50 392 ASP A C 1
ATOM 3279 O O . ASP A 1 392 ? -9.678 16.617 16.893 1.00 93.50 392 ASP A O 1
ATOM 3283 N N . LYS A 1 393 ? -11.781 15.828 16.977 1.00 89.38 393 LYS A N 1
ATOM 3284 C CA . LYS A 1 393 ? -12.250 16.742 18.032 1.00 89.38 393 LYS A CA 1
ATOM 3285 C C . LYS A 1 393 ? -11.548 16.539 19.374 1.00 89.38 393 LYS A C 1
ATOM 3287 O O . LYS A 1 393 ? -11.557 17.447 20.201 1.00 89.38 393 LYS A O 1
ATOM 3292 N N . THR A 1 394 ? -10.938 15.379 19.608 1.00 89.56 394 THR A N 1
ATOM 3293 C CA . THR A 1 394 ? -10.212 15.103 20.852 1.00 89.56 394 THR A CA 1
ATOM 3294 C C . THR A 1 394 ? -8.843 15.767 20.847 1.00 89.56 394 THR A C 1
ATOM 3296 O O . THR A 1 394 ? -8.436 16.350 21.850 1.00 89.56 394 THR A O 1
ATOM 3299 N N . THR A 1 395 ? -8.132 15.703 19.720 1.00 90.94 395 THR A N 1
ATOM 3300 C CA . THR A 1 395 ? -6.771 16.254 19.596 1.00 90.94 395 THR A CA 1
ATOM 3301 C C . THR A 1 395 ? -6.725 17.622 18.912 1.00 90.94 395 THR A C 1
ATOM 3303 O O . THR A 1 395 ? -5.679 18.267 18.901 1.00 90.94 395 THR A O 1
ATOM 3306 N N . ASN A 1 396 ? -7.846 18.080 18.343 1.00 90.69 396 ASN A N 1
ATOM 3307 C CA . ASN A 1 396 ? -7.953 19.225 17.432 1.00 90.69 396 ASN A CA 1
ATOM 3308 C C . ASN A 1 396 ? -7.035 19.132 16.200 1.00 90.69 396 ASN A C 1
ATOM 3310 O O . ASN A 1 396 ? -6.724 20.145 15.565 1.00 90.69 396 ASN A O 1
ATOM 3314 N N . LYS A 1 397 ? -6.590 17.921 15.846 1.00 91.94 397 LYS A N 1
ATOM 3315 C CA . LYS A 1 397 ? -5.762 17.682 14.666 1.00 91.94 397 LYS A CA 1
ATOM 3316 C C . LYS A 1 397 ? -6.640 17.504 13.432 1.00 91.94 397 LYS A C 1
ATOM 3318 O O . LYS A 1 397 ? -7.683 16.861 13.488 1.00 91.94 397 LYS A O 1
ATOM 3323 N N . ASN A 1 398 ? -6.194 18.068 12.314 1.00 91.62 398 ASN A N 1
ATOM 3324 C CA . ASN A 1 398 ? -6.800 17.838 11.008 1.00 91.62 398 ASN A CA 1
ATOM 3325 C C . ASN A 1 398 ? -5.970 16.814 10.232 1.00 91.62 398 ASN A C 1
ATOM 3327 O O . ASN A 1 398 ? -4.744 16.929 10.201 1.00 91.62 398 ASN A O 1
ATOM 3331 N N . TYR A 1 399 ? -6.654 15.872 9.593 1.00 90.56 399 TYR A N 1
ATOM 3332 C CA . TYR A 1 399 ? -6.095 14.879 8.684 1.00 90.56 399 TYR A CA 1
ATOM 3333 C C . TYR A 1 399 ? -6.634 15.158 7.286 1.00 90.56 399 TYR A C 1
ATOM 3335 O O . TYR A 1 399 ? -7.852 15.243 7.093 1.00 90.56 399 TYR A O 1
ATOM 3343 N N . LEU A 1 400 ? -5.736 15.334 6.318 1.00 90.62 400 LEU A N 1
ATOM 3344 C CA . LEU A 1 400 ? -6.108 15.666 4.948 1.00 90.62 400 LEU A CA 1
ATOM 3345 C C . LEU A 1 400 ? -5.870 14.478 4.022 1.00 90.62 400 LEU A C 1
ATOM 3347 O O . LEU A 1 400 ? -4.730 14.165 3.692 1.00 90.62 400 LEU A O 1
ATOM 3351 N N . PHE A 1 401 ? -6.954 13.914 3.503 1.00 87.62 401 PHE A N 1
ATOM 3352 C CA . PHE A 1 401 ? -6.901 12.874 2.482 1.00 87.62 401 PHE A CA 1
ATOM 3353 C C . PHE A 1 401 ? -7.299 13.446 1.125 1.00 87.62 401 PHE A C 1
ATOM 3355 O O . PHE A 1 401 ? -8.245 14.232 1.008 1.00 87.62 401 PHE A O 1
ATOM 3362 N N . THR A 1 402 ? -6.570 13.059 0.081 1.00 87.50 402 THR A N 1
ATOM 3363 C CA . THR A 1 402 ? -6.850 13.494 -1.292 1.00 87.50 402 THR A CA 1
ATOM 3364 C C . THR A 1 402 ? -6.979 12.283 -2.201 1.00 87.50 402 THR A C 1
ATOM 3366 O O . THR A 1 402 ? -6.050 11.490 -2.283 1.00 87.50 402 THR A O 1
ATOM 3369 N N . LEU A 1 403 ? -8.074 12.176 -2.944 1.00 85.94 403 LEU A N 1
ATOM 3370 C CA . LEU A 1 403 ? -8.262 11.127 -3.947 1.00 85.94 403 LEU A CA 1
ATOM 3371 C C . LEU A 1 403 ? -8.274 11.743 -5.339 1.00 85.94 403 LEU A C 1
ATOM 3373 O O . LEU A 1 403 ? -8.983 12.722 -5.569 1.00 85.94 403 LEU A O 1
ATOM 3377 N N . SER A 1 404 ? -7.495 11.181 -6.257 1.00 80.31 404 SER A N 1
ATOM 3378 C CA . SER A 1 404 ? -7.583 11.517 -7.681 1.00 80.31 404 SER A CA 1
ATOM 3379 C C . SER A 1 404 ? -8.869 10.932 -8.272 1.00 80.31 404 SER A C 1
ATOM 3381 O O . SER A 1 404 ? -9.334 9.894 -7.802 1.00 80.31 404 SER A O 1
ATOM 3383 N N . LYS A 1 405 ? -9.453 11.624 -9.252 1.00 75.75 405 LYS A N 1
ATOM 3384 C CA . LYS A 1 405 ? -10.629 11.149 -9.993 1.00 75.75 405 LYS A CA 1
ATOM 3385 C C . LYS A 1 405 ? -10.284 10.220 -11.140 1.00 75.75 405 LYS A C 1
ATOM 3387 O O . LYS A 1 405 ? -9.193 10.411 -11.723 1.00 75.75 405 LYS A O 1
#

Sequence (405 aa):
MELRTILITILVITTISLVGYKYYEYQQLLNLIKTVDENAREELLLVEEEDKLSKQAFQKFNEYISSWNSENFVKLNEQEKIDKTNEYLINIINAVKFSNNKSQEYKNAIIKNSEEILELKSAGKLLIGNRKNHHISVTDFIGRYYYHELEAVNTALVEDILSSNWLEAEKDMLVTDQYELSTKNSNEQTYKDYFFILSPLEKYNRNDFTFSNDNLLIQDYPYGYEVLQRYKRFLKSYYQINRDFISGDYESVNYKASKLEDDAVNTSTIDWNKFVNENNEKKTELRKKILDNLINLLKLIKEFDNLNLGNYPFVESINYSIFDITMCNAYMYKTSLYSDISGENIKAQTFEELLKELSILSPKTEYLDVYFDKDTLNYKNSENKFLFNCLDKTTNKNYLFTLSK

Mean predicted aligned error: 6.54 Å

Foldseek 3Di:
DDPVVVVVVVVVVVVVVVVVVQVLLLVLVQLLLVLVQVLVVVLLVLVLVLQVLVVVLVVLVCCLVVLCVDPVLVPDDLVRNLVVNLVSLVSNLVSLVVSLVSLVVSLVSLVVSLVSLVVSLVSLCPDDDPSSVLSNLLSVLSNLLSVLSNVLSVLVSVVSLLVNLVSVLVNLVSLLSVLCVQCPPHDLVSLVVSLVSLVVLVLLQDPPDDRVPLVSCCVQPVLSSVLSVLSSQLSNLSNVLSVCSNVVVVVVNVVSVVVNVVSVVVNVPRPVVCNVCRCVVVSLVSLQSSLQSLLVSLVSLVVCVVVQVQDDPPDDGDHNLCNQVSVLVSLVSLQQSLCVPPVDHQPDQDPVSSLVSSCVDPPHCVVVVVVHDCVQWDWGDDPFKIWTWGARPVVRDTRIDIDTD

Solvent-accessible surface area (backbone atoms only — not comparable to full-atom values): 22038 Å² total; per-residue (Å²): 134,59,72,68,58,56,52,51,52,51,50,52,53,52,49,53,50,51,53,52,47,52,51,49,53,50,51,52,51,50,49,50,41,50,51,53,44,48,49,52,52,54,49,54,50,46,51,45,53,45,54,56,41,49,49,51,27,50,48,44,47,50,51,47,64,51,37,70,75,29,76,71,49,64,70,43,52,75,66,59,44,50,55,51,51,48,52,40,48,53,54,32,49,51,31,48,54,53,39,47,55,47,52,51,52,46,47,51,50,46,53,54,52,45,51,56,40,52,52,50,42,61,62,42,66,80,46,67,66,71,62,20,55,50,48,48,50,49,36,53,32,50,49,51,26,39,56,37,48,51,52,48,51,52,54,50,50,54,48,50,44,51,49,46,53,46,51,54,50,53,54,55,48,50,38,52,53,53,42,49,68,73,34,62,96,55,58,72,66,45,48,50,74,49,46,71,60,50,54,81,40,54,54,54,68,43,91,83,63,72,63,79,64,47,72,57,34,53,71,72,35,47,65,50,41,52,52,52,51,32,52,43,48,27,47,24,40,52,48,52,38,55,54,31,46,65,70,68,37,58,68,61,27,63,66,45,47,62,56,34,53,53,29,47,52,56,49,76,64,61,60,58,68,60,50,72,49,58,58,46,68,59,52,54,52,38,52,51,52,31,50,42,27,52,55,51,42,53,51,51,59,50,47,39,63,76,67,50,66,39,61,52,89,97,52,79,69,54,76,73,83,43,54,52,46,52,50,48,50,50,51,53,55,52,56,74,43,37,40,83,73,69,78,45,79,92,78,47,68,47,60,72,47,37,51,57,63,51,51,79,39,86,73,69,46,72,82,55,58,78,72,47,61,64,91,35,51,50,63,45,58,51,100,62,34,40,36,43,40,29,41,35,82,88,77,73,44,75,47,70,48,76,43,77,111